Protein AF-A1VTQ3-F1 (afdb_monomer)

Solvent-accessible surface area (backbone atoms only — not comparable to full-atom values): 25096 Å² total; per-residue (Å²): 134,89,83,84,87,85,90,88,85,88,84,89,81,91,85,88,81,89,86,91,86,89,89,84,90,88,85,88,90,89,88,86,87,81,87,85,86,90,86,80,93,76,89,80,80,83,79,84,79,87,77,83,90,83,82,83,91,81,90,80,84,89,79,91,81,88,83,92,79,91,83,78,94,72,92,74,86,79,88,77,80,83,83,78,82,79,85,75,88,76,82,80,81,77,86,75,84,77,82,79,84,72,83,75,79,77,80,74,82,72,77,74,77,72,78,72,76,74,75,73,86,64,79,49,66,27,24,52,96,60,78,51,48,39,47,59,38,57,43,39,57,90,79,48,65,56,70,60,50,26,73,66,31,35,33,38,37,27,43,42,50,73,78,75,55,31,42,50,50,67,55,47,51,52,40,18,49,93,68,73,19,45,35,25,24,55,42,62,61,20,38,42,53,68,86,41,45,77,43,63,67,56,60,92,98,49,56,24,61,85,73,35,62,93,29,55,42,45,63,36,81,96,39,90,59,28,32,19,39,36,40,37,34,66,57,54,44,46,30,44,64,73,51,44,50,56,55,40,47,71,39,67,45,50,27,37,37,34,30,54,49,38,40,45,68,34,40,73,81,38,88,69,31,39,16,47,74,61,28,19,49,26,36,42,20,44,53,30,44,43,36,71,74,42,70,51,46,33,33,30,39,36,46,52,57,49,67,63,44,66,71,24,62,15,50,31,94,94,44,78,42,58,38,56,78,70,39,21,28,39,30,31,65,39,40,53,20,84,51,67,34,66,67,58,49,51,32,54,52,55,57,59,72,63,70,50,48,31,57,78,23,65,54,38,44,37,35,43,22,33,19,87,34,73,79,41,56,68,56,40,50,52,39,39,51,58,32,43,75,74,72,35,28,46,30,53,36,33,60,78,80,60,36,68,52,80,48,79,70,88,92,119

InterPro domains:
  IPR004352 Glycoside-hydrolase family GH114, TIM-barrel domain [PF03537] (153-305)
  IPR013785 Aldolase-type TIM barrel [G3DSA:3.20.20.70] (121-407)
  IPR017853 Glycoside hydrolase superfamily [SSF51445] (134-409)

Secondary structure (DSSP, 8-state):
---------------------------------------S----------PPS------------------------------PPPPPPPPPPPPPPPPPPPPPPPPPPPPPPP-PPPPP------S-SS---EEEE-S-GGGS-HHHHHHH-SEEEE---TTTTSS-HHHHHHHTGGGTSEEEEEEESSEEETT-HHHHS--TT---TTT-GGGEEEE-TT-TTEEEE-TT-HHHHHHIIIIIHHHHHTTT-SEEEEESGGGGG--TT-SSS---HHHHHHHHHHHHHHHHH-TTSEEEEES--SHHHHS-EEEETTEEEEGGGG-SEEEEESSSSSS--HHHHHHHHHHHTT---GGGSPPEEEEEEEESSTT-HHHHHHHHHHHHHTT-EEEEEETTSS--S----TT-

Organism: Polaromonas naphthalenivorans (strain CJ2) (NCBI:txid365044)

Sequence (412 aa):
MSTHTPTYTPLHGHRTGSRLATTMRCTTLLVAMAGAFTAHGRTLTVIGDTQPAGSTWQDSSATESSSTRTWQRRKHTNTQTPTTPTPTPTPTPTPTPTPTPTPTPTPTPTPTPTPTPTPPATTSSRGFPTAGPWASFYGSADSIDLPKLAATYRILDIDADPDMGNFSVSQIKTLKNGGANKVLSYLNLGSCENFRGYWSKVPSGFLSCSANKAAQLGTYSGYSNEVWMNVGNAAYQNLVINYIVPRLAAQGVDGFYFDNMEIVEHGTNTKNGPCDAQCSQGGLDLIAKLRDKYPSMLFVLQNATSDKTRLGRATGASGTVAFPSLLDGIAHEEVYKPVHDTSVEAELVSWSGMNLMPGGRKFWIGTLDYASSCTNTSAAQSAFQSSRARGFSPSVSDSSAGQQTVCYWPAF

Radius of gyration: 37.91 Å; Cα contacts (8 Å, |Δi|>4): 629; chains: 1; bounding box: 112×65×107 Å

Foldseek 3Di:
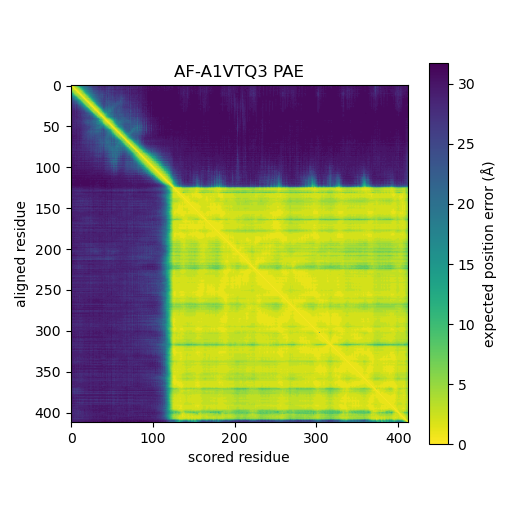DDDDDDDDDDDDDDDDDDDDDDDDDDDDDDDDDDDDDDDDDDDDDDDDDDDDDDDDDDDDDDDDDDDDDDDDDDPDPDDDDDDDDDDDDDDDDDDDDDDDDDDDPDDDPDPDPDPPPPPPPDLFLFAAPDQKDEAEAAAAPVLDPLLVQLVHMQEYEYALQPQVPSDALVSVVSSCVVVSHAYAYEDELFKDQQVGCLQAPDDPPAAHPVRPPVFFQAAAVPRNRITTGLLLDPRSLCSVQPPPVVVSVVSVGQAYEYPPLCLLVADCPDPGNHYHPSSNQSSLQSLQQNCVNCVRGAYEYEDNLDCCLQQHWYQYPVGIDRSCLSHNEYEYEACPPPHHDPVSVVSLLVSQVVQHQISHHGRAYEYEYEDQALVPLVSQVVQCVVQVVSPHHYDYHHPPVSNNDHRDRPPD

Mean predicted aligned error: 15.49 Å

pLDDT: mean 80.04, std 26.38, range [22.8, 98.88]

Nearest PDB structures (foldseek):
  7qqg-assembly2_C  TM=5.264E-01  e=4.064E-04  Homo sapiens
  7qqg-assembly1_A  TM=5.304E-01  e=5.876E-04  Homo sapiens
  7qqg-assembly1_D  TM=5.339E-01  e=7.514E-04  Homo sapiens
  7qqg-assembly2_B  TM=5.249E-01  e=1.087E-03  Homo sapiens
  7qqf-assembly1_A  TM=5.411E-01  e=1.307E-03  Homo sapiens

Structure (mmCIF, N/CA/C/O backbone):
data_AF-A1VTQ3-F1
#
_entry.id   AF-A1VTQ3-F1
#
loop_
_atom_site.group_PDB
_atom_site.id
_atom_site.type_symbol
_atom_site.label_atom_id
_atom_site.label_alt_id
_atom_site.label_comp_id
_atom_site.label_asym_id
_atom_site.label_entity_id
_atom_site.label_seq_id
_atom_site.pdbx_PDB_ins_code
_atom_site.Cartn_x
_atom_site.Cartn_y
_atom_site.Cartn_z
_atom_site.occupancy
_atom_site.B_iso_or_equiv
_atom_site.auth_seq_id
_atom_site.auth_comp_id
_atom_site.auth_asym_id
_atom_site.auth_atom_id
_atom_site.pdbx_PDB_model_num
ATOM 1 N N . MET A 1 1 ? 18.750 28.437 48.737 1.00 35.97 1 MET A N 1
ATOM 2 C CA . MET A 1 1 ? 20.043 28.824 48.132 1.00 35.97 1 MET A CA 1
ATOM 3 C C . MET A 1 1 ? 20.936 27.597 48.102 1.00 35.97 1 MET A C 1
ATOM 5 O O . MET A 1 1 ? 20.866 26.799 49.024 1.00 35.97 1 MET A O 1
ATOM 9 N N . SER A 1 2 ? 21.643 27.439 46.986 1.00 36.00 2 SER A N 1
ATOM 10 C CA . SER A 1 2 ? 22.303 26.248 46.445 1.00 36.00 2 SER A CA 1
ATOM 11 C C . SER A 1 2 ? 23.103 25.371 47.402 1.00 36.00 2 SER A C 1
ATOM 13 O O . SER A 1 2 ? 23.855 25.871 48.233 1.00 36.00 2 SER A O 1
ATOM 15 N N . THR A 1 3 ? 23.091 24.066 47.129 1.00 36.41 3 THR A N 1
ATOM 16 C CA . THR A 1 3 ? 24.233 23.191 47.407 1.00 36.41 3 THR A CA 1
ATOM 17 C C . THR A 1 3 ? 24.677 22.509 46.114 1.00 36.41 3 THR A C 1
ATOM 19 O O . THR A 1 3 ? 23.880 22.000 45.330 1.00 36.41 3 THR A O 1
ATOM 22 N N . HIS A 1 4 ? 25.975 22.646 45.864 1.00 36.72 4 HIS A N 1
ATOM 23 C CA . HIS A 1 4 ? 26.694 22.366 44.631 1.00 36.72 4 HIS A CA 1
ATOM 24 C C . HIS A 1 4 ? 26.881 20.870 44.341 1.00 36.72 4 HIS A C 1
ATOM 26 O O . HIS A 1 4 ? 27.248 20.091 45.216 1.00 36.72 4 HIS A O 1
ATOM 32 N N . THR A 1 5 ? 26.752 20.517 43.063 1.00 39.25 5 THR A N 1
ATOM 33 C CA . THR A 1 5 ? 27.429 19.391 42.400 1.00 39.25 5 THR A CA 1
ATOM 34 C C . THR A 1 5 ? 28.950 19.558 42.388 1.00 39.25 5 THR A C 1
ATOM 36 O O . THR A 1 5 ? 29.431 20.680 42.207 1.00 39.25 5 THR A O 1
ATOM 39 N N . PRO A 1 6 ? 29.695 18.440 42.366 1.00 44.19 6 PRO A N 1
ATOM 40 C CA . PRO A 1 6 ? 30.886 18.370 41.531 1.00 44.19 6 PRO A CA 1
ATOM 41 C C . PRO A 1 6 ? 30.867 17.161 40.583 1.00 44.19 6 PRO A C 1
ATOM 43 O O . PRO A 1 6 ? 30.634 16.017 40.967 1.00 44.19 6 PRO A O 1
ATOM 46 N N . THR A 1 7 ? 31.147 17.461 39.321 1.00 32.91 7 THR A N 1
ATOM 47 C CA . THR A 1 7 ? 31.524 16.554 38.237 1.00 32.91 7 THR A CA 1
ATOM 48 C C . THR A 1 7 ? 32.996 16.152 38.366 1.00 32.91 7 THR A C 1
ATOM 50 O O . THR A 1 7 ? 33.830 16.991 38.693 1.00 32.91 7 THR A O 1
ATOM 53 N N . TYR A 1 8 ? 33.339 14.898 38.048 1.00 27.03 8 TYR A N 1
ATOM 54 C CA . TYR A 1 8 ? 34.714 14.492 37.728 1.00 27.03 8 TYR A CA 1
ATOM 55 C C . TYR A 1 8 ? 34.729 13.323 36.729 1.00 27.03 8 TYR A C 1
ATOM 57 O O . TYR A 1 8 ? 34.108 12.282 36.929 1.00 27.03 8 TYR A O 1
ATOM 65 N N . THR A 1 9 ? 35.468 13.506 35.642 1.00 31.86 9 THR A N 1
ATOM 66 C CA . THR A 1 9 ? 36.023 12.498 34.714 1.00 31.86 9 THR A CA 1
ATOM 67 C C . THR A 1 9 ? 37.198 13.198 34.006 1.00 31.86 9 THR A C 1
ATOM 69 O O . THR A 1 9 ? 37.198 14.431 33.989 1.00 31.86 9 THR A O 1
ATOM 72 N N . PRO A 1 10 ? 38.159 12.525 33.338 1.00 39.25 10 PRO A N 1
ATOM 73 C CA . PRO A 1 10 ? 38.564 11.112 33.336 1.00 39.25 10 PRO A CA 1
ATOM 74 C C . PRO A 1 10 ? 40.091 10.932 33.564 1.00 39.25 10 PRO A C 1
ATOM 76 O O . PRO A 1 10 ? 40.858 11.884 33.452 1.00 39.25 10 PRO A O 1
ATOM 79 N N . LEU A 1 11 ? 40.576 9.701 33.780 1.00 29.03 11 LEU A N 1
ATOM 80 C CA . LEU A 1 11 ? 42.003 9.377 33.613 1.00 29.03 11 LEU A CA 1
ATOM 81 C C . LEU A 1 11 ? 42.200 8.054 32.861 1.00 29.03 11 LEU A C 1
ATOM 83 O O . LEU A 1 11 ? 41.660 7.014 33.228 1.00 29.03 11 LEU A O 1
ATOM 87 N N . HIS A 1 12 ? 42.981 8.151 31.784 1.00 31.38 12 HIS A N 1
ATOM 88 C CA . HIS A 1 12 ? 43.508 7.065 30.962 1.00 31.38 12 HIS A CA 1
ATOM 89 C C . HIS A 1 12 ? 44.504 6.192 31.737 1.00 31.38 12 HIS A C 1
ATOM 91 O O . HIS A 1 12 ? 45.336 6.701 32.485 1.00 31.38 12 HIS A O 1
ATOM 97 N N . GLY A 1 13 ? 44.501 4.889 31.448 1.00 28.86 13 GLY A N 1
ATOM 98 C CA . GLY A 1 13 ? 45.535 3.954 31.882 1.00 28.86 13 GLY A CA 1
ATOM 99 C C . GLY A 1 13 ? 45.781 2.870 30.837 1.00 28.86 13 GLY A C 1
ATOM 100 O O . GLY A 1 13 ? 45.078 1.867 30.799 1.00 28.86 13 GLY A O 1
ATOM 101 N N . HIS A 1 14 ? 46.805 3.062 30.003 1.00 28.28 14 HIS A N 1
ATOM 102 C CA . HIS A 1 14 ? 47.467 1.986 29.266 1.00 28.28 14 HIS A CA 1
ATOM 103 C C . HIS A 1 14 ? 48.386 1.214 30.219 1.00 28.28 14 HIS A C 1
ATOM 105 O O . HIS A 1 14 ? 49.221 1.834 30.876 1.00 28.28 14 HIS A O 1
ATOM 111 N N . ARG A 1 15 ? 48.338 -0.124 30.206 1.00 29.25 15 ARG A N 1
ATOM 112 C CA . ARG A 1 15 ? 49.511 -0.966 30.486 1.00 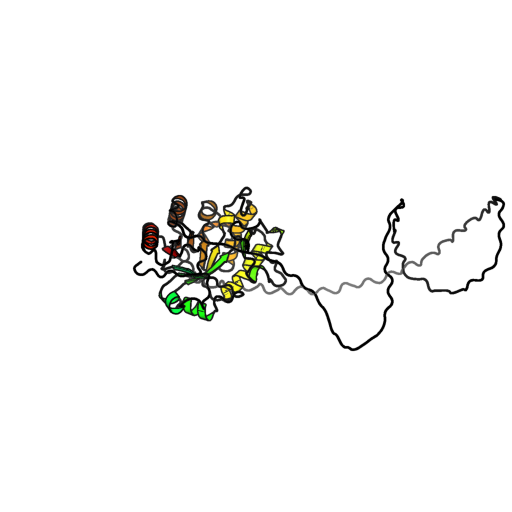29.25 15 ARG A CA 1
ATOM 113 C C . ARG A 1 15 ? 49.488 -2.256 29.672 1.00 29.25 15 ARG A C 1
ATOM 115 O O . ARG A 1 15 ? 48.461 -2.892 29.473 1.00 29.25 15 ARG A O 1
ATOM 122 N N . THR A 1 16 ? 50.679 -2.556 29.186 1.00 27.72 16 THR A N 1
ATOM 123 C CA . THR A 1 16 ? 51.142 -3.634 28.321 1.00 27.72 16 THR A CA 1
ATOM 124 C C . THR A 1 16 ? 51.679 -4.819 29.134 1.00 27.72 16 THR A C 1
ATOM 126 O O . THR A 1 16 ? 52.063 -4.657 30.290 1.00 27.72 16 THR A O 1
ATOM 129 N N . GLY A 1 17 ? 51.781 -5.984 28.480 1.00 26.22 17 GLY A N 1
ATOM 130 C CA . GLY A 1 17 ? 52.609 -7.135 28.880 1.00 26.22 17 GLY A CA 1
ATOM 131 C C . GLY A 1 17 ? 51.877 -8.471 28.674 1.00 26.22 17 GLY A C 1
ATOM 132 O O . GLY A 1 17 ? 51.013 -8.806 29.469 1.00 26.22 17 GLY A O 1
ATOM 133 N N . SER A 1 18 ? 51.997 -9.169 27.531 1.00 24.77 18 SER A N 1
ATOM 134 C CA . SER A 1 18 ? 53.021 -10.196 27.199 1.00 24.77 18 SER A CA 1
ATOM 135 C C . SER A 1 18 ? 53.252 -11.228 28.314 1.00 24.77 18 SER A C 1
ATOM 137 O O . SER A 1 18 ? 53.452 -10.828 29.449 1.00 24.77 18 SER A O 1
ATOM 139 N N . ARG A 1 19 ? 53.408 -12.541 28.125 1.00 26.27 19 ARG A N 1
ATOM 140 C CA . ARG A 1 19 ? 53.455 -13.518 27.015 1.00 26.27 19 ARG A CA 1
ATOM 141 C C . ARG A 1 19 ? 53.737 -14.853 27.742 1.00 26.27 19 ARG A C 1
ATOM 143 O O . ARG A 1 19 ? 54.551 -14.816 28.656 1.00 26.27 19 ARG A O 1
ATOM 150 N N . LEU A 1 20 ? 53.215 -16.004 27.308 1.00 25.86 20 LEU A N 1
ATOM 151 C CA . LEU A 1 20 ? 53.989 -17.261 27.277 1.00 25.86 20 LEU A CA 1
ATOM 152 C C . LEU A 1 20 ? 53.246 -18.344 26.488 1.00 25.86 20 LEU A C 1
ATOM 154 O O . LEU A 1 20 ? 52.043 -18.537 26.620 1.00 25.86 20 LEU A O 1
ATOM 158 N N . ALA A 1 21 ? 54.017 -18.973 25.612 1.00 25.66 21 ALA A N 1
ATOM 159 C CA . ALA A 1 21 ? 53.644 -19.892 24.558 1.00 25.66 21 ALA A CA 1
ATOM 160 C C . ALA A 1 21 ? 54.470 -21.168 24.712 1.00 25.66 21 ALA A C 1
ATOM 162 O O . ALA A 1 21 ? 55.644 -21.068 25.066 1.00 25.66 21 ALA A O 1
ATOM 163 N N . THR A 1 22 ? 53.897 -22.313 24.339 1.00 25.66 22 THR A N 1
ATOM 164 C CA . THR A 1 22 ? 54.599 -23.581 24.047 1.00 25.66 22 THR A CA 1
ATOM 165 C C . THR A 1 22 ? 53.569 -24.533 23.407 1.00 25.66 22 THR A C 1
ATOM 167 O O . THR A 1 22 ? 52.463 -24.608 23.923 1.00 25.66 22 THR A O 1
ATOM 170 N N . THR A 1 23 ? 53.762 -25.334 22.348 1.00 24.66 23 THR A N 1
ATOM 171 C CA . THR A 1 23 ? 54.701 -25.448 21.203 1.00 24.66 23 THR A CA 1
ATOM 172 C C . THR A 1 23 ? 54.234 -26.652 20.362 1.00 24.66 23 THR A C 1
ATOM 174 O O . THR A 1 23 ? 53.854 -27.650 20.960 1.00 24.66 23 THR A O 1
ATOM 177 N N . MET A 1 24 ? 54.382 -26.614 19.028 1.00 23.30 24 MET A N 1
ATOM 178 C CA . MET A 1 24 ? 55.030 -27.640 18.160 1.00 23.30 24 MET A CA 1
ATOM 179 C C . MET A 1 24 ? 54.762 -27.300 16.676 1.00 23.30 24 MET A C 1
ATOM 181 O O . MET A 1 24 ? 53.610 -27.225 16.278 1.00 23.30 24 MET A O 1
ATOM 185 N N . ARG A 1 25 ? 55.762 -26.808 15.919 1.00 27.67 25 ARG A N 1
ATOM 186 C CA . ARG A 1 25 ? 56.788 -27.493 15.070 1.00 27.67 25 ARG A CA 1
ATOM 187 C C . ARG A 1 25 ? 56.288 -27.714 13.624 1.00 27.67 25 ARG A C 1
ATOM 189 O O . ARG A 1 25 ? 55.165 -28.147 13.462 1.00 27.67 25 ARG A O 1
ATOM 196 N N . CYS A 1 26 ? 57.047 -27.576 12.530 1.00 22.80 26 CYS A N 1
ATOM 197 C CA . CYS A 1 26 ? 58.309 -26.916 12.148 1.00 22.80 26 CYS A CA 1
ATOM 198 C C . CYS A 1 26 ? 58.557 -27.295 10.665 1.00 22.80 26 CYS A C 1
ATOM 200 O O . CYS A 1 26 ? 58.516 -28.492 10.396 1.00 22.80 26 CYS A O 1
ATOM 202 N N . THR A 1 27 ? 58.811 -26.346 9.744 1.00 27.28 27 THR A N 1
ATOM 203 C CA . THR A 1 27 ? 59.847 -26.374 8.657 1.00 27.28 27 THR A CA 1
ATOM 204 C C . THR A 1 27 ? 59.710 -25.126 7.740 1.00 27.28 27 THR A C 1
ATOM 206 O O . THR A 1 27 ? 58.697 -24.968 7.073 1.00 27.28 27 THR A O 1
ATOM 209 N N . THR A 1 28 ? 60.523 -24.072 7.956 1.00 28.95 28 THR A N 1
ATOM 210 C CA . THR A 1 28 ? 61.665 -23.560 7.124 1.00 28.95 28 THR A CA 1
ATOM 211 C C . THR A 1 28 ? 61.232 -22.933 5.779 1.00 28.95 28 THR A C 1
ATOM 213 O O . THR A 1 28 ? 60.816 -23.664 4.895 1.00 28.95 28 THR A O 1
ATOM 216 N N . LEU A 1 29 ? 61.126 -21.611 5.549 1.00 25.17 29 LEU A N 1
ATOM 217 C CA . LEU A 1 29 ? 61.999 -20.413 5.664 1.00 25.17 29 LEU A CA 1
ATOM 218 C C . LEU A 1 29 ? 63.094 -20.270 4.579 1.00 25.17 29 LEU A C 1
ATOM 220 O O . LEU A 1 29 ? 64.140 -20.899 4.683 1.00 25.17 29 LEU A O 1
ATOM 224 N N . LEU A 1 30 ? 62.909 -19.317 3.651 1.00 25.64 30 LEU A N 1
ATOM 225 C CA . LEU A 1 30 ? 63.894 -18.255 3.382 1.00 25.64 30 LEU A CA 1
ATOM 226 C C . LEU A 1 30 ? 63.229 -17.039 2.707 1.00 25.64 30 LEU A C 1
ATOM 228 O O . LEU A 1 30 ? 62.513 -17.157 1.718 1.00 25.64 30 LEU A O 1
ATOM 232 N N . VAL A 1 31 ? 63.451 -15.877 3.319 1.00 28.55 31 VAL A N 1
ATOM 233 C CA . VAL A 1 31 ? 62.952 -14.541 2.969 1.00 28.55 31 VAL A CA 1
ATOM 234 C C . VAL A 1 31 ? 64.075 -13.763 2.288 1.00 28.55 31 VAL A C 1
ATOM 236 O O . VAL A 1 31 ? 65.210 -13.832 2.750 1.00 28.55 31 VAL A O 1
ATOM 239 N N . ALA A 1 32 ? 63.742 -12.926 1.304 1.00 26.48 32 ALA A N 1
ATOM 240 C CA . ALA A 1 32 ? 64.382 -11.620 1.137 1.00 26.48 32 ALA A CA 1
ATOM 241 C C . ALA A 1 32 ? 63.403 -10.647 0.457 1.00 26.48 32 ALA A C 1
ATOM 243 O O . ALA A 1 32 ? 63.110 -10.767 -0.728 1.00 26.48 32 ALA A O 1
ATOM 244 N N . MET A 1 33 ? 62.888 -9.688 1.230 1.00 30.86 33 MET A N 1
ATOM 245 C CA . MET A 1 33 ? 62.299 -8.450 0.717 1.00 30.86 33 MET A CA 1
ATOM 246 C C . MET A 1 33 ? 63.367 -7.355 0.716 1.00 30.86 33 MET A C 1
ATOM 248 O O . MET A 1 33 ? 64.087 -7.219 1.703 1.00 30.86 33 MET A O 1
ATOM 252 N N . ALA A 1 34 ? 63.373 -6.517 -0.320 1.00 28.22 34 ALA A N 1
ATOM 253 C CA . ALA A 1 34 ? 63.758 -5.110 -0.220 1.00 28.22 34 ALA A CA 1
ATOM 254 C C . ALA A 1 34 ? 63.112 -4.309 -1.369 1.00 28.22 34 ALA A C 1
ATOM 256 O O . ALA A 1 34 ? 63.432 -4.522 -2.535 1.00 28.22 34 ALA A O 1
ATOM 257 N N . GLY A 1 35 ? 62.207 -3.382 -1.037 1.00 25.55 35 GLY A N 1
ATOM 258 C CA . GLY A 1 35 ? 62.085 -2.110 -1.767 1.00 25.55 35 GLY A CA 1
ATOM 259 C C . GLY A 1 35 ? 63.129 -1.126 -1.213 1.00 25.55 35 GLY A C 1
ATOM 260 O O . GLY A 1 35 ? 63.761 -1.423 -0.205 1.00 25.55 35 GLY A O 1
ATOM 261 N N . ALA A 1 36 ? 63.384 0.062 -1.750 1.00 29.95 36 ALA A N 1
ATOM 262 C CA . ALA A 1 36 ? 62.876 0.825 -2.889 1.00 29.95 36 ALA A CA 1
ATOM 263 C C . ALA A 1 36 ? 63.911 1.941 -3.157 1.00 29.95 36 ALA A C 1
ATOM 265 O O . ALA A 1 36 ? 64.534 2.359 -2.192 1.00 29.95 36 ALA A O 1
ATOM 266 N N . PHE A 1 37 ? 64.060 2.474 -4.377 1.00 27.45 37 PHE A N 1
ATOM 267 C CA . PHE A 1 37 ? 64.478 3.874 -4.605 1.00 27.45 37 PHE A CA 1
ATOM 268 C C . PHE A 1 37 ? 64.163 4.321 -6.040 1.00 27.45 37 PHE A C 1
ATOM 270 O O . PHE A 1 37 ? 64.410 3.609 -7.012 1.00 27.45 37 PHE A O 1
ATOM 277 N N . THR A 1 38 ? 63.625 5.533 -6.147 1.00 27.78 38 THR A N 1
ATOM 278 C CA . THR A 1 38 ? 63.387 6.290 -7.379 1.00 27.78 38 THR A CA 1
ATOM 279 C C . THR A 1 38 ? 64.649 7.073 -7.745 1.00 27.78 38 THR A C 1
ATOM 281 O O . THR A 1 38 ? 65.201 7.726 -6.865 1.00 27.78 38 THR A O 1
ATOM 284 N N . ALA A 1 39 ? 65.064 7.073 -9.019 1.00 25.56 39 ALA A N 1
ATOM 285 C CA . ALA A 1 39 ? 65.280 8.285 -9.831 1.00 25.56 39 ALA A CA 1
ATOM 286 C C . ALA A 1 39 ? 66.031 7.998 -11.151 1.00 25.56 39 ALA A C 1
ATOM 288 O O . ALA A 1 39 ? 66.962 7.201 -11.193 1.00 25.56 39 ALA A O 1
ATOM 289 N N . HIS A 1 40 ? 65.668 8.789 -12.168 1.00 31.70 40 HIS A N 1
ATOM 290 C CA . HIS A 1 40 ? 66.297 8.986 -13.485 1.00 31.70 40 HIS A CA 1
ATOM 291 C C . HIS A 1 40 ? 65.816 8.088 -14.633 1.00 31.70 40 HIS A C 1
ATOM 293 O O . HIS A 1 40 ? 66.490 7.174 -15.092 1.00 31.70 40 HIS A O 1
ATOM 299 N N . GLY A 1 41 ? 64.649 8.473 -15.164 1.00 39.81 41 GLY A N 1
ATOM 300 C CA . GLY A 1 41 ? 64.477 8.697 -16.599 1.00 39.81 41 GLY A CA 1
ATOM 301 C C . GLY A 1 41 ? 64.839 7.535 -17.514 1.00 39.81 41 GLY A C 1
ATOM 302 O O . GLY A 1 41 ? 65.847 7.598 -18.211 1.00 39.81 41 GLY A O 1
ATOM 303 N N . ARG A 1 42 ? 63.963 6.529 -17.580 1.00 35.28 42 ARG A N 1
ATOM 304 C CA . ARG A 1 42 ? 63.776 5.696 -18.774 1.00 35.28 42 ARG A CA 1
ATOM 305 C C . ARG A 1 42 ? 62.469 4.916 -18.673 1.00 35.28 42 ARG A C 1
ATOM 307 O O . ARG A 1 42 ? 62.312 4.045 -17.826 1.00 35.28 42 ARG A O 1
ATOM 314 N N . THR A 1 43 ? 61.529 5.266 -19.541 1.00 33.00 43 THR A N 1
ATOM 315 C CA . THR A 1 43 ? 60.284 4.533 -19.771 1.00 33.00 43 THR A CA 1
ATOM 316 C C . THR A 1 43 ? 60.626 3.160 -20.349 1.00 33.00 43 THR A C 1
ATOM 318 O O . THR A 1 43 ? 61.208 3.077 -21.429 1.00 33.00 43 THR A O 1
ATOM 321 N N . LEU A 1 44 ? 60.299 2.087 -19.629 1.00 29.33 44 LEU A N 1
ATOM 322 C CA . LEU A 1 44 ? 60.369 0.713 -20.124 1.00 29.33 44 LEU A CA 1
ATOM 323 C C . LEU A 1 44 ? 58.982 0.327 -20.639 1.00 29.33 44 LEU A C 1
ATOM 325 O O . LEU A 1 44 ? 58.077 0.028 -19.864 1.00 29.33 44 LEU A O 1
ATOM 329 N N . THR A 1 45 ? 58.810 0.371 -21.957 1.00 32.88 45 THR A N 1
ATOM 330 C CA . THR A 1 45 ? 57.639 -0.195 -22.631 1.00 32.88 45 THR A CA 1
ATOM 331 C C . THR A 1 45 ? 57.861 -1.697 -22.769 1.00 32.88 45 THR A C 1
ATOM 333 O O . THR A 1 45 ? 58.702 -2.130 -23.552 1.00 32.88 45 THR A O 1
ATOM 336 N N . VAL A 1 46 ? 57.126 -2.498 -21.999 1.00 31.41 46 VAL A N 1
ATOM 337 C CA . VAL A 1 46 ? 57.049 -3.946 -22.221 1.00 31.41 46 VAL A CA 1
ATOM 338 C C . VAL A 1 46 ? 56.059 -4.176 -23.363 1.00 31.41 46 VAL A C 1
ATOM 340 O O . VAL A 1 46 ? 54.852 -4.048 -23.174 1.00 31.41 46 VAL A O 1
ATOM 343 N N . ILE A 1 47 ? 56.572 -4.467 -24.560 1.00 35.09 47 ILE A N 1
ATOM 344 C CA . ILE A 1 47 ? 55.778 -5.002 -25.672 1.00 35.09 47 ILE A CA 1
ATOM 345 C C . ILE A 1 47 ? 55.728 -6.516 -25.464 1.00 35.09 47 ILE A C 1
ATOM 347 O O . ILE A 1 47 ? 56.745 -7.197 -25.579 1.00 35.09 47 ILE A O 1
ATOM 351 N N . GLY A 1 48 ? 54.564 -7.030 -25.075 1.00 29.27 48 GLY A N 1
ATOM 352 C CA . GLY A 1 48 ? 54.319 -8.466 -25.008 1.00 29.27 48 GLY A CA 1
ATOM 353 C C . GLY A 1 48 ? 54.022 -9.006 -26.401 1.00 29.27 48 GLY A C 1
ATOM 354 O O . GLY A 1 48 ? 52.870 -8.971 -26.823 1.00 29.27 48 GLY A O 1
ATOM 355 N N . ASP A 1 49 ? 55.041 -9.506 -27.098 1.00 36.28 49 ASP A N 1
ATOM 356 C CA . ASP A 1 49 ? 54.840 -10.308 -28.306 1.00 36.28 49 ASP A CA 1
ATOM 357 C C . ASP A 1 49 ? 54.496 -11.750 -27.916 1.00 36.28 49 ASP A C 1
ATOM 359 O O . ASP A 1 49 ? 55.237 -12.438 -27.211 1.00 36.28 49 ASP A O 1
ATOM 363 N N . THR A 1 50 ? 53.338 -12.207 -28.385 1.00 38.28 50 THR A N 1
ATOM 364 C CA . THR A 1 50 ? 52.904 -13.602 -28.304 1.00 38.28 50 THR A CA 1
ATOM 365 C C . THR A 1 50 ? 53.617 -14.401 -29.396 1.00 38.28 50 THR A C 1
ATOM 367 O O . THR A 1 50 ? 53.376 -14.209 -30.584 1.00 38.28 50 THR A O 1
ATOM 370 N N . GLN A 1 51 ? 54.522 -15.301 -29.005 1.00 38.00 51 GLN A N 1
ATOM 371 C CA . GLN A 1 51 ? 55.134 -16.278 -29.913 1.00 38.00 51 GLN A CA 1
ATOM 372 C C . GLN A 1 51 ? 54.254 -17.542 -29.993 1.00 38.00 51 GLN A C 1
ATOM 374 O O . GLN A 1 51 ? 53.841 -18.053 -28.946 1.00 38.00 51 GLN A O 1
ATOM 379 N N . PRO A 1 52 ? 53.959 -18.074 -31.195 1.00 34.00 52 PRO A N 1
ATOM 380 C CA . PRO A 1 52 ? 53.244 -19.336 -31.347 1.00 34.00 52 PRO A CA 1
ATOM 381 C C . PRO A 1 52 ? 54.136 -20.537 -30.996 1.00 34.00 52 PRO A C 1
ATOM 383 O O . PRO A 1 52 ? 55.341 -20.547 -31.236 1.00 34.00 52 PRO A O 1
ATOM 386 N N . ALA A 1 53 ? 53.512 -21.558 -30.410 1.00 32.72 53 ALA A N 1
ATOM 387 C CA . ALA A 1 53 ? 54.154 -22.765 -29.907 1.00 32.72 53 ALA A CA 1
ATOM 388 C C . ALA A 1 53 ? 54.823 -23.596 -31.018 1.00 32.72 53 ALA A C 1
ATOM 390 O O . ALA A 1 53 ? 54.165 -23.984 -31.982 1.00 32.72 53 ALA A O 1
ATOM 391 N N . GLY A 1 54 ? 56.105 -23.934 -30.837 1.00 43.66 54 GLY A N 1
ATOM 392 C CA . GLY A 1 54 ? 56.789 -24.933 -31.661 1.00 43.66 54 GLY A CA 1
ATOM 393 C C . GLY A 1 54 ? 58.292 -24.720 -31.828 1.00 43.66 54 GLY A C 1
ATOM 394 O O . GLY A 1 54 ? 58.748 -24.497 -32.942 1.00 43.66 54 GLY A O 1
ATOM 395 N N . SER A 1 55 ? 59.084 -24.840 -30.759 1.00 36.22 55 SER A N 1
ATOM 396 C CA . SER A 1 55 ? 60.532 -25.048 -30.907 1.00 36.22 55 SER A CA 1
ATOM 397 C C . SER A 1 55 ? 61.096 -25.850 -29.736 1.00 36.22 55 SER A C 1
ATOM 399 O O . SER A 1 55 ? 61.095 -25.404 -28.590 1.00 36.22 55 SER A O 1
ATOM 401 N N . THR A 1 56 ? 61.543 -27.064 -30.042 1.00 33.25 56 THR A N 1
ATOM 402 C CA . THR A 1 56 ? 62.236 -27.997 -29.149 1.00 33.25 56 THR A CA 1
ATOM 403 C C . THR A 1 56 ? 63.676 -27.560 -28.885 1.00 33.25 56 THR A C 1
ATOM 405 O O . THR A 1 56 ? 64.353 -27.065 -29.784 1.00 33.25 56 THR A O 1
ATOM 408 N N . TRP A 1 57 ? 64.141 -27.792 -27.657 1.00 28.78 57 TRP A N 1
ATOM 409 C CA . TRP A 1 57 ? 65.483 -27.484 -27.165 1.00 28.78 57 TRP A CA 1
ATOM 410 C C . TRP A 1 57 ? 66.586 -28.279 -27.878 1.00 28.78 57 TRP A C 1
ATOM 412 O O . TRP A 1 57 ? 66.483 -29.497 -28.016 1.00 28.78 57 TRP A O 1
ATOM 422 N N . GLN A 1 58 ? 67.678 -27.599 -28.233 1.00 32.66 58 GLN A N 1
ATOM 423 C CA . GLN A 1 58 ? 68.997 -28.215 -28.371 1.00 32.66 58 GLN A CA 1
ATOM 424 C C . GLN A 1 58 ? 69.967 -27.500 -27.430 1.00 32.66 58 GLN A C 1
ATOM 426 O O . GLN A 1 58 ? 70.177 -26.293 -27.523 1.00 32.66 58 GLN A O 1
ATOM 431 N N . ASP A 1 59 ? 70.497 -28.279 -26.493 1.00 30.33 59 ASP A N 1
ATOM 432 C CA . ASP A 1 59 ? 71.580 -27.923 -25.587 1.00 30.33 59 ASP A CA 1
ATOM 433 C C . ASP A 1 59 ? 72.914 -28.019 -26.336 1.00 30.33 59 ASP A C 1
ATOM 435 O O . ASP A 1 59 ? 73.157 -28.986 -27.062 1.00 30.33 59 ASP A O 1
ATOM 439 N N . SER A 1 60 ? 73.770 -27.014 -26.174 1.00 34.91 60 SER A N 1
ATOM 440 C CA . SER A 1 60 ? 75.196 -27.076 -26.499 1.00 34.91 60 SER A CA 1
ATOM 441 C C . SER A 1 60 ? 75.939 -25.991 -25.717 1.00 34.91 60 SER A C 1
ATOM 443 O O . SER A 1 60 ? 76.106 -24.860 -26.168 1.00 34.91 60 SER A O 1
ATOM 445 N N . SER A 1 61 ? 76.322 -26.375 -24.501 1.00 32.09 61 SER A N 1
ATOM 446 C CA . SER A 1 61 ? 77.542 -26.031 -23.756 1.00 32.09 61 SER A CA 1
ATOM 447 C C . SER A 1 61 ? 78.440 -24.900 -24.289 1.00 32.09 61 SER A C 1
ATOM 449 O O . SER A 1 61 ? 79.015 -24.980 -25.375 1.00 32.09 61 SER A O 1
ATOM 451 N N . ALA A 1 62 ? 78.674 -23.921 -23.414 1.00 31.14 62 ALA A N 1
ATOM 452 C CA . ALA A 1 62 ? 79.692 -22.886 -23.536 1.00 31.14 62 ALA A CA 1
ATOM 453 C C . ALA A 1 62 ? 81.129 -23.439 -23.456 1.00 31.14 62 ALA A C 1
ATOM 455 O O . ALA A 1 62 ? 81.413 -24.392 -22.731 1.00 31.14 62 ALA A O 1
ATOM 456 N N . THR A 1 63 ? 82.060 -22.761 -24.126 1.00 31.12 63 THR A N 1
ATOM 457 C CA . THR A 1 63 ? 83.488 -22.786 -23.779 1.00 31.12 63 THR A CA 1
ATOM 458 C C . THR A 1 63 ? 84.056 -21.377 -23.940 1.00 31.12 63 THR A C 1
ATOM 460 O O . THR A 1 63 ? 83.947 -20.766 -25.002 1.00 31.12 63 THR A O 1
ATOM 463 N N . GLU A 1 64 ? 84.614 -20.845 -22.854 1.00 31.81 64 GLU A N 1
ATOM 464 C CA . GLU A 1 64 ? 85.340 -19.576 -22.812 1.00 31.81 64 GLU A CA 1
ATOM 465 C C . GLU A 1 64 ? 86.679 -19.677 -23.551 1.00 31.81 64 GLU A C 1
ATOM 467 O O . GLU A 1 64 ? 87.387 -20.677 -23.444 1.00 31.81 64 GLU A O 1
ATOM 472 N N . SER A 1 65 ? 87.081 -18.597 -24.222 1.00 33.94 65 SER A N 1
ATOM 473 C CA . SER A 1 65 ? 88.492 -18.286 -24.445 1.00 33.94 65 SER A CA 1
ATOM 474 C C . SER A 1 65 ? 88.660 -16.803 -24.770 1.00 33.94 65 SER A C 1
ATOM 476 O O . SER A 1 65 ? 87.896 -16.196 -25.515 1.00 33.94 65 SER A O 1
ATOM 478 N N . SER A 1 66 ? 89.689 -16.242 -24.155 1.00 34.38 66 SER A N 1
ATOM 479 C CA . SER A 1 66 ? 90.049 -14.842 -24.031 1.00 34.38 66 SER A CA 1
ATOM 480 C C . SER A 1 66 ? 90.579 -14.200 -25.319 1.00 34.38 66 SER A C 1
ATOM 482 O O . SER A 1 66 ? 91.205 -14.844 -26.157 1.00 34.38 66 SER A O 1
ATOM 484 N N . SER A 1 67 ? 90.392 -12.880 -25.424 1.00 36.12 67 SER A N 1
ATOM 485 C CA . SER A 1 67 ? 91.440 -11.866 -25.657 1.00 36.12 67 SER A CA 1
ATOM 486 C C . SER A 1 67 ? 90.975 -10.693 -26.530 1.00 36.12 67 SER A C 1
ATOM 488 O O . SER A 1 67 ? 90.304 -10.820 -27.550 1.00 36.12 67 SER A O 1
ATOM 490 N N . THR A 1 68 ? 91.342 -9.508 -26.060 1.00 35.84 68 THR A N 1
ATOM 491 C CA . THR A 1 68 ? 91.110 -8.182 -26.625 1.00 35.84 68 THR A CA 1
ATOM 492 C C . THR A 1 68 ? 91.899 -7.954 -27.916 1.00 35.84 68 THR A C 1
ATOM 494 O O . THR A 1 68 ? 93.123 -8.088 -27.934 1.00 35.84 68 THR A O 1
ATOM 497 N N . ARG A 1 69 ? 91.229 -7.483 -28.980 1.00 37.47 69 ARG A N 1
ATOM 498 C CA . ARG A 1 69 ? 91.876 -6.661 -30.018 1.00 37.47 69 ARG A CA 1
ATOM 499 C C . ARG A 1 69 ? 90.863 -5.836 -30.821 1.00 37.47 69 ARG A C 1
ATOM 501 O O . ARG A 1 69 ? 90.105 -6.354 -31.632 1.00 37.47 69 ARG A O 1
ATOM 508 N N . THR A 1 70 ? 90.868 -4.527 -30.600 1.00 35.28 70 THR A N 1
ATOM 509 C CA . THR A 1 70 ? 90.299 -3.525 -31.508 1.00 35.28 70 THR A CA 1
ATOM 510 C C . THR A 1 70 ? 91.222 -3.360 -32.717 1.00 35.28 70 THR A C 1
ATOM 512 O O . THR A 1 70 ? 92.426 -3.209 -32.537 1.00 35.28 70 THR A O 1
ATOM 515 N N . TRP A 1 71 ? 90.675 -3.407 -33.939 1.00 30.05 71 TRP A N 1
ATOM 516 C CA . TRP A 1 71 ? 90.697 -2.312 -34.927 1.00 30.05 71 TRP A CA 1
ATOM 517 C C . TRP A 1 71 ? 90.292 -2.757 -36.346 1.00 30.05 71 TRP A C 1
ATOM 519 O O . TRP A 1 71 ? 90.622 -3.840 -36.811 1.00 30.05 71 TRP A O 1
ATOM 529 N N . GLN A 1 72 ? 89.668 -1.788 -37.028 1.00 37.06 72 GLN A N 1
ATOM 530 C CA . GLN A 1 72 ? 89.542 -1.576 -38.477 1.00 37.06 72 GLN A CA 1
ATOM 531 C C . GLN A 1 72 ? 88.340 -2.173 -39.229 1.00 37.06 72 GLN A C 1
ATOM 533 O O . GLN A 1 72 ? 88.332 -3.288 -39.741 1.00 37.06 72 GLN A O 1
ATOM 538 N N . ARG A 1 73 ? 87.365 -1.273 -39.438 1.00 47.53 73 ARG A N 1
ATOM 539 C CA . ARG A 1 73 ? 86.451 -1.248 -40.583 1.00 47.53 73 ARG A CA 1
ATOM 540 C C . ARG A 1 73 ? 87.205 -1.525 -41.890 1.00 47.53 73 ARG A C 1
ATOM 542 O O . ARG A 1 73 ? 87.980 -0.688 -42.347 1.00 47.53 73 ARG A O 1
ATOM 549 N N . ARG A 1 74 ? 86.833 -2.611 -42.562 1.00 42.97 74 ARG A N 1
ATOM 550 C CA . ARG A 1 74 ? 86.830 -2.697 -44.026 1.00 42.97 74 ARG A CA 1
ATOM 551 C C . ARG A 1 74 ? 85.409 -3.027 -44.465 1.00 42.97 74 ARG A C 1
ATOM 553 O O . ARG A 1 74 ? 84.865 -4.061 -44.093 1.00 42.97 74 ARG A O 1
ATOM 560 N N . LYS A 1 75 ? 84.788 -2.116 -45.220 1.00 43.34 75 LYS A N 1
ATOM 561 C CA . LYS A 1 75 ? 83.552 -2.393 -45.960 1.00 43.34 75 LYS A CA 1
ATOM 562 C C . LYS A 1 75 ? 83.906 -3.375 -47.078 1.00 43.34 75 LYS A C 1
ATOM 564 O O . LYS A 1 75 ? 84.348 -2.948 -48.137 1.00 43.34 75 LYS A O 1
ATOM 569 N N . HIS A 1 76 ? 83.722 -4.667 -46.838 1.00 43.09 76 HIS A N 1
ATOM 570 C CA . HIS A 1 76 ? 83.580 -5.635 -47.917 1.00 43.09 76 HIS A CA 1
ATOM 571 C C . HIS A 1 76 ? 82.090 -5.772 -48.224 1.00 43.09 76 HIS A C 1
ATOM 573 O O . HIS A 1 76 ? 81.324 -6.333 -47.446 1.00 43.09 76 HIS A O 1
ATOM 579 N N . THR A 1 77 ? 81.671 -5.183 -49.341 1.00 44.94 77 THR A N 1
ATOM 580 C CA . THR A 1 77 ? 80.357 -5.402 -49.945 1.00 44.94 77 THR A CA 1
ATOM 581 C C . THR A 1 77 ? 80.338 -6.811 -50.528 1.00 44.94 77 THR A C 1
ATOM 583 O O . THR A 1 77 ? 80.858 -7.033 -51.619 1.00 44.94 77 THR A O 1
ATOM 586 N N . ASN A 1 78 ? 79.796 -7.767 -49.774 1.00 42.94 78 ASN A N 1
ATOM 587 C CA . ASN A 1 78 ? 79.504 -9.100 -50.283 1.00 42.94 78 ASN A CA 1
ATOM 588 C C . ASN A 1 78 ? 78.080 -9.089 -50.854 1.00 42.94 78 ASN A C 1
ATOM 590 O O . ASN A 1 78 ? 77.101 -9.142 -50.110 1.00 42.94 78 ASN A O 1
ATOM 594 N N . THR A 1 79 ? 77.971 -8.936 -52.171 1.00 43.00 79 THR A N 1
ATOM 595 C CA . THR A 1 79 ? 76.706 -8.988 -52.906 1.00 43.00 79 THR A CA 1
ATOM 596 C C . THR A 1 79 ? 76.285 -10.452 -53.034 1.00 43.00 79 THR A C 1
ATOM 598 O O . THR A 1 79 ? 76.673 -11.128 -53.981 1.00 43.00 79 THR A O 1
ATOM 601 N N . GLN A 1 80 ? 75.523 -10.962 -52.063 1.00 46.06 80 GLN A N 1
ATOM 602 C CA . GLN A 1 80 ? 74.822 -12.239 -52.206 1.00 46.06 80 GLN A CA 1
ATOM 603 C C . GLN A 1 80 ? 73.420 -11.979 -52.762 1.00 46.06 80 GLN A C 1
ATOM 605 O O . GLN A 1 80 ? 72.568 -11.386 -52.103 1.00 46.06 80 GLN A O 1
ATOM 610 N N . THR A 1 81 ? 73.212 -12.399 -54.005 1.00 44.78 81 THR A N 1
ATOM 611 C CA . THR A 1 81 ? 71.925 -12.419 -54.702 1.00 44.78 81 THR A CA 1
ATOM 612 C C . THR A 1 81 ? 70.997 -13.434 -54.023 1.00 44.78 81 THR A C 1
ATOM 614 O O . THR A 1 81 ? 71.378 -14.601 -53.923 1.00 44.78 81 THR A O 1
ATOM 617 N N . PRO A 1 82 ? 69.790 -13.057 -53.565 1.00 54.19 82 PRO A N 1
ATOM 618 C CA . PRO A 1 82 ? 68.844 -14.029 -53.039 1.00 54.19 82 PRO A CA 1
ATOM 619 C C . PRO A 1 82 ? 68.188 -14.776 -54.206 1.00 54.19 82 PRO A C 1
ATOM 621 O O . PRO A 1 82 ? 67.487 -14.176 -55.019 1.00 54.19 82 PRO A O 1
ATOM 624 N N . THR A 1 83 ? 68.409 -16.087 -54.307 1.00 50.81 83 THR A N 1
ATOM 625 C CA . THR A 1 83 ? 67.644 -16.955 -55.207 1.00 50.81 83 THR A CA 1
ATOM 626 C C . THR A 1 83 ? 66.285 -17.257 -54.578 1.00 50.81 83 THR A C 1
ATOM 628 O O . THR A 1 83 ? 66.169 -17.980 -53.590 1.00 50.81 83 THR A O 1
ATOM 631 N N . THR A 1 84 ? 65.236 -16.664 -55.142 1.00 59.28 84 THR A N 1
ATOM 632 C CA . THR A 1 84 ? 63.839 -16.930 -54.785 1.00 59.28 84 THR A CA 1
ATOM 633 C C . THR A 1 84 ? 63.440 -18.332 -55.271 1.00 59.28 84 THR A C 1
ATOM 635 O O . THR A 1 84 ? 63.581 -18.602 -56.466 1.00 59.28 84 THR A O 1
ATOM 638 N N . PRO A 1 85 ? 62.948 -19.242 -54.409 1.00 62.69 85 PRO A N 1
ATOM 639 C CA . PRO A 1 85 ? 62.459 -20.539 -54.861 1.00 62.69 85 PRO A CA 1
ATOM 640 C C . PRO A 1 85 ? 61.149 -20.381 -55.646 1.00 62.69 85 PRO A C 1
ATOM 642 O O . PRO A 1 85 ? 60.233 -19.667 -55.237 1.00 62.69 85 PRO A O 1
ATOM 645 N N . THR A 1 86 ? 61.073 -21.051 -56.793 1.00 63.78 86 THR A N 1
ATOM 646 C CA . THR A 1 86 ? 59.894 -21.117 -57.664 1.00 63.78 86 THR A CA 1
ATOM 647 C C . THR A 1 86 ? 58.762 -21.890 -56.969 1.00 63.78 86 THR A C 1
ATOM 649 O O . THR A 1 86 ? 59.016 -22.995 -56.485 1.00 63.78 86 THR A O 1
ATOM 652 N N . PRO A 1 87 ? 57.520 -21.371 -56.907 1.00 64.75 87 PRO A N 1
ATOM 653 C CA . PRO A 1 87 ? 56.415 -22.096 -56.290 1.00 64.75 87 PRO A CA 1
ATOM 654 C C . PRO A 1 87 ? 56.035 -23.328 -57.122 1.00 64.75 87 PRO A C 1
ATOM 656 O O . PRO A 1 87 ? 55.805 -23.246 -58.328 1.00 64.75 87 PRO A O 1
ATOM 659 N N . THR A 1 88 ? 55.970 -24.480 -56.457 1.00 67.31 88 THR A N 1
ATOM 660 C CA . THR A 1 88 ? 55.466 -25.745 -57.005 1.00 67.31 88 THR A CA 1
ATOM 661 C C . THR A 1 88 ? 53.943 -25.655 -57.184 1.00 67.31 88 THR A C 1
ATOM 663 O O . THR A 1 88 ? 53.273 -25.165 -56.272 1.00 67.31 88 THR A O 1
ATOM 666 N N . PRO A 1 89 ? 53.359 -26.101 -58.314 1.00 67.81 89 PRO A N 1
ATOM 667 C CA . PRO A 1 89 ? 51.913 -26.049 -58.508 1.00 67.81 89 PRO A CA 1
ATOM 668 C C . PRO A 1 89 ? 51.191 -26.968 -57.514 1.00 67.81 89 PRO A C 1
ATOM 670 O O . PRO A 1 89 ? 51.445 -28.171 -57.452 1.00 67.81 89 PRO A O 1
ATOM 673 N N . THR A 1 90 ? 50.277 -26.385 -56.741 1.00 66.94 90 THR A N 1
ATOM 674 C CA . THR A 1 90 ? 49.390 -27.090 -55.810 1.00 66.94 90 THR A CA 1
ATOM 675 C C . THR A 1 90 ? 48.368 -27.927 -56.592 1.00 66.94 90 THR A C 1
ATOM 677 O O . THR A 1 90 ? 47.739 -27.389 -57.508 1.00 66.94 90 THR A O 1
ATOM 680 N N . PRO A 1 91 ? 48.156 -29.217 -56.263 1.00 70.56 91 PRO A N 1
ATOM 681 C CA . PRO A 1 91 ? 47.150 -30.034 -56.934 1.00 70.56 91 PRO A CA 1
ATOM 682 C C . PRO A 1 91 ? 45.743 -29.475 -56.695 1.00 70.56 91 PRO A C 1
ATOM 684 O O . PRO A 1 91 ? 45.358 -29.154 -55.570 1.00 70.56 91 PRO A O 1
ATOM 687 N N . THR A 1 92 ? 44.976 -29.354 -57.776 1.00 65.62 92 THR A N 1
ATOM 688 C CA . THR A 1 92 ? 43.577 -28.920 -57.757 1.00 65.62 92 THR A CA 1
ATOM 689 C C . THR A 1 92 ? 42.715 -29.995 -57.081 1.00 65.62 92 THR A C 1
ATOM 691 O O . THR A 1 92 ? 42.792 -31.155 -57.491 1.00 65.62 92 THR A O 1
ATOM 694 N N . PRO A 1 93 ? 41.901 -29.666 -56.061 1.00 68.56 93 PRO A N 1
ATOM 695 C CA . PRO A 1 93 ? 41.028 -30.649 -55.433 1.00 68.56 93 PRO A CA 1
ATOM 696 C C . PRO A 1 93 ? 39.929 -31.096 -56.405 1.00 68.56 93 PRO A C 1
ATOM 698 O O . PRO A 1 93 ? 39.232 -30.281 -57.009 1.00 68.56 93 PRO A O 1
ATOM 701 N N . THR A 1 94 ? 39.779 -32.411 -56.537 1.00 70.25 94 THR A N 1
ATOM 702 C CA . THR A 1 94 ? 38.693 -33.073 -57.265 1.00 70.25 94 THR A CA 1
ATOM 703 C C . THR A 1 94 ? 37.347 -32.733 -56.609 1.00 70.25 94 THR A C 1
ATOM 705 O O . THR A 1 94 ? 37.256 -32.798 -55.381 1.00 70.25 94 THR A O 1
ATOM 708 N N . PRO A 1 95 ? 36.293 -32.381 -57.369 1.00 70.88 95 PRO A N 1
ATOM 709 C CA . PRO A 1 95 ? 34.997 -32.048 -56.788 1.00 70.88 95 PRO A CA 1
ATOM 710 C C . PRO A 1 95 ? 34.380 -33.266 -56.091 1.00 70.88 95 PRO A C 1
ATOM 712 O O . PRO A 1 95 ? 34.120 -34.298 -56.710 1.00 70.88 95 PRO A O 1
ATOM 715 N N . THR A 1 96 ? 34.134 -33.130 -54.790 1.00 68.88 96 THR A N 1
ATOM 716 C CA . THR A 1 96 ? 33.381 -34.094 -53.985 1.00 68.88 96 THR A CA 1
ATOM 717 C C . THR A 1 96 ? 31.914 -34.093 -54.436 1.00 68.88 96 THR A C 1
ATOM 719 O O . THR A 1 96 ? 31.338 -33.009 -54.573 1.00 68.88 96 THR A O 1
ATOM 722 N N . PRO A 1 97 ? 31.278 -35.259 -54.665 1.00 71.75 97 PRO A N 1
ATOM 723 C CA . PRO A 1 97 ? 29.872 -35.315 -55.051 1.00 71.75 97 PRO A CA 1
ATOM 724 C C . PRO A 1 97 ? 28.992 -34.672 -53.975 1.00 71.75 97 PRO A C 1
ATOM 726 O O . PRO A 1 97 ? 29.088 -34.988 -52.788 1.00 71.75 97 PRO A O 1
ATOM 729 N N . THR A 1 98 ? 28.144 -33.742 -54.405 1.00 66.81 98 THR A N 1
ATOM 730 C CA . THR A 1 98 ? 27.176 -33.051 -53.554 1.00 66.81 98 THR A CA 1
ATOM 731 C C . THR A 1 98 ? 26.115 -34.054 -53.084 1.00 66.81 98 THR A C 1
ATOM 733 O O . THR A 1 98 ? 25.536 -34.738 -53.931 1.00 66.81 98 THR A O 1
ATOM 736 N N . PRO A 1 99 ? 25.840 -34.182 -51.772 1.00 71.94 99 PRO A N 1
ATOM 737 C CA . PRO A 1 99 ? 24.784 -35.065 -51.298 1.00 71.94 99 PRO A CA 1
ATOM 738 C C . PRO A 1 99 ? 23.423 -34.575 -51.801 1.00 71.94 99 PRO A C 1
ATOM 740 O O . PRO A 1 99 ? 23.069 -33.404 -51.658 1.00 71.94 99 PRO A O 1
ATOM 743 N N . THR A 1 100 ? 22.666 -35.491 -52.398 1.00 69.69 100 THR A N 1
ATOM 744 C CA . THR A 1 100 ? 21.281 -35.284 -52.823 1.00 69.69 100 THR A CA 1
ATOM 745 C C . THR A 1 100 ? 20.429 -34.891 -51.610 1.00 69.69 100 THR A C 1
ATOM 747 O O . THR A 1 100 ? 20.528 -35.562 -50.579 1.00 69.69 100 THR A O 1
ATOM 750 N N . PRO A 1 101 ? 19.596 -33.836 -51.682 1.00 70.88 101 PRO A N 1
ATOM 751 C CA . PRO A 1 101 ? 18.765 -33.432 -50.556 1.00 70.88 101 PRO A CA 1
ATOM 752 C C . PRO A 1 101 ? 17.766 -34.539 -50.211 1.00 70.88 101 PRO A C 1
ATOM 754 O O . PRO A 1 101 ? 16.913 -34.911 -51.018 1.00 70.88 101 PRO A O 1
ATOM 757 N N . THR A 1 102 ? 17.877 -35.065 -48.994 1.00 70.75 102 THR A N 1
ATOM 758 C CA . THR A 1 102 ? 16.881 -35.953 -48.399 1.00 70.75 102 THR A CA 1
ATOM 759 C C . THR A 1 102 ? 15.562 -35.183 -48.267 1.00 70.75 102 THR A C 1
ATOM 761 O O . THR A 1 102 ? 15.586 -34.051 -47.771 1.00 70.75 102 THR A O 1
ATOM 764 N N . PRO A 1 103 ? 14.411 -35.740 -48.691 1.00 73.19 103 PRO A N 1
ATOM 765 C CA . PRO A 1 103 ? 13.128 -35.058 -48.567 1.00 73.19 103 PRO A CA 1
ATOM 766 C C . PRO A 1 103 ? 12.861 -34.704 -47.103 1.00 73.19 103 PRO A C 1
ATOM 768 O O . PRO A 1 103 ? 12.843 -35.568 -46.225 1.00 73.19 103 PRO A O 1
ATOM 771 N N . THR A 1 104 ? 12.686 -33.411 -46.840 1.00 65.75 104 THR A N 1
ATOM 772 C CA . THR A 1 104 ? 12.320 -32.900 -45.521 1.00 65.75 104 THR A CA 1
ATOM 773 C C . THR A 1 104 ? 10.890 -33.352 -45.211 1.00 65.75 104 THR A C 1
ATOM 775 O O . THR A 1 104 ? 10.008 -33.126 -46.045 1.00 65.75 104 THR A O 1
ATOM 778 N N . PRO A 1 105 ? 10.625 -33.999 -44.060 1.00 72.25 105 PRO A N 1
ATOM 779 C CA . PRO A 1 105 ? 9.268 -34.371 -43.691 1.00 72.25 105 PRO A CA 1
ATOM 780 C C . PRO A 1 105 ? 8.405 -33.112 -43.609 1.00 72.25 105 PRO A C 1
ATOM 782 O O . PRO A 1 105 ? 8.770 -32.125 -42.968 1.00 72.25 105 PRO A O 1
ATOM 785 N N . THR A 1 106 ? 7.268 -33.143 -44.298 1.00 66.44 106 THR A N 1
ATOM 786 C CA . THR A 1 106 ? 6.256 -32.091 -44.246 1.00 66.44 106 THR A CA 1
ATOM 787 C C . THR A 1 106 ? 5.827 -31.901 -42.788 1.00 66.44 106 THR A C 1
ATOM 789 O O . THR A 1 106 ? 5.520 -32.900 -42.133 1.00 66.44 106 THR A O 1
ATOM 792 N N . PRO A 1 107 ? 5.821 -30.669 -42.243 1.00 67.94 107 PRO A N 1
ATOM 793 C CA . PRO A 1 107 ? 5.397 -30.445 -40.870 1.00 67.94 107 PRO A CA 1
ATOM 794 C C . PRO A 1 107 ? 3.943 -30.891 -40.715 1.00 67.94 107 PRO A C 1
ATOM 796 O O . PRO A 1 107 ? 3.040 -30.364 -41.366 1.00 67.94 107 PRO A O 1
ATOM 799 N N . THR A 1 108 ? 3.727 -31.883 -39.856 1.00 65.19 108 THR A N 1
ATOM 800 C CA . THR A 1 108 ? 2.397 -32.265 -39.389 1.00 65.19 108 THR A CA 1
ATOM 801 C C . THR A 1 108 ? 1.750 -31.024 -38.767 1.00 65.19 108 THR A C 1
ATOM 803 O O . THR A 1 108 ? 2.412 -30.364 -37.962 1.00 65.19 108 THR A O 1
ATOM 806 N N . PRO A 1 109 ? 0.502 -30.664 -39.120 1.00 67.00 109 PRO A N 1
ATOM 807 C CA . PRO A 1 109 ? -0.160 -29.509 -38.532 1.00 67.00 109 PRO A CA 1
ATOM 808 C C . PRO A 1 109 ? -0.197 -29.669 -37.013 1.00 67.00 109 PRO A C 1
ATOM 810 O O . PRO A 1 109 ? -0.800 -30.604 -36.484 1.00 67.00 109 PRO A O 1
ATOM 813 N N . THR A 1 110 ? 0.484 -28.762 -36.317 1.00 54.31 110 THR A N 1
ATOM 814 C CA . THR A 1 110 ? 0.406 -28.647 -34.865 1.00 54.31 110 THR A CA 1
ATOM 815 C C . THR A 1 110 ? -1.061 -28.413 -34.506 1.00 54.31 110 THR A C 1
ATOM 817 O O . THR A 1 110 ? -1.666 -27.505 -35.088 1.00 54.31 110 THR A O 1
ATOM 820 N N . PRO A 1 111 ? -1.666 -29.205 -33.601 1.00 62.62 111 PRO A N 1
ATOM 821 C CA . PRO A 1 111 ? -3.036 -28.963 -33.179 1.00 62.62 111 PRO A CA 1
ATOM 822 C C . PRO A 1 111 ? -3.141 -27.523 -32.685 1.00 62.62 111 PRO A C 1
ATOM 824 O O . PRO A 1 111 ? -2.363 -27.086 -31.834 1.00 62.62 111 PRO A O 1
ATOM 827 N N . THR A 1 112 ? -4.075 -26.773 -33.268 1.00 47.66 112 THR A N 1
ATOM 828 C CA . THR A 1 112 ? -4.437 -25.445 -32.783 1.00 47.66 112 THR A CA 1
ATOM 829 C C . THR A 1 112 ? -4.751 -25.587 -31.295 1.00 47.66 112 THR A C 1
ATOM 831 O O . THR A 1 112 ? -5.540 -26.473 -30.955 1.00 47.66 112 THR A O 1
ATOM 834 N N . PRO A 1 113 ? -4.129 -24.797 -30.399 1.00 53.94 113 PRO A N 1
ATOM 835 C CA . PRO A 1 113 ? -4.469 -24.861 -28.990 1.00 53.94 113 PRO A CA 1
ATOM 836 C C . PRO A 1 113 ? -5.971 -24.627 -28.876 1.00 53.94 113 PRO A C 1
ATOM 838 O O . PRO A 1 113 ? -6.478 -23.577 -29.275 1.00 53.94 113 PRO A O 1
ATOM 841 N N . THR A 1 114 ? -6.685 -25.641 -28.387 1.00 45.84 114 THR A N 1
ATOM 842 C CA . THR A 1 114 ? -8.073 -25.497 -27.967 1.00 45.84 114 THR A CA 1
ATOM 843 C C . THR A 1 114 ? -8.115 -24.271 -27.061 1.00 45.84 114 THR A C 1
ATOM 845 O O . THR A 1 114 ? -7.278 -24.203 -26.155 1.00 45.84 114 THR A O 1
ATOM 848 N N . PRO A 1 115 ? -9.003 -23.286 -27.298 1.00 49.38 115 PRO A N 1
ATOM 849 C CA . PRO A 1 115 ? -9.108 -22.143 -26.409 1.00 49.38 115 PRO A CA 1
ATOM 850 C C . PRO A 1 115 ? -9.283 -22.683 -24.996 1.00 49.38 115 PRO A C 1
ATOM 852 O O . PRO A 1 115 ? -10.256 -23.382 -24.705 1.00 49.38 115 PRO A O 1
ATOM 855 N N . THR A 1 116 ? -8.292 -22.417 -24.143 1.00 39.53 116 THR A N 1
ATOM 856 C CA . THR A 1 116 ? -8.412 -22.660 -22.712 1.00 39.53 116 THR A CA 1
ATOM 857 C C . THR A 1 116 ? -9.719 -21.997 -22.299 1.00 39.53 116 THR A C 1
ATOM 859 O O . THR A 1 116 ? -9.891 -20.817 -22.625 1.00 39.53 116 THR A O 1
ATOM 862 N N . PRO A 1 117 ? -10.665 -22.724 -21.675 1.00 44.72 117 PRO A N 1
ATOM 863 C CA . PRO A 1 117 ? -11.931 -22.135 -21.280 1.00 44.72 117 PRO A CA 1
ATOM 864 C C . PRO A 1 117 ? -11.621 -20.862 -20.506 1.00 44.72 117 PRO A C 1
ATOM 866 O O . PRO A 1 117 ? -10.884 -20.899 -19.518 1.00 44.72 117 PRO A O 1
ATOM 869 N N . THR A 1 118 ? -12.126 -19.732 -21.004 1.00 40.94 118 THR A N 1
ATOM 870 C CA . THR A 1 118 ? -12.117 -18.483 -20.254 1.00 40.94 118 THR A CA 1
ATOM 871 C C . THR A 1 118 ? -12.727 -18.826 -18.902 1.00 40.94 118 THR A C 1
ATOM 873 O O . THR A 1 118 ? -13.867 -19.308 -18.888 1.00 40.94 118 THR A O 1
ATOM 876 N N . PRO A 1 119 ? -11.983 -18.697 -17.786 1.00 47.59 119 PRO A N 1
ATOM 877 C CA . PRO A 1 119 ? -12.555 -18.985 -16.487 1.00 47.59 119 PRO A CA 1
ATOM 878 C C . PRO A 1 119 ? -13.856 -18.182 -16.380 1.00 47.59 119 PRO A C 1
ATOM 880 O O . PRO A 1 119 ? -13.871 -17.013 -16.787 1.00 47.59 119 PRO A O 1
ATOM 883 N N . PRO A 1 120 ? -14.962 -18.808 -15.937 1.00 41.50 120 PRO A N 1
ATOM 884 C CA . PRO A 1 120 ? -16.231 -18.111 -15.781 1.00 41.50 120 PRO A CA 1
ATOM 885 C C . PRO A 1 120 ? -15.964 -16.829 -15.005 1.00 41.50 120 PRO A C 1
ATOM 887 O O . PRO A 1 120 ? -15.131 -16.849 -14.100 1.00 41.50 120 PRO A O 1
ATOM 890 N N . ALA A 1 121 ? -16.625 -15.731 -15.386 1.00 45.50 121 ALA A N 1
ATOM 891 C CA . ALA A 1 121 ? -16.527 -14.452 -14.701 1.00 45.50 121 ALA A CA 1
ATOM 892 C C . ALA A 1 121 ? -16.828 -14.668 -13.213 1.00 45.50 121 ALA A C 1
ATOM 894 O O . ALA A 1 121 ? -17.977 -14.637 -12.775 1.00 45.50 121 ALA A O 1
ATOM 895 N N . THR A 1 122 ? -15.784 -14.949 -12.437 1.00 40.66 122 THR A N 1
ATOM 896 C CA . THR A 1 122 ? -15.823 -14.954 -10.992 1.00 40.66 122 THR A CA 1
ATOM 897 C C . THR A 1 122 ? -16.231 -13.542 -10.658 1.00 40.66 122 THR A C 1
ATOM 899 O O . THR A 1 122 ? -15.482 -12.612 -10.964 1.00 40.66 122 THR A O 1
ATOM 902 N N . THR A 1 123 ? -17.435 -13.383 -10.112 1.00 46.41 123 THR A N 1
ATOM 903 C CA . THR A 1 123 ? -17.848 -12.188 -9.377 1.00 46.41 123 THR A CA 1
ATOM 904 C C . THR A 1 123 ? -16.622 -11.685 -8.632 1.00 46.41 123 THR A C 1
ATOM 906 O O . THR A 1 123 ? -16.124 -12.388 -7.748 1.00 46.41 123 THR A O 1
ATOM 909 N N . SER A 1 124 ? -16.032 -10.584 -9.103 1.00 53.50 124 SER A N 1
ATOM 910 C CA . SER A 1 124 ? -14.690 -10.222 -8.669 1.00 53.50 124 SER A CA 1
ATOM 911 C C . SER A 1 124 ? -14.731 -10.002 -7.161 1.00 53.50 124 SER A C 1
ATOM 913 O O . SER A 1 124 ? -15.601 -9.298 -6.653 1.00 53.50 124 SER A O 1
ATOM 915 N N . SER A 1 125 ? -13.802 -10.606 -6.418 1.00 78.25 125 SER A N 1
ATOM 916 C CA . SER A 1 125 ? -13.635 -10.386 -4.972 1.00 78.25 125 SER A CA 1
ATOM 917 C C . SER A 1 125 ? -13.139 -8.971 -4.636 1.00 78.25 125 SER A C 1
ATOM 919 O O . SER A 1 125 ? -12.652 -8.735 -3.534 1.00 78.25 125 SER A O 1
ATOM 921 N N . ARG A 1 126 ? -13.235 -8.056 -5.605 1.00 92.75 126 ARG A N 1
ATOM 922 C CA . ARG A 1 126 ? -12.818 -6.665 -5.537 1.00 92.75 126 ARG A CA 1
ATOM 923 C C . ARG A 1 126 ? -13.772 -5.843 -4.679 1.00 92.75 126 ARG A C 1
ATOM 925 O O . ARG A 1 126 ? -14.945 -6.187 -4.512 1.00 92.75 126 ARG A O 1
ATOM 932 N N . GLY A 1 127 ? -13.240 -4.740 -4.168 1.00 95.94 127 GLY A N 1
ATOM 933 C CA . GLY A 1 127 ? -13.920 -3.843 -3.244 1.00 95.94 127 GLY A CA 1
ATOM 934 C C . GLY A 1 127 ? -14.097 -4.410 -1.830 1.00 95.94 127 GLY A C 1
ATOM 935 O O . GLY A 1 127 ? -14.221 -5.617 -1.600 1.00 95.94 127 GLY A O 1
ATOM 936 N N . PHE A 1 128 ? -14.141 -3.512 -0.851 1.00 96.81 128 PHE A N 1
ATOM 937 C CA . PHE A 1 128 ? -14.247 -3.886 0.556 1.00 96.81 128 PHE A CA 1
ATOM 938 C C . PHE A 1 128 ? -15.696 -4.176 0.967 1.00 96.81 128 PHE A C 1
ATOM 940 O O . PHE A 1 128 ? -16.604 -3.417 0.619 1.00 96.81 128 PHE A O 1
ATOM 947 N N . PRO A 1 129 ? -15.956 -5.259 1.727 1.00 93.69 129 PRO A N 1
ATOM 948 C CA . PRO A 1 129 ? -17.311 -5.597 2.148 1.00 93.69 129 PRO A CA 1
ATOM 949 C C . PRO A 1 129 ? -17.879 -4.681 3.232 1.00 93.69 129 PRO A C 1
ATOM 951 O O . PRO A 1 129 ? -19.094 -4.568 3.360 1.00 93.69 129 PRO A O 1
ATOM 954 N N . THR A 1 130 ? -17.004 -4.031 3.988 1.00 94.00 130 THR A N 1
ATOM 955 C CA . THR A 1 130 ? -17.324 -3.037 5.009 1.00 94.00 130 THR A CA 1
ATOM 956 C C . THR A 1 130 ? -16.256 -1.955 4.966 1.00 94.00 130 THR A C 1
ATOM 958 O O . THR A 1 130 ? -15.129 -2.225 4.558 1.00 94.00 130 THR A O 1
ATOM 961 N N . ALA A 1 131 ? -16.600 -0.738 5.384 1.00 93.56 131 ALA A N 1
ATOM 962 C CA . ALA A 1 131 ? -15.651 0.365 5.419 1.00 93.56 131 ALA A CA 1
ATOM 963 C C . ALA A 1 131 ? -14.661 0.258 6.593 1.00 93.56 131 ALA A C 1
ATOM 965 O O . ALA A 1 131 ? -13.557 0.776 6.493 1.00 93.56 131 ALA A O 1
ATOM 966 N N . GLY A 1 132 ? -15.009 -0.422 7.688 1.00 93.44 132 GLY A N 1
ATOM 967 C CA . GLY A 1 132 ? -14.160 -0.544 8.875 1.00 93.44 132 GLY A CA 1
ATOM 968 C C . GLY A 1 132 ? -14.850 -1.310 10.014 1.00 93.44 132 GLY A C 1
ATOM 969 O O . GLY A 1 132 ? -15.869 -1.965 9.762 1.00 93.44 132 GLY A O 1
ATOM 970 N N . PRO A 1 133 ? -14.328 -1.247 11.256 1.00 95.44 133 PRO A N 1
ATOM 971 C CA . PRO A 1 133 ? -13.099 -0.552 11.666 1.00 95.44 133 PRO A CA 1
ATOM 972 C C . PRO A 1 133 ? -11.852 -1.093 10.960 1.00 95.44 133 PRO A C 1
ATOM 974 O O . PRO A 1 133 ? -11.820 -2.275 10.601 1.00 95.44 133 PRO A O 1
ATOM 977 N N . TRP A 1 134 ? -10.832 -0.254 10.78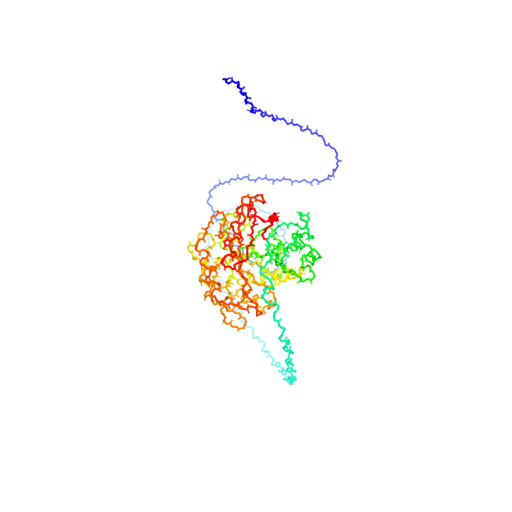1 1.00 97.31 134 TRP A N 1
ATOM 978 C CA . TRP A 1 134 ? -9.554 -0.671 10.206 1.00 97.31 134 TRP A CA 1
ATOM 979 C C . TRP A 1 134 ? -8.358 -0.210 11.038 1.00 97.31 134 TRP A C 1
ATOM 981 O O . TRP A 1 134 ? -8.491 0.719 11.832 1.00 97.31 134 TRP A O 1
ATOM 991 N N . ALA A 1 135 ? -7.226 -0.893 10.876 1.00 96.94 135 ALA A N 1
ATOM 992 C CA . ALA A 1 135 ? -5.954 -0.528 11.490 1.00 96.94 135 ALA A CA 1
ATOM 993 C C . ALA A 1 135 ? -4.773 -0.994 10.633 1.00 96.94 135 ALA A C 1
ATOM 995 O O . ALA A 1 135 ? -4.870 -2.004 9.933 1.00 96.94 135 ALA A O 1
ATOM 996 N N . SER A 1 136 ? -3.659 -0.282 10.761 1.00 97.44 136 SER A N 1
ATOM 997 C CA . SER A 1 136 ? -2.331 -0.679 10.297 1.00 97.44 136 SER A CA 1
ATOM 998 C C . SER A 1 136 ? -1.496 -1.162 11.486 1.00 97.44 136 SER A C 1
ATOM 1000 O O . SER A 1 136 ? -1.558 -0.571 12.569 1.00 97.44 136 SER A O 1
ATOM 1002 N N . PHE A 1 137 ? -0.720 -2.227 11.307 1.00 97.69 137 PHE A N 1
ATOM 1003 C CA . PHE A 1 137 ? 0.169 -2.758 12.336 1.00 97.69 137 PHE A CA 1
ATOM 1004 C C . PHE A 1 137 ? 1.403 -3.422 11.720 1.00 97.69 137 PHE A C 1
ATOM 1006 O O . PHE A 1 137 ? 1.320 -4.508 11.145 1.00 97.69 137 PHE A O 1
ATOM 1013 N N . TYR A 1 138 ? 2.562 -2.792 11.892 1.00 96.56 138 TYR A N 1
ATOM 1014 C CA . TYR A 1 138 ? 3.840 -3.247 11.328 1.00 96.56 138 TYR A CA 1
ATOM 1015 C C . TYR A 1 138 ? 4.763 -3.879 12.379 1.00 96.56 138 TYR A C 1
ATOM 1017 O O . TYR A 1 138 ? 5.976 -3.965 12.189 1.00 96.56 138 TYR A O 1
ATOM 1025 N N . GLY A 1 139 ? 4.188 -4.308 13.507 1.00 95.38 139 GLY A N 1
ATOM 1026 C CA . GLY A 1 139 ? 4.864 -5.144 14.494 1.00 95.38 139 GLY A CA 1
ATOM 1027 C C . GLY A 1 139 ? 4.731 -6.639 14.200 1.00 95.38 139 GLY A C 1
ATOM 1028 O O . GLY A 1 139 ? 4.256 -7.054 13.144 1.00 95.38 139 GLY A O 1
ATOM 1029 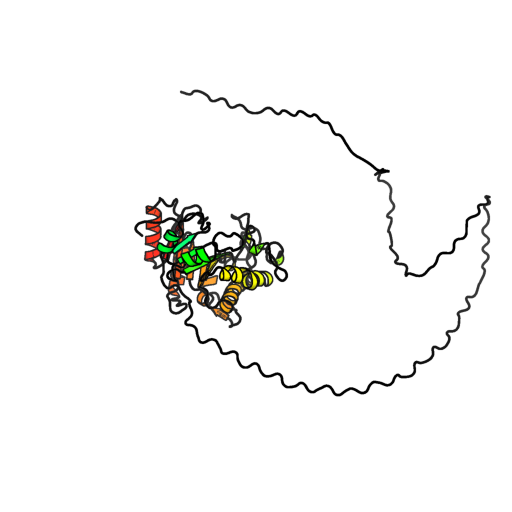N N . SER A 1 140 ? 5.142 -7.463 15.163 1.00 95.81 140 SER A N 1
ATOM 1030 C CA . SER A 1 140 ? 5.049 -8.924 15.073 1.00 95.81 140 SER A CA 1
ATOM 1031 C C . SER A 1 140 ? 3.792 -9.449 15.768 1.00 95.81 140 SER A C 1
ATOM 1033 O O . SER A 1 140 ? 3.308 -8.874 16.746 1.00 95.81 140 SER A O 1
ATOM 1035 N N . ALA A 1 141 ? 3.283 -10.591 15.308 1.00 96.69 141 ALA A N 1
ATOM 1036 C CA . ALA A 1 141 ? 2.222 -11.334 15.977 1.00 96.69 141 ALA A CA 1
ATOM 1037 C C . ALA A 1 141 ? 2.559 -11.669 17.444 1.00 96.69 141 ALA A C 1
ATOM 1039 O O . ALA A 1 141 ? 1.650 -11.792 18.261 1.00 96.69 141 ALA A O 1
ATOM 1040 N N . ASP A 1 142 ? 3.846 -11.781 17.786 1.00 95.56 142 ASP A N 1
ATOM 1041 C CA . ASP A 1 142 ? 4.305 -12.078 19.148 1.00 95.56 142 ASP A CA 1
ATOM 1042 C C . ASP A 1 142 ? 4.153 -10.887 20.109 1.00 95.56 142 ASP A C 1
ATOM 1044 O O . ASP A 1 142 ? 4.153 -11.066 21.327 1.00 95.56 142 ASP A O 1
ATOM 1048 N N . SER A 1 143 ? 4.010 -9.666 19.583 1.00 96.38 143 SER A N 1
ATOM 1049 C CA . SER A 1 143 ? 3.868 -8.443 20.380 1.00 96.38 143 SER A CA 1
ATOM 1050 C C . SER A 1 143 ? 2.425 -7.942 20.481 1.00 96.38 143 SER A C 1
ATOM 1052 O O . SER A 1 143 ? 2.199 -6.838 20.980 1.00 96.38 143 SER A O 1
ATOM 1054 N N . ILE A 1 144 ? 1.437 -8.712 20.011 1.00 96.75 144 ILE A N 1
ATOM 1055 C CA . ILE A 1 144 ? 0.032 -8.291 19.959 1.00 96.75 144 ILE A CA 1
ATOM 1056 C C . ILE A 1 144 ? -0.923 -9.419 20.374 1.00 96.75 144 ILE A C 1
ATOM 1058 O O . ILE A 1 144 ? -0.702 -10.596 20.105 1.00 96.75 144 ILE A O 1
ATOM 1062 N N . ASP A 1 145 ? -2.045 -9.054 20.998 1.00 97.38 145 ASP A N 1
ATOM 1063 C CA . ASP A 1 145 ? -3.168 -9.971 21.216 1.00 97.38 145 ASP A CA 1
ATOM 1064 C C . ASP A 1 145 ? -3.893 -10.217 19.880 1.00 97.38 145 ASP A C 1
ATOM 1066 O O . ASP A 1 145 ? -4.767 -9.450 19.462 1.00 97.38 145 ASP A O 1
ATOM 1070 N N . LEU A 1 146 ? -3.477 -11.275 19.179 1.00 97.31 146 LEU A N 1
ATOM 1071 C CA . LEU A 1 146 ? -3.964 -11.609 17.841 1.00 97.31 146 LEU A CA 1
ATOM 1072 C C . LEU A 1 146 ? -5.483 -11.883 17.796 1.00 97.31 146 LEU A C 1
ATOM 1074 O O . LEU A 1 146 ? -6.146 -11.337 16.906 1.00 97.31 146 LEU A O 1
ATOM 1078 N N . PRO A 1 147 ? -6.083 -12.660 18.728 1.00 97.19 147 PRO A N 1
ATOM 1079 C CA . PRO A 1 147 ? -7.537 -12.799 18.800 1.00 97.19 147 PRO A CA 1
ATOM 1080 C C . PRO A 1 147 ? -8.268 -11.471 19.000 1.00 97.19 147 PRO A C 1
ATOM 1082 O O . PRO A 1 147 ? -9.268 -11.222 18.321 1.00 97.19 147 PRO A O 1
ATOM 1085 N N . LYS A 1 148 ? -7.779 -10.594 19.886 1.00 97.06 148 LYS A N 1
ATOM 1086 C CA . LYS A 1 148 ? -8.385 -9.272 20.092 1.00 97.06 148 LYS A CA 1
ATOM 1087 C C . LYS A 1 148 ? -8.300 -8.416 18.833 1.00 97.06 148 LYS A C 1
ATOM 1089 O O . LYS A 1 148 ? -9.297 -7.784 18.471 1.00 97.06 148 LYS A O 1
ATOM 1094 N N . LEU A 1 149 ? -7.157 -8.417 18.145 1.00 97.31 149 LEU A N 1
ATOM 1095 C CA . LEU A 1 149 ? -6.976 -7.687 16.890 1.00 97.31 149 LEU A CA 1
ATOM 1096 C C . LEU A 1 149 ? -7.991 -8.160 15.835 1.00 97.31 149 LEU A C 1
ATOM 1098 O O . LEU A 1 149 ? -8.744 -7.350 15.289 1.00 97.31 149 LEU A O 1
ATOM 1102 N N . ALA A 1 150 ? -8.091 -9.478 15.633 1.00 97.75 150 ALA A N 1
ATOM 1103 C CA . ALA A 1 150 ? -9.033 -10.096 14.700 1.00 97.75 150 ALA A CA 1
ATOM 1104 C C . ALA A 1 150 ? -10.506 -9.814 15.058 1.00 97.75 150 ALA A C 1
ATOM 1106 O O . ALA A 1 150 ? -11.333 -9.567 14.177 1.00 97.75 150 ALA A O 1
ATOM 1107 N N . ALA A 1 151 ? -10.855 -9.826 16.346 1.00 96.75 151 ALA A N 1
ATOM 1108 C CA . ALA A 1 151 ? -12.212 -9.548 16.810 1.00 96.75 151 ALA A CA 1
ATOM 1109 C C . ALA A 1 151 ? -12.599 -8.066 16.674 1.00 96.75 151 ALA A C 1
ATOM 1111 O O . ALA A 1 151 ? -13.775 -7.760 16.459 1.00 96.75 151 ALA A O 1
ATOM 1112 N N . THR A 1 152 ? -11.628 -7.151 16.733 1.00 96.00 152 THR A N 1
ATOM 1113 C CA . THR A 1 152 ? -11.870 -5.699 16.722 1.00 96.00 152 THR A CA 1
ATOM 1114 C C . THR A 1 152 ? -12.029 -5.143 15.307 1.00 96.00 152 THR A C 1
ATOM 1116 O O . THR A 1 152 ? -12.990 -4.425 15.031 1.00 96.00 152 THR A O 1
ATOM 1119 N N . TYR A 1 153 ? -11.123 -5.491 14.393 1.00 96.94 153 TYR A N 1
ATOM 1120 C CA . TYR A 1 153 ? -11.033 -4.846 13.080 1.00 96.94 153 TYR A CA 1
ATOM 1121 C C . TYR A 1 153 ? -11.583 -5.716 11.956 1.00 96.94 153 TYR A C 1
ATOM 1123 O O . TYR A 1 153 ? -11.586 -6.943 12.050 1.00 96.94 153 TYR A O 1
ATOM 1131 N N . ARG A 1 154 ? -12.062 -5.070 10.889 1.00 97.38 154 ARG A N 1
ATOM 1132 C CA . ARG A 1 154 ? -12.559 -5.706 9.658 1.00 97.38 154 ARG A CA 1
ATOM 1133 C C . ARG A 1 154 ? -11.592 -5.569 8.490 1.00 97.38 154 ARG A C 1
ATOM 1135 O O . ARG A 1 154 ? -11.655 -6.368 7.561 1.00 97.38 154 ARG A O 1
ATOM 1142 N N . ILE A 1 155 ? -10.709 -4.580 8.538 1.00 98.44 155 ILE A N 1
ATOM 1143 C CA . ILE A 1 155 ? -9.619 -4.402 7.582 1.00 98.44 155 ILE A CA 1
ATOM 1144 C C . ILE A 1 155 ? -8.338 -4.239 8.393 1.00 98.44 155 ILE A C 1
ATOM 1146 O O . ILE A 1 155 ? -8.301 -3.460 9.343 1.00 98.44 155 ILE A O 1
ATOM 1150 N N . LEU A 1 156 ? -7.318 -5.010 8.053 1.00 98.62 156 LEU A N 1
ATOM 1151 C CA . LEU A 1 156 ? -6.024 -4.987 8.716 1.00 98.62 156 LEU A CA 1
ATOM 1152 C C . LEU A 1 156 ? -4.956 -4.843 7.650 1.00 98.62 156 LEU A C 1
ATOM 1154 O O . LEU A 1 156 ? -4.908 -5.667 6.742 1.00 98.62 156 LEU A O 1
ATOM 1158 N N . ASP A 1 157 ? -4.124 -3.825 7.771 1.00 98.75 157 ASP A N 1
ATOM 1159 C CA . ASP A 1 157 ? -2.897 -3.701 7.000 1.00 98.75 157 ASP A CA 1
ATOM 1160 C C . ASP A 1 157 ? -1.712 -4.099 7.883 1.00 98.75 157 ASP A C 1
ATOM 1162 O O . ASP A 1 157 ? -1.566 -3.588 8.994 1.00 98.75 157 ASP A O 1
ATOM 1166 N N . ILE A 1 158 ? -0.926 -5.079 7.444 1.00 98.69 158 ILE A N 1
ATOM 1167 C CA . ILE A 1 158 ? 0.147 -5.670 8.247 1.00 98.69 158 ILE A CA 1
ATOM 1168 C C . ILE A 1 158 ? 1.434 -5.819 7.448 1.00 98.69 158 ILE A C 1
ATOM 1170 O O . ILE A 1 158 ? 1.423 -5.957 6.225 1.00 98.69 158 ILE A O 1
ATOM 1174 N N . ASP A 1 159 ? 2.553 -5.914 8.158 1.00 97.69 159 ASP A N 1
ATOM 1175 C CA . ASP A 1 159 ? 3.806 -6.357 7.558 1.00 97.69 159 ASP A CA 1
ATOM 1176 C C . ASP A 1 159 ? 3.815 -7.889 7.405 1.00 97.69 159 ASP A C 1
ATOM 1178 O O . ASP A 1 159 ? 4.167 -8.626 8.329 1.00 97.69 159 ASP A O 1
ATOM 1182 N N . ALA A 1 160 ? 3.402 -8.375 6.232 1.00 97.81 160 ALA A N 1
ATOM 1183 C CA . ALA A 1 160 ? 3.354 -9.803 5.915 1.00 97.81 160 ALA A CA 1
ATOM 1184 C C . ALA A 1 160 ? 4.654 -10.331 5.274 1.00 97.81 160 ALA A C 1
ATOM 1186 O O . ALA A 1 160 ? 4.619 -11.334 4.556 1.00 97.81 160 ALA A O 1
ATOM 1187 N N . ASP A 1 161 ? 5.797 -9.670 5.488 1.00 96.31 161 ASP A N 1
ATOM 1188 C CA . ASP A 1 161 ? 7.079 -10.101 4.931 1.00 96.31 161 ASP A CA 1
ATOM 1189 C C . ASP A 1 161 ? 7.479 -11.507 5.432 1.00 96.31 161 ASP A C 1
ATOM 1191 O O . ASP A 1 161 ? 7.775 -11.694 6.621 1.00 96.31 161 ASP A O 1
ATOM 1195 N N . PRO A 1 162 ? 7.552 -12.510 4.533 1.00 94.69 162 PRO A N 1
ATOM 1196 C CA . PRO A 1 162 ? 7.896 -13.874 4.914 1.00 94.69 162 PRO A CA 1
ATOM 1197 C C . PRO A 1 162 ? 9.349 -14.040 5.374 1.00 94.69 162 PRO A C 1
ATOM 1199 O O . PRO A 1 162 ? 9.652 -15.044 6.014 1.00 94.69 162 PRO A O 1
ATOM 1202 N N . ASP A 1 163 ? 10.252 -13.115 5.033 1.00 95.12 163 ASP A N 1
ATOM 1203 C CA . ASP A 1 163 ? 11.656 -13.170 5.458 1.00 95.12 163 ASP A CA 1
ATOM 1204 C C . ASP A 1 163 ? 11.850 -12.619 6.878 1.00 95.12 163 ASP A C 1
ATOM 1206 O O . ASP A 1 163 ? 12.784 -13.031 7.568 1.00 95.12 163 ASP A O 1
ATOM 1210 N N . MET A 1 164 ? 10.972 -11.710 7.314 1.00 92.31 164 MET A N 1
ATOM 1211 C CA . MET A 1 164 ? 10.976 -11.156 8.674 1.00 92.31 164 MET A CA 1
ATOM 1212 C C . MET A 1 164 ? 10.257 -12.073 9.663 1.00 92.31 164 MET A C 1
ATOM 1214 O O . MET A 1 164 ? 10.609 -12.110 10.839 1.00 92.31 164 MET A O 1
ATOM 1218 N N . GLY A 1 165 ? 9.264 -12.832 9.190 1.00 91.25 165 GLY A N 1
ATOM 1219 C CA . GLY A 1 165 ? 8.520 -13.768 10.029 1.00 91.25 165 GLY A CA 1
ATOM 1220 C C . GLY A 1 165 ? 7.616 -13.085 11.059 1.00 91.25 165 GLY A C 1
ATOM 1221 O O . GLY A 1 165 ? 7.250 -13.719 12.043 1.00 91.25 165 GLY A O 1
ATOM 1222 N N . ASN A 1 166 ? 7.236 -11.821 10.829 1.00 95.69 166 ASN A N 1
ATOM 1223 C CA . ASN A 1 166 ? 6.333 -11.065 11.706 1.00 95.69 166 ASN A CA 1
ATOM 1224 C C . ASN A 1 166 ? 4.966 -11.750 11.849 1.00 95.69 166 ASN A C 1
ATOM 1226 O O . ASN A 1 166 ? 4.356 -11.715 12.916 1.00 95.69 166 ASN A O 1
ATOM 1230 N N . PHE A 1 167 ? 4.500 -12.403 10.780 1.00 98.12 167 PHE A N 1
ATOM 1231 C CA . PHE A 1 167 ? 3.286 -13.206 10.773 1.00 98.12 167 PHE A CA 1
ATOM 1232 C C . PHE A 1 167 ? 3.490 -14.498 9.988 1.00 98.12 167 PHE A C 1
ATOM 1234 O O . PHE A 1 167 ? 3.988 -14.497 8.866 1.00 98.12 167 PHE A O 1
ATOM 1241 N N . SER A 1 168 ? 3.030 -15.609 10.553 1.00 97.94 168 SER A N 1
ATOM 1242 C CA . SER A 1 168 ? 2.881 -16.875 9.836 1.00 97.94 168 SER A CA 1
ATOM 1243 C C . SER A 1 168 ? 1.546 -16.954 9.089 1.00 97.94 168 SER A C 1
ATOM 1245 O O . SER A 1 168 ? 0.559 -16.307 9.450 1.00 97.94 168 SER A O 1
ATOM 1247 N N . VAL A 1 169 ? 1.466 -17.854 8.105 1.00 98.25 169 VAL A N 1
ATOM 1248 C CA . VAL A 1 169 ? 0.231 -18.161 7.356 1.00 98.25 169 VAL A CA 1
ATOM 1249 C C . VAL A 1 169 ? -0.949 -18.498 8.282 1.00 98.25 169 VAL A C 1
ATOM 1251 O O . VAL A 1 169 ? -2.086 -18.097 8.026 1.00 98.25 169 VAL A O 1
ATOM 1254 N N . SER A 1 170 ? -0.710 -19.232 9.375 1.00 98.19 170 SER A N 1
ATOM 1255 C CA . SER A 1 170 ? -1.767 -19.589 10.331 1.00 98.19 170 SER A CA 1
ATOM 1256 C C . SER A 1 170 ? -2.238 -18.383 11.145 1.00 98.19 170 SER A C 1
ATOM 1258 O O . SER A 1 170 ? -3.438 -18.247 11.377 1.00 98.19 170 SER A O 1
ATOM 1260 N N . GLN A 1 171 ? -1.334 -17.477 11.524 1.00 98.62 171 GLN A N 1
ATOM 1261 C CA . GLN A 1 171 ? -1.684 -16.232 12.212 1.00 98.62 171 GLN A CA 1
ATOM 1262 C C . GLN A 1 171 ? -2.461 -15.283 11.290 1.00 98.62 171 GLN A C 1
ATOM 1264 O O . GLN A 1 171 ? -3.485 -14.744 11.706 1.00 98.62 171 GLN A O 1
ATOM 1269 N N . ILE A 1 172 ? -2.074 -15.158 10.017 1.00 98.75 172 ILE A N 1
ATOM 1270 C CA . ILE A 1 172 ? -2.847 -14.397 9.018 1.00 98.75 172 ILE A CA 1
ATOM 1271 C C . ILE A 1 172 ? -4.237 -15.012 8.846 1.00 98.75 172 ILE A C 1
ATOM 1273 O O . ILE A 1 172 ? -5.238 -14.298 8.846 1.00 98.75 172 ILE A O 1
ATOM 1277 N N . LYS A 1 173 ? -4.346 -16.344 8.790 1.00 98.31 173 LYS A N 1
ATOM 1278 C CA . LYS A 1 173 ? -5.648 -17.026 8.755 1.00 98.31 173 LYS A CA 1
ATOM 1279 C C . LYS A 1 173 ? -6.511 -16.702 9.982 1.00 98.31 173 LYS A C 1
ATOM 1281 O O . LYS A 1 173 ? -7.718 -16.515 9.823 1.00 98.31 173 LYS A O 1
ATOM 1286 N N . THR A 1 174 ? -5.920 -16.605 11.173 1.00 98.44 174 THR A N 1
ATOM 1287 C CA . THR A 1 174 ? -6.617 -16.145 12.386 1.00 98.44 174 THR A CA 1
ATOM 1288 C C . THR A 1 174 ? -7.109 -14.709 12.227 1.00 98.44 174 THR A C 1
ATOM 1290 O O . THR A 1 174 ? -8.283 -14.445 12.479 1.00 98.44 174 THR A O 1
ATOM 1293 N N . LEU A 1 175 ? -6.265 -13.801 11.726 1.00 98.62 175 LEU A N 1
ATOM 1294 C CA . LEU A 1 175 ? -6.648 -12.409 11.469 1.00 98.62 175 LEU A CA 1
ATOM 1295 C C . LEU A 1 175 ? -7.782 -12.276 10.459 1.00 98.62 175 LEU A C 1
ATOM 1297 O O . LEU A 1 175 ? -8.631 -11.408 10.629 1.00 98.62 175 LEU A O 1
ATOM 1301 N N . LYS A 1 176 ? -7.856 -13.157 9.458 1.00 98.38 176 LYS A N 1
ATOM 1302 C CA . LYS A 1 176 ? -8.971 -13.194 8.497 1.00 98.38 176 LYS A CA 1
ATOM 1303 C C . LYS A 1 176 ? -10.306 -13.564 9.142 1.00 98.38 176 LYS A C 1
ATOM 1305 O O . LYS A 1 176 ? -11.348 -13.299 8.545 1.00 98.38 176 LYS A O 1
ATOM 1310 N N . ASN A 1 177 ? -10.293 -14.173 10.331 1.00 97.19 177 ASN A N 1
ATOM 1311 C CA . ASN A 1 177 ? -11.474 -14.472 11.141 1.00 97.19 177 ASN A CA 1
ATOM 1312 C C . ASN A 1 177 ? -12.606 -15.139 10.333 1.00 97.19 177 ASN A C 1
ATOM 1314 O O . ASN A 1 177 ? -13.699 -14.596 10.174 1.00 97.19 177 ASN A O 1
ATOM 1318 N N . GLY A 1 178 ? -12.302 -16.278 9.701 1.00 94.50 178 GLY A N 1
ATOM 1319 C CA . GLY A 1 178 ? -13.267 -16.999 8.859 1.00 94.50 178 GLY A CA 1
ATOM 1320 C C . GLY A 1 178 ? -13.684 -16.263 7.575 1.00 94.50 178 GLY A C 1
ATOM 1321 O O . GLY A 1 178 ? -14.674 -16.639 6.957 1.00 94.50 178 GLY A O 1
ATOM 1322 N N . GLY A 1 179 ? -12.946 -15.226 7.167 1.00 94.69 179 GLY A N 1
ATOM 1323 C CA . GLY A 1 179 ? -13.246 -14.385 6.005 1.00 94.69 179 GLY A CA 1
ATOM 1324 C C . GLY A 1 179 ? -14.046 -13.121 6.331 1.00 94.69 179 GLY A C 1
ATOM 1325 O O . GLY A 1 179 ? -14.325 -12.342 5.417 1.00 94.69 179 GLY A O 1
ATOM 1326 N N . ALA A 1 180 ? -14.391 -12.899 7.605 1.00 95.44 180 ALA A N 1
ATOM 1327 C CA . ALA A 1 180 ? -15.047 -11.674 8.061 1.00 95.44 180 ALA A CA 1
ATOM 1328 C C . ALA A 1 180 ? -14.139 -10.439 7.943 1.00 95.44 180 ALA A C 1
ATOM 1330 O O . ALA A 1 180 ? -14.639 -9.325 7.780 1.00 95.44 180 ALA A O 1
ATOM 1331 N N . ASN A 1 181 ? -12.820 -10.644 7.996 1.00 98.19 181 ASN A N 1
ATOM 1332 C CA . ASN A 1 181 ? -11.830 -9.582 7.888 1.00 98.19 181 ASN A CA 1
ATOM 1333 C C . ASN A 1 181 ? -11.069 -9.680 6.563 1.00 98.19 181 ASN A C 1
ATOM 1335 O O . ASN A 1 181 ? -10.866 -10.774 6.027 1.00 98.19 181 ASN A O 1
ATOM 1339 N N . LYS A 1 182 ? -10.618 -8.531 6.062 1.00 98.31 182 LYS A N 1
ATOM 1340 C CA . LYS A 1 182 ? -9.643 -8.426 4.974 1.00 98.31 182 LYS A CA 1
ATOM 1341 C C . LYS A 1 182 ? -8.280 -8.092 5.549 1.00 98.31 182 LYS A C 1
ATOM 1343 O O . LYS A 1 182 ? -8.161 -7.126 6.295 1.00 98.31 182 LYS A O 1
ATOM 1348 N N . VAL A 1 183 ? -7.282 -8.900 5.209 1.00 98.75 183 VAL A N 1
ATOM 1349 C CA . VAL A 1 183 ? -5.895 -8.688 5.636 1.00 98.75 183 VAL A CA 1
ATOM 1350 C C . VAL A 1 183 ? -5.072 -8.298 4.418 1.00 98.75 183 VAL A C 1
ATOM 1352 O O . VAL A 1 183 ? -4.997 -9.068 3.464 1.00 98.75 183 VAL A O 1
ATOM 1355 N N . LEU A 1 184 ? -4.492 -7.107 4.430 1.00 98.81 184 LEU A N 1
ATOM 1356 C CA . LEU A 1 184 ? -3.617 -6.581 3.392 1.00 98.81 184 LEU A CA 1
ATOM 1357 C C . LEU A 1 184 ? -2.162 -6.721 3.841 1.00 98.81 184 LEU A C 1
ATOM 1359 O O . LEU A 1 184 ? -1.872 -6.664 5.034 1.00 98.81 184 LEU A O 1
ATOM 1363 N N . SER A 1 185 ? -1.264 -6.921 2.882 1.00 98.75 185 SER A N 1
ATOM 1364 C CA . SER A 1 185 ? 0.166 -6.744 3.115 1.00 98.75 185 SER A CA 1
ATOM 1365 C C . SER A 1 185 ? 0.560 -5.318 2.772 1.00 98.75 185 SER A C 1
ATOM 1367 O O . SER A 1 185 ? 0.338 -4.894 1.633 1.00 98.75 185 SER A O 1
ATOM 1369 N N . TYR A 1 186 ? 1.259 -4.658 3.684 1.00 98.69 186 TYR A N 1
ATOM 1370 C CA . TYR A 1 186 ? 2.096 -3.519 3.352 1.00 98.69 186 TYR A CA 1
ATOM 1371 C C . TYR A 1 186 ? 3.089 -3.925 2.259 1.00 98.69 186 TYR A C 1
ATOM 1373 O O . TYR A 1 186 ? 3.667 -5.022 2.297 1.00 98.69 186 TYR A O 1
ATOM 1381 N N . LEU A 1 187 ? 3.261 -3.061 1.264 1.00 98.56 187 LEU A N 1
ATOM 1382 C CA . LEU A 1 187 ? 4.319 -3.173 0.274 1.00 98.56 187 LEU A CA 1
ATOM 1383 C C . LEU A 1 187 ? 4.719 -1.782 -0.208 1.00 98.56 187 LEU A C 1
ATOM 1385 O O . LEU A 1 187 ? 3.965 -1.114 -0.915 1.00 98.56 187 LEU A O 1
ATOM 1389 N N . ASN A 1 188 ? 5.951 -1.401 0.093 1.00 98.25 188 ASN A N 1
ATOM 1390 C CA . ASN A 1 188 ? 6.551 -0.200 -0.450 1.00 98.25 188 ASN A CA 1
ATOM 1391 C C . ASN A 1 188 ? 6.861 -0.379 -1.944 1.00 98.25 188 ASN A C 1
ATOM 1393 O O . ASN A 1 188 ? 7.641 -1.254 -2.315 1.00 98.25 188 ASN A O 1
ATOM 1397 N N . LEU A 1 189 ? 6.226 0.394 -2.825 1.00 98.06 189 LEU A N 1
ATOM 1398 C CA . LEU A 1 189 ? 6.504 0.319 -4.265 1.00 98.06 189 LEU A CA 1
ATOM 1399 C C . LEU A 1 189 ? 7.442 1.424 -4.738 1.00 98.06 189 LEU A C 1
ATOM 1401 O O . LEU A 1 189 ? 8.129 1.234 -5.740 1.00 98.06 189 LEU A O 1
ATOM 1405 N N . GLY A 1 190 ? 7.453 2.574 -4.065 1.00 97.81 190 GLY A N 1
ATOM 1406 C CA . GLY A 1 190 ? 8.277 3.715 -4.458 1.00 97.81 190 GLY A CA 1
ATOM 1407 C C . GLY A 1 190 ? 9.723 3.628 -3.989 1.00 97.81 190 GLY A C 1
ATOM 1408 O O . GLY A 1 190 ? 10.612 4.189 -4.635 1.00 97.81 190 GLY A O 1
ATOM 1409 N N . SER A 1 191 ? 9.992 2.915 -2.899 1.00 97.88 191 SER A N 1
ATOM 1410 C CA . SER A 1 191 ? 11.326 2.752 -2.330 1.00 97.88 191 SER A CA 1
ATOM 1411 C C . SER A 1 191 ? 11.641 1.278 -2.050 1.00 97.88 191 SER A C 1
ATOM 1413 O O . SER A 1 191 ? 10.776 0.404 -2.039 1.00 97.88 191 SER A O 1
ATOM 1415 N N . CYS A 1 192 ? 12.925 0.983 -1.852 1.00 97.06 192 CYS A N 1
ATOM 1416 C CA . CYS A 1 192 ? 13.356 -0.283 -1.276 1.00 97.06 192 CYS A CA 1
ATOM 1417 C C . CYS A 1 192 ? 13.821 -0.096 0.157 1.00 97.06 192 CYS A C 1
ATOM 1419 O O . CYS A 1 192 ? 14.761 0.658 0.412 1.00 97.06 192 CYS A O 1
ATOM 1421 N N . GLU A 1 193 ? 13.264 -0.900 1.050 1.00 95.69 193 GLU A N 1
ATOM 1422 C CA . GLU A 1 193 ? 13.671 -1.018 2.444 1.00 95.69 193 GLU A CA 1
ATOM 1423 C C . GLU A 1 193 ? 14.832 -2.016 2.578 1.00 95.69 193 GLU A C 1
ATOM 1425 O O . GLU A 1 193 ? 14.656 -3.234 2.524 1.00 95.69 193 GLU A O 1
ATOM 1430 N N . ASN A 1 194 ? 16.054 -1.523 2.774 1.00 91.25 194 ASN A N 1
ATOM 1431 C CA . ASN A 1 194 ? 17.272 -2.344 2.738 1.00 91.25 194 ASN A CA 1
ATOM 1432 C C . ASN A 1 194 ? 17.317 -3.472 3.785 1.00 91.25 194 ASN A C 1
ATOM 1434 O O . ASN A 1 194 ? 18.105 -4.407 3.632 1.00 91.25 194 ASN A O 1
ATOM 1438 N N . PHE A 1 195 ? 16.506 -3.392 4.843 1.00 92.06 195 PHE A N 1
ATOM 1439 C CA . PHE A 1 195 ? 16.427 -4.435 5.866 1.00 92.06 195 PHE A CA 1
ATOM 1440 C C . PHE A 1 195 ? 15.624 -5.663 5.413 1.00 92.06 195 PHE A C 1
ATOM 1442 O O . PHE A 1 195 ? 15.805 -6.736 5.988 1.00 92.06 195 PHE A O 1
ATOM 1449 N N . ARG A 1 196 ? 14.782 -5.551 4.376 1.00 95.12 196 ARG A N 1
ATOM 1450 C CA . ARG A 1 196 ? 13.937 -6.663 3.929 1.00 95.12 196 ARG A CA 1
ATOM 1451 C C . ARG A 1 196 ? 14.684 -7.627 3.019 1.00 95.12 196 ARG A C 1
ATOM 1453 O O . ARG A 1 196 ? 15.443 -7.246 2.115 1.00 95.12 196 ARG A O 1
ATOM 1460 N N . GLY A 1 197 ? 14.441 -8.916 3.242 1.00 94.19 197 GLY A N 1
ATOM 1461 C CA . GLY A 1 197 ? 15.080 -9.996 2.495 1.00 94.19 197 GLY A CA 1
ATOM 1462 C C . GLY A 1 197 ? 14.703 -9.977 1.017 1.00 94.19 197 GLY A C 1
ATOM 1463 O O . GLY A 1 197 ? 15.582 -10.070 0.160 1.00 94.19 197 GLY A O 1
ATOM 1464 N N . TYR A 1 198 ? 13.430 -9.755 0.697 1.00 95.12 198 TYR A N 1
ATOM 1465 C CA . TYR A 1 198 ? 12.944 -9.830 -0.679 1.00 95.12 198 TYR A CA 1
ATOM 1466 C C . TYR A 1 198 ? 13.449 -8.697 -1.594 1.00 95.12 198 TYR A C 1
ATOM 1468 O O . TYR A 1 198 ? 13.417 -8.850 -2.815 1.00 95.12 198 TYR A O 1
ATOM 1476 N N . TRP A 1 199 ? 13.982 -7.601 -1.034 1.00 96.75 199 TRP A N 1
ATOM 1477 C CA . TRP A 1 199 ? 14.667 -6.543 -1.791 1.00 96.75 199 TRP A CA 1
ATOM 1478 C C . TRP A 1 199 ? 16.146 -6.842 -2.053 1.00 96.75 199 TRP A C 1
ATOM 1480 O O . TRP A 1 199 ? 16.714 -6.375 -3.046 1.00 96.75 199 TRP A O 1
ATOM 1490 N N . SER A 1 200 ? 16.784 -7.596 -1.155 1.00 92.44 200 SER A N 1
ATOM 1491 C CA . SER A 1 200 ? 18.244 -7.736 -1.073 1.00 92.44 200 SER A CA 1
ATOM 1492 C C . SER A 1 200 ? 18.757 -9.119 -1.488 1.00 92.44 200 SER A C 1
ATOM 1494 O O . SER A 1 200 ? 19.806 -9.220 -2.125 1.00 92.44 200 SER A O 1
ATOM 1496 N N . LYS A 1 201 ? 18.010 -10.182 -1.178 1.00 94.00 201 LYS A N 1
ATOM 1497 C CA . LYS A 1 201 ? 18.347 -11.595 -1.395 1.00 94.00 201 LYS A CA 1
ATOM 1498 C C . LYS A 1 201 ? 17.406 -12.186 -2.443 1.00 94.00 201 LYS A C 1
ATOM 1500 O O . LYS A 1 201 ? 16.420 -12.856 -2.130 1.00 94.00 201 LYS A O 1
ATOM 1505 N N . VAL A 1 202 ? 17.702 -11.899 -3.707 1.00 96.31 202 VAL A N 1
ATOM 1506 C CA . VAL A 1 202 ? 16.875 -12.318 -4.847 1.00 96.31 202 VAL A CA 1
ATOM 1507 C C . VAL A 1 202 ? 17.548 -13.474 -5.601 1.00 96.31 202 VAL A C 1
ATOM 1509 O O . VAL A 1 202 ? 18.779 -13.503 -5.685 1.00 96.31 202 VAL A O 1
ATOM 1512 N N . PRO A 1 203 ? 16.789 -14.449 -6.130 1.00 97.00 203 PRO A N 1
ATOM 1513 C CA . PRO A 1 203 ? 17.359 -15.560 -6.879 1.00 97.00 203 PRO A CA 1
ATOM 1514 C C . PRO A 1 203 ? 17.842 -15.113 -8.263 1.00 97.00 203 PRO A C 1
ATOM 1516 O O . PRO A 1 203 ? 17.534 -14.016 -8.736 1.00 97.00 203 PRO A O 1
ATOM 1519 N N . SER A 1 204 ? 18.585 -15.996 -8.936 1.00 96.31 204 SER A N 1
ATOM 1520 C CA . SER A 1 204 ? 19.001 -15.777 -10.325 1.00 96.31 204 SER A CA 1
ATOM 1521 C C . SER A 1 204 ? 17.796 -15.461 -11.220 1.00 96.31 204 SER A C 1
ATOM 1523 O O . SER A 1 204 ? 16.729 -16.057 -11.070 1.00 96.31 204 SER A O 1
ATOM 1525 N N . GLY A 1 205 ? 17.972 -14.514 -12.143 1.00 94.94 205 GLY A N 1
ATOM 1526 C CA . GLY A 1 205 ? 16.901 -13.991 -12.999 1.00 94.94 205 GLY A CA 1
ATOM 1527 C C . GLY A 1 205 ? 16.210 -12.734 -12.460 1.00 94.94 205 GLY A C 1
ATOM 1528 O O . GLY A 1 205 ? 15.459 -12.096 -13.197 1.00 94.94 205 GLY A O 1
ATOM 1529 N N . PHE A 1 206 ? 16.504 -12.327 -11.223 1.00 98.06 206 PHE A N 1
ATOM 1530 C CA . PHE A 1 206 ? 16.040 -11.069 -10.643 1.00 98.06 206 PHE A CA 1
ATOM 1531 C C . PHE A 1 206 ? 17.209 -10.157 -10.281 1.00 98.06 206 PHE A C 1
ATOM 1533 O O . PHE A 1 206 ? 18.309 -10.616 -9.979 1.00 98.06 206 PHE A O 1
ATOM 1540 N N . LEU A 1 207 ? 16.958 -8.849 -10.301 1.00 97.75 207 LEU A N 1
ATOM 1541 C CA . LEU A 1 207 ? 17.939 -7.839 -9.928 1.00 97.75 207 LEU A CA 1
ATOM 1542 C C . LEU A 1 207 ? 17.506 -7.196 -8.612 1.00 97.75 207 LEU A C 1
ATOM 1544 O O . LEU A 1 207 ? 16.440 -6.589 -8.560 1.00 97.75 207 LEU A O 1
ATOM 1548 N N . SER A 1 208 ? 18.311 -7.348 -7.558 1.00 97.38 208 SER A N 1
ATOM 1549 C CA . SER A 1 208 ? 18.033 -6.748 -6.247 1.00 97.38 208 SER A CA 1
ATOM 1550 C C . SER A 1 208 ? 18.081 -5.222 -6.321 1.00 97.38 208 SER A C 1
ATOM 1552 O O . SER A 1 208 ? 18.697 -4.653 -7.227 1.00 97.38 208 SER A O 1
ATOM 1554 N N . CYS A 1 209 ? 17.500 -4.535 -5.337 1.00 94.94 209 CYS A N 1
ATOM 1555 C CA . CYS A 1 209 ? 17.521 -3.069 -5.312 1.00 94.94 209 CYS A CA 1
ATOM 1556 C C . CYS A 1 209 ? 18.940 -2.505 -5.274 1.00 94.94 209 CYS A C 1
ATOM 1558 O O . CYS A 1 209 ? 19.254 -1.539 -5.969 1.00 94.94 209 CYS A O 1
ATOM 1560 N N . SER A 1 210 ? 19.826 -3.127 -4.491 1.00 94.75 210 SER A N 1
ATOM 1561 C CA . SER A 1 210 ? 21.221 -2.701 -4.378 1.00 94.75 210 SER A CA 1
ATOM 1562 C C . SER A 1 210 ? 22.007 -2.929 -5.671 1.00 94.75 210 SER A C 1
ATOM 1564 O O . SER A 1 210 ? 22.891 -2.125 -5.973 1.00 94.75 210 SER A O 1
ATOM 1566 N N . ALA A 1 211 ? 21.673 -3.967 -6.444 1.00 97.06 211 ALA A N 1
ATOM 1567 C CA . ALA A 1 211 ? 22.290 -4.258 -7.735 1.00 97.06 211 ALA A CA 1
ATOM 1568 C C . ALA A 1 211 ? 21.690 -3.430 -8.888 1.00 97.06 211 ALA A C 1
ATOM 1570 O O . ALA A 1 211 ? 22.401 -3.104 -9.839 1.00 97.06 211 ALA A O 1
ATOM 1571 N N . ASN A 1 212 ? 20.415 -3.034 -8.807 1.00 97.81 212 ASN A N 1
ATOM 1572 C CA . ASN A 1 212 ? 19.733 -2.244 -9.835 1.00 97.81 212 ASN A CA 1
ATOM 1573 C C . ASN A 1 212 ? 20.066 -0.747 -9.751 1.00 97.81 212 ASN A C 1
ATOM 1575 O O . ASN A 1 212 ? 19.198 0.087 -9.497 1.00 97.81 212 ASN A O 1
ATOM 1579 N N . LYS A 1 213 ? 21.331 -0.387 -9.991 1.00 97.44 213 LYS A N 1
ATOM 1580 C CA . LYS A 1 213 ? 21.792 1.012 -9.933 1.00 97.44 213 LYS A CA 1
ATOM 1581 C C . LYS A 1 213 ? 21.054 1.939 -10.896 1.00 97.44 213 LYS A C 1
ATOM 1583 O O . LYS A 1 213 ? 20.829 3.091 -10.558 1.00 97.44 213 LYS A O 1
ATOM 1588 N N . ALA A 1 214 ? 20.633 1.426 -12.051 1.00 97.19 214 ALA A N 1
ATOM 1589 C CA . ALA A 1 214 ? 19.886 2.193 -13.045 1.00 97.19 214 ALA A CA 1
ATOM 1590 C C . ALA A 1 214 ? 18.477 2.594 -12.577 1.00 97.19 214 ALA A C 1
ATOM 1592 O O . ALA A 1 214 ? 17.889 3.511 -13.141 1.00 97.19 214 ALA A O 1
ATOM 1593 N N . ALA A 1 215 ? 17.923 1.901 -11.580 1.00 97.75 215 ALA A N 1
ATOM 1594 C CA . ALA A 1 215 ? 16.633 2.242 -11.003 1.00 97.75 215 ALA A CA 1
ATOM 1595 C C . ALA A 1 215 ? 16.745 3.099 -9.736 1.00 97.75 215 ALA A C 1
ATOM 1597 O O . ALA A 1 215 ? 15.720 3.572 -9.277 1.00 97.75 215 ALA A O 1
ATOM 1598 N N . GLN A 1 216 ? 17.925 3.314 -9.151 1.00 97.56 216 GLN A N 1
ATOM 1599 C CA . GLN A 1 216 ? 18.029 4.095 -7.912 1.00 97.56 216 GLN A CA 1
ATOM 1600 C C . GLN A 1 216 ? 17.859 5.595 -8.196 1.00 97.56 216 GLN A C 1
ATOM 1602 O O . GLN A 1 216 ? 18.579 6.158 -9.018 1.00 97.56 216 GLN A O 1
ATOM 1607 N N . LEU A 1 217 ? 16.937 6.242 -7.483 1.00 96.94 217 LEU A N 1
ATOM 1608 C CA . LEU A 1 217 ? 16.625 7.676 -7.575 1.00 96.94 217 LEU A CA 1
ATOM 1609 C C . LEU A 1 217 ? 17.165 8.489 -6.386 1.00 96.94 217 LEU A C 1
ATOM 1611 O O . LEU A 1 217 ? 16.928 9.689 -6.289 1.00 96.94 217 LEU A O 1
ATOM 1615 N N . GLY A 1 218 ? 17.925 7.850 -5.496 1.00 94.62 218 GLY A N 1
ATOM 1616 C CA . GLY A 1 218 ? 18.568 8.485 -4.348 1.00 94.62 218 GLY A CA 1
ATOM 1617 C C . GLY A 1 218 ? 18.064 7.951 -3.012 1.00 94.62 218 GLY A C 1
ATOM 1618 O O . GLY A 1 218 ? 17.128 7.160 -2.943 1.00 94.62 218 GLY A O 1
ATOM 1619 N N . THR A 1 219 ? 18.725 8.359 -1.933 1.00 94.50 219 THR A N 1
ATOM 1620 C CA . THR A 1 219 ? 18.331 8.004 -0.563 1.00 94.50 219 THR A CA 1
ATOM 1621 C C . THR A 1 219 ? 17.009 8.660 -0.193 1.00 94.50 219 THR A C 1
ATOM 1623 O O . THR A 1 219 ? 16.796 9.826 -0.536 1.00 94.50 219 THR A O 1
ATOM 1626 N N . TYR A 1 220 ? 16.173 7.965 0.571 1.00 95.19 220 TYR A N 1
ATOM 1627 C CA . TYR A 1 220 ? 14.973 8.567 1.138 1.00 95.19 220 TYR A CA 1
ATOM 1628 C C . TYR A 1 220 ? 15.339 9.410 2.372 1.00 95.19 220 TYR A C 1
ATOM 1630 O O . TYR A 1 220 ? 15.789 8.912 3.402 1.00 95.19 220 TYR A O 1
ATOM 1638 N N . SER A 1 221 ? 15.167 10.729 2.270 1.00 93.50 221 SER A N 1
ATOM 1639 C CA . SER A 1 221 ? 15.249 11.637 3.416 1.00 93.50 221 SER A CA 1
ATOM 1640 C C . SER A 1 221 ? 14.219 11.279 4.496 1.00 93.50 221 SER A C 1
ATOM 1642 O O . SER A 1 221 ? 13.028 11.229 4.216 1.00 93.50 221 SER A O 1
ATOM 1644 N N . GLY A 1 222 ? 14.683 11.044 5.726 1.00 89.00 222 GLY A N 1
ATOM 1645 C CA . GLY A 1 222 ? 13.858 10.583 6.853 1.00 89.00 222 GLY A CA 1
ATOM 1646 C C . GLY A 1 222 ? 14.024 9.090 7.155 1.00 89.00 222 GLY A C 1
ATOM 1647 O O . GLY A 1 222 ? 14.012 8.711 8.322 1.00 89.00 222 GLY A O 1
ATOM 1648 N N . TYR A 1 223 ? 14.331 8.278 6.137 1.00 90.31 223 TYR A N 1
ATOM 1649 C CA . TYR A 1 223 ? 14.451 6.821 6.238 1.00 90.31 223 TYR A CA 1
ATOM 1650 C C . TYR A 1 223 ? 15.803 6.353 5.686 1.00 90.31 223 TYR A C 1
ATOM 1652 O O . TYR A 1 223 ? 15.972 6.050 4.508 1.00 90.31 223 TYR A O 1
ATOM 1660 N N . SER A 1 224 ? 16.822 6.311 6.551 1.00 90.69 224 SER A N 1
ATOM 1661 C CA . SER A 1 224 ? 18.217 6.044 6.144 1.00 90.69 224 SER A CA 1
ATOM 1662 C C . SER A 1 224 ? 18.447 4.643 5.558 1.00 90.69 224 SER A C 1
ATOM 1664 O O . SER A 1 224 ? 19.426 4.410 4.846 1.00 90.69 224 SER A O 1
ATOM 1666 N N . ASN A 1 225 ? 17.540 3.713 5.841 1.00 90.94 225 ASN A N 1
ATOM 1667 C CA . ASN A 1 225 ? 17.504 2.359 5.306 1.00 90.94 225 ASN A CA 1
ATOM 1668 C C . ASN A 1 225 ? 16.754 2.256 3.970 1.00 90.94 225 ASN A C 1
ATOM 1670 O O . ASN A 1 225 ? 16.616 1.138 3.476 1.00 90.94 225 ASN A O 1
ATOM 1674 N N . GLU A 1 226 ? 16.303 3.362 3.381 1.00 95.94 226 GLU A N 1
ATOM 1675 C CA . GLU A 1 226 ? 15.498 3.354 2.164 1.00 95.94 226 GLU A CA 1
ATOM 1676 C C . GLU A 1 226 ? 16.136 4.089 0.987 1.00 95.94 226 GLU A C 1
ATOM 1678 O O . GLU A 1 226 ? 16.860 5.083 1.117 1.00 95.94 226 GLU A O 1
ATOM 1683 N N . VAL A 1 227 ? 15.857 3.563 -0.204 1.00 97.06 227 VAL A N 1
ATOM 1684 C CA . VAL A 1 227 ? 16.315 4.113 -1.480 1.00 97.06 227 VAL A CA 1
ATOM 1685 C C . VAL A 1 227 ? 15.115 4.239 -2.401 1.00 97.06 227 VAL A C 1
ATOM 1687 O O . VAL A 1 227 ? 14.459 3.239 -2.676 1.00 97.06 227 VAL A O 1
ATOM 1690 N N . TRP A 1 228 ? 14.856 5.446 -2.897 1.00 98.12 228 TRP A N 1
ATOM 1691 C CA . TRP A 1 228 ? 13.850 5.691 -3.924 1.00 98.12 228 TRP A CA 1
ATOM 1692 C C . TRP A 1 228 ? 14.187 4.919 -5.1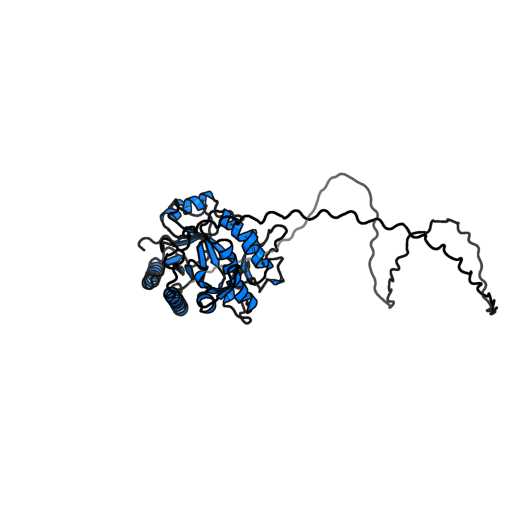95 1.00 98.12 228 TRP A C 1
ATOM 1694 O O . TRP A 1 228 ? 15.344 4.897 -5.629 1.00 98.12 228 TRP A O 1
ATOM 1704 N N . MET A 1 229 ? 13.176 4.323 -5.815 1.00 98.31 229 MET A N 1
ATOM 1705 C CA . MET A 1 229 ? 13.325 3.501 -7.006 1.00 98.31 229 MET A CA 1
ATOM 1706 C C . MET A 1 229 ? 12.478 4.035 -8.152 1.00 98.31 229 MET A C 1
ATOM 1708 O O . MET A 1 229 ? 11.324 4.408 -7.989 1.00 98.31 229 MET A O 1
ATOM 1712 N N . ASN A 1 230 ? 13.039 4.026 -9.357 1.00 98.44 230 ASN A N 1
ATOM 1713 C CA . ASN A 1 230 ? 12.309 4.301 -10.578 1.00 98.44 230 ASN A CA 1
ATOM 1714 C C . ASN A 1 230 ? 11.336 3.148 -10.823 1.00 98.44 230 ASN A C 1
ATOM 1716 O O . ASN A 1 230 ? 11.698 2.110 -11.385 1.00 98.44 230 ASN A O 1
ATOM 1720 N N . VAL A 1 231 ? 10.088 3.363 -10.420 1.00 98.38 231 VAL A N 1
ATOM 1721 C CA . VAL A 1 231 ? 8.982 2.409 -10.551 1.00 98.38 231 VAL A CA 1
ATOM 1722 C C . VAL A 1 231 ? 8.645 2.060 -12.004 1.00 98.38 231 VAL A C 1
ATOM 1724 O O . VAL A 1 231 ? 8.007 1.041 -12.262 1.00 98.38 231 VAL A O 1
ATOM 1727 N N . GLY A 1 232 ? 9.129 2.839 -12.977 1.00 98.19 232 GLY A N 1
ATOM 1728 C CA . GLY A 1 232 ? 9.061 2.534 -14.407 1.00 98.19 232 GLY A CA 1
ATOM 1729 C C . GLY A 1 232 ? 10.180 1.630 -14.934 1.00 98.19 232 GLY A C 1
ATOM 1730 O O . GLY A 1 232 ? 10.124 1.189 -16.084 1.00 98.19 232 GLY A O 1
ATOM 1731 N N . ASN A 1 233 ? 11.205 1.324 -14.134 1.00 98.62 233 ASN A N 1
ATOM 1732 C CA . ASN A 1 233 ? 12.309 0.469 -14.561 1.00 98.62 233 ASN A CA 1
ATOM 1733 C C . ASN A 1 233 ? 11.856 -0.991 -14.732 1.00 98.62 233 ASN A C 1
ATOM 1735 O O . ASN A 1 233 ? 11.368 -1.621 -13.796 1.00 98.62 233 ASN A O 1
ATOM 1739 N N . ALA A 1 234 ? 12.087 -1.572 -15.912 1.00 98.25 234 ALA A N 1
ATOM 1740 C CA . ALA A 1 234 ? 11.599 -2.912 -16.245 1.00 98.25 234 ALA A CA 1
ATOM 1741 C C . ALA A 1 234 ? 12.132 -4.025 -15.322 1.00 98.25 234 ALA A C 1
ATOM 1743 O O . ALA A 1 234 ? 11.386 -4.941 -14.977 1.00 98.25 234 ALA A O 1
ATOM 1744 N N . ALA A 1 235 ? 13.398 -3.953 -14.892 1.00 98.38 235 ALA A N 1
ATOM 1745 C CA . ALA A 1 235 ? 13.969 -4.946 -13.982 1.00 98.38 235 ALA A CA 1
ATOM 1746 C C . ALA A 1 235 ? 13.383 -4.821 -12.566 1.00 98.38 235 ALA A C 1
ATOM 1748 O O . ALA A 1 235 ? 13.122 -5.840 -11.925 1.00 98.38 235 ALA A O 1
ATOM 1749 N N . TYR A 1 236 ? 13.116 -3.592 -12.112 1.00 98.62 236 TYR A N 1
ATOM 1750 C CA . TYR A 1 236 ? 12.427 -3.340 -10.846 1.00 98.62 236 TYR A CA 1
ATOM 1751 C C . TYR A 1 236 ? 10.982 -3.859 -10.882 1.00 98.62 236 TYR A C 1
ATOM 1753 O O . TYR A 1 236 ? 10.583 -4.632 -10.015 1.00 98.62 236 TYR A O 1
ATOM 1761 N N . GLN A 1 237 ? 10.229 -3.555 -11.944 1.00 98.69 237 GLN A N 1
ATOM 1762 C CA . GLN A 1 237 ? 8.877 -4.096 -12.119 1.00 98.69 237 GLN A CA 1
ATOM 1763 C C . GLN A 1 237 ? 8.872 -5.628 -12.177 1.00 98.69 237 GLN A C 1
ATOM 1765 O O . GLN A 1 237 ? 8.008 -6.261 -11.574 1.00 98.69 237 GLN A O 1
ATOM 1770 N N . ASN A 1 238 ? 9.845 -6.242 -12.859 1.00 98.56 238 ASN A N 1
ATOM 1771 C CA . ASN A 1 238 ? 9.982 -7.697 -12.892 1.00 98.56 238 ASN A CA 1
ATOM 1772 C C . ASN A 1 238 ? 10.194 -8.278 -11.485 1.00 98.56 238 ASN A C 1
ATOM 1774 O O . ASN A 1 238 ? 9.538 -9.256 -11.130 1.00 98.56 238 ASN A O 1
ATOM 1778 N N . LEU A 1 239 ? 11.055 -7.662 -10.667 1.00 98.62 239 LEU A N 1
ATOM 1779 C CA . LEU A 1 239 ? 11.256 -8.059 -9.272 1.00 98.62 239 LEU A CA 1
ATOM 1780 C C . LEU A 1 239 ? 9.944 -7.989 -8.473 1.00 98.62 239 LEU A C 1
ATOM 1782 O O . LEU A 1 239 ? 9.547 -8.975 -7.850 1.00 98.62 239 LEU A O 1
ATOM 1786 N N . VAL A 1 240 ? 9.236 -6.864 -8.539 1.00 98.75 240 VAL A N 1
ATOM 1787 C CA . VAL A 1 240 ? 7.974 -6.670 -7.809 1.00 98.75 240 VAL A CA 1
ATOM 1788 C C . VAL A 1 240 ? 6.916 -7.688 -8.252 1.00 98.75 240 VAL A C 1
ATOM 1790 O O . VAL A 1 240 ? 6.406 -8.461 -7.440 1.00 98.75 240 VAL A O 1
ATOM 1793 N N . ILE A 1 241 ? 6.612 -7.742 -9.551 1.00 98.75 241 ILE A N 1
ATOM 1794 C CA . ILE A 1 241 ? 5.485 -8.510 -10.106 1.00 98.75 241 ILE A CA 1
ATOM 1795 C C . ILE A 1 241 ? 5.731 -10.024 -10.038 1.00 98.75 241 ILE A C 1
ATOM 1797 O O . ILE A 1 241 ? 4.791 -10.807 -9.831 1.00 98.75 241 ILE A O 1
ATOM 1801 N N . ASN A 1 242 ? 6.971 -10.459 -10.279 1.00 98.38 242 ASN A N 1
ATOM 1802 C CA . ASN A 1 242 ? 7.296 -11.869 -10.500 1.00 98.38 242 ASN A CA 1
ATOM 1803 C C . ASN A 1 242 ? 8.042 -12.535 -9.339 1.00 98.38 242 ASN A C 1
ATOM 1805 O O . ASN A 1 242 ? 8.111 -13.761 -9.336 1.00 98.38 242 ASN A O 1
ATOM 1809 N N . TYR A 1 243 ? 8.520 -11.782 -8.344 1.00 98.50 243 TYR A N 1
ATOM 1810 C CA . TYR A 1 243 ? 9.170 -12.351 -7.161 1.00 98.50 243 TYR A CA 1
ATOM 1811 C C . TYR A 1 243 ? 8.517 -11.924 -5.844 1.00 98.50 243 TYR A C 1
ATOM 1813 O O . TYR A 1 243 ? 8.133 -12.789 -5.061 1.00 98.50 243 TYR A O 1
ATOM 1821 N N . ILE A 1 244 ? 8.333 -10.624 -5.605 1.00 98.56 244 ILE A N 1
ATOM 1822 C CA . ILE A 1 244 ? 7.886 -10.120 -4.293 1.00 98.56 244 ILE A CA 1
ATOM 1823 C C . ILE A 1 244 ? 6.396 -10.379 -4.068 1.00 98.56 244 ILE A C 1
ATOM 1825 O O . ILE A 1 244 ? 6.014 -11.074 -3.127 1.00 98.56 244 ILE A O 1
ATOM 1829 N N . VAL A 1 245 ? 5.545 -9.881 -4.967 1.00 98.75 245 VAL A N 1
ATOM 1830 C CA . VAL A 1 245 ? 4.085 -9.993 -4.835 1.00 98.75 245 VAL A CA 1
ATOM 1831 C C . VAL A 1 245 ? 3.597 -11.447 -4.724 1.00 98.75 245 VAL A C 1
ATOM 1833 O O . VAL A 1 245 ? 2.783 -11.709 -3.839 1.00 98.75 245 VAL A O 1
ATOM 1836 N N . PRO A 1 246 ? 4.095 -12.431 -5.511 1.00 98.56 246 PRO A N 1
ATOM 1837 C CA . PRO A 1 246 ? 3.720 -13.831 -5.310 1.00 98.56 246 PRO A CA 1
ATOM 1838 C C . PRO A 1 246 ? 4.070 -14.364 -3.916 1.00 98.56 246 PRO A C 1
ATOM 1840 O O . PRO A 1 246 ? 3.311 -15.154 -3.359 1.00 98.56 246 PRO A O 1
ATOM 1843 N N . ARG A 1 247 ? 5.211 -13.952 -3.346 1.00 97.88 247 ARG A N 1
ATOM 1844 C CA . ARG A 1 247 ? 5.661 -14.415 -2.026 1.00 97.88 247 ARG A CA 1
ATOM 1845 C C . ARG A 1 247 ? 4.788 -13.867 -0.901 1.00 97.88 247 ARG A C 1
ATOM 1847 O O . ARG A 1 247 ? 4.433 -14.625 -0.002 1.00 97.88 247 ARG A O 1
ATOM 1854 N N . LEU A 1 248 ? 4.416 -12.592 -0.980 1.00 98.50 248 LEU A N 1
ATOM 1855 C CA . LEU A 1 248 ? 3.472 -11.973 -0.048 1.00 98.50 248 LEU A CA 1
ATOM 1856 C C . LEU A 1 248 ? 2.069 -12.578 -0.206 1.00 98.50 248 LEU A C 1
ATOM 1858 O O . LEU A 1 248 ? 1.458 -12.993 0.773 1.00 98.50 248 LEU A O 1
ATOM 1862 N N . ALA A 1 249 ? 1.583 -12.745 -1.440 1.00 98.31 249 ALA A N 1
ATOM 1863 C CA . ALA A 1 249 ? 0.301 -13.402 -1.713 1.00 98.31 249 ALA A CA 1
ATOM 1864 C C . ALA A 1 249 ? 0.245 -14.835 -1.153 1.00 98.31 249 ALA A C 1
ATOM 1866 O O . ALA A 1 249 ? -0.782 -15.252 -0.613 1.00 98.31 249 ALA A O 1
ATOM 1867 N N . ALA A 1 250 ? 1.353 -15.581 -1.225 1.00 98.00 250 ALA A N 1
ATOM 1868 C CA . ALA A 1 250 ? 1.458 -16.930 -0.672 1.00 98.00 250 ALA A CA 1
ATOM 1869 C C . ALA A 1 250 ? 1.317 -16.980 0.862 1.00 98.00 250 ALA A C 1
ATOM 1871 O O . ALA A 1 250 ? 1.017 -18.047 1.397 1.00 98.00 250 ALA A O 1
ATOM 1872 N N . GLN A 1 251 ? 1.464 -15.850 1.568 1.00 98.06 251 GLN A N 1
ATOM 1873 C CA . GLN A 1 251 ? 1.156 -15.761 2.999 1.00 98.06 251 GLN A CA 1
ATOM 1874 C C . GLN A 1 251 ? -0.355 -15.820 3.300 1.00 98.06 251 GLN A C 1
ATOM 1876 O O . GLN A 1 251 ? -0.754 -16.039 4.443 1.00 98.06 251 GLN A O 1
ATOM 1881 N N . GLY A 1 252 ? -1.211 -15.676 2.281 1.00 97.62 252 GLY A N 1
ATOM 1882 C CA . GLY A 1 252 ? -2.668 -15.791 2.403 1.00 97.62 252 GLY A CA 1
ATOM 1883 C C . GLY A 1 252 ? -3.406 -14.467 2.620 1.00 97.62 252 GLY A C 1
ATOM 1884 O O . GLY A 1 252 ? -4.597 -14.490 2.959 1.00 97.62 252 GLY A O 1
ATOM 1885 N N . VAL A 1 253 ? -2.728 -13.333 2.415 1.00 98.69 253 VAL A N 1
ATOM 1886 C CA . VAL A 1 253 ? -3.336 -11.993 2.410 1.00 98.69 253 VAL A CA 1
ATOM 1887 C C . VAL A 1 253 ? -4.399 -11.860 1.310 1.00 98.69 253 VAL A C 1
ATOM 1889 O O . VAL A 1 253 ? -4.389 -12.580 0.313 1.00 98.69 253 VAL A O 1
ATOM 1892 N N . ASP A 1 254 ? -5.352 -10.956 1.512 1.00 98.56 254 ASP A N 1
ATOM 1893 C CA . ASP A 1 254 ? -6.436 -10.637 0.575 1.00 98.56 254 ASP A CA 1
ATOM 1894 C C . ASP A 1 254 ? -6.066 -9.516 -0.410 1.00 98.56 254 ASP A C 1
ATOM 1896 O O . ASP A 1 254 ? -6.812 -9.249 -1.356 1.00 98.56 254 ASP A O 1
ATOM 1900 N N . GLY A 1 255 ? -4.940 -8.837 -0.189 1.00 98.50 255 GLY A N 1
ATOM 1901 C CA . GLY A 1 255 ? -4.517 -7.719 -1.015 1.00 98.50 255 GLY A CA 1
ATOM 1902 C C . GLY A 1 255 ? -3.269 -7.012 -0.509 1.00 98.50 255 GLY A C 1
ATOM 1903 O O . GLY A 1 255 ? -2.540 -7.538 0.332 1.00 98.50 255 GLY A O 1
ATOM 1904 N N . PHE A 1 256 ? -3.049 -5.815 -1.040 1.00 98.88 256 PHE A N 1
ATOM 1905 C CA . PHE A 1 256 ? -1.863 -5.004 -0.821 1.00 98.88 256 PHE A CA 1
ATOM 1906 C C . PHE A 1 256 ? -2.231 -3.559 -0.512 1.00 98.88 256 PHE A C 1
ATOM 1908 O O . PHE A 1 256 ? -3.125 -2.987 -1.145 1.00 98.88 256 PHE A O 1
ATOM 1915 N N . TYR A 1 257 ? -1.506 -2.996 0.442 1.00 98.81 257 TYR A N 1
ATOM 1916 C CA . TYR A 1 257 ? -1.494 -1.585 0.777 1.00 98.81 257 TYR A CA 1
ATOM 1917 C C . TYR A 1 257 ? -0.167 -1.015 0.267 1.00 98.81 257 TYR A C 1
ATOM 1919 O O . TYR A 1 257 ? 0.906 -1.385 0.746 1.00 98.81 257 TYR A O 1
ATOM 1927 N N . PHE A 1 258 ? -0.239 -0.242 -0.816 1.00 98.81 258 PHE A N 1
ATOM 1928 C CA . PHE A 1 258 ? 0.928 0.225 -1.554 1.00 98.81 258 PHE A CA 1
ATOM 1929 C C . PHE A 1 258 ? 1.389 1.579 -1.043 1.00 98.81 258 PHE A C 1
ATOM 1931 O O . PHE A 1 258 ? 0.658 2.562 -1.171 1.00 98.81 258 PHE A O 1
ATOM 1938 N N . ASP A 1 259 ? 2.619 1.610 -0.552 1.00 98.06 259 ASP A N 1
ATOM 1939 C CA . ASP A 1 259 ? 3.248 2.802 0.004 1.00 98.06 259 ASP A CA 1
ATOM 1940 C C . ASP A 1 259 ? 4.246 3.447 -0.969 1.00 98.06 259 ASP A C 1
ATOM 1942 O O . ASP A 1 259 ? 4.692 2.819 -1.946 1.00 98.06 259 ASP A O 1
ATOM 1946 N N . ASN A 1 260 ? 4.587 4.707 -0.689 1.00 97.81 260 ASN A N 1
ATOM 1947 C CA . ASN A 1 260 ? 5.521 5.561 -1.422 1.00 97.81 260 ASN A CA 1
ATOM 1948 C C . ASN A 1 260 ? 5.170 5.757 -2.905 1.00 97.81 260 ASN A C 1
ATOM 1950 O O . ASN A 1 260 ? 6.025 6.033 -3.756 1.00 97.81 260 ASN A O 1
ATOM 1954 N N . MET A 1 261 ? 3.899 5.582 -3.261 1.00 97.00 261 MET A N 1
ATOM 1955 C CA . MET A 1 261 ? 3.447 5.755 -4.638 1.00 97.00 261 MET A CA 1
ATOM 1956 C C . MET A 1 261 ? 3.305 7.225 -5.037 1.00 97.00 261 MET A C 1
ATOM 1958 O O . MET A 1 261 ? 3.195 7.499 -6.232 1.00 97.00 261 MET A O 1
ATOM 1962 N N . GLU A 1 262 ? 3.410 8.175 -4.106 1.00 95.50 262 GLU A N 1
ATOM 1963 C CA . GLU A 1 262 ? 3.501 9.615 -4.385 1.00 95.50 262 GLU A CA 1
ATOM 1964 C C . GLU A 1 262 ? 4.720 9.959 -5.246 1.00 95.50 262 GLU A C 1
ATOM 1966 O O . GLU A 1 262 ? 4.732 10.991 -5.919 1.00 95.50 262 GLU A O 1
ATOM 1971 N N . ILE A 1 263 ? 5.694 9.044 -5.353 1.00 98.06 263 ILE A N 1
ATOM 1972 C CA . ILE A 1 263 ? 6.782 9.152 -6.323 1.00 98.06 263 ILE A CA 1
ATOM 1973 C C . ILE A 1 263 ? 6.268 9.404 -7.747 1.00 98.06 263 ILE A C 1
ATOM 1975 O O . ILE A 1 263 ? 6.899 10.143 -8.499 1.00 98.06 263 ILE A O 1
ATOM 1979 N N . VAL A 1 264 ? 5.105 8.863 -8.136 1.00 98.25 264 VAL A N 1
ATOM 1980 C CA . VAL A 1 264 ? 4.546 9.083 -9.484 1.00 98.25 264 VAL A CA 1
ATOM 1981 C C . VAL A 1 264 ? 4.007 10.501 -9.681 1.00 98.25 264 VAL A C 1
ATOM 1983 O O . VAL A 1 264 ? 3.750 10.906 -10.819 1.00 98.25 264 VAL A O 1
ATOM 1986 N N . GLU A 1 265 ? 3.834 11.246 -8.595 1.00 97.75 265 GLU A N 1
ATOM 1987 C CA . GLU A 1 265 ? 3.387 12.639 -8.552 1.00 97.75 265 GLU A CA 1
ATOM 1988 C C . GLU A 1 265 ? 4.563 13.615 -8.428 1.00 97.75 265 GLU A C 1
ATOM 1990 O O . GLU A 1 265 ? 4.408 14.816 -8.655 1.00 97.75 265 GLU A O 1
ATOM 1995 N N . HIS A 1 266 ? 5.761 13.103 -8.137 1.00 97.69 266 HIS A N 1
ATOM 1996 C CA . HIS A 1 266 ? 6.985 13.889 -8.123 1.00 97.69 266 HIS A CA 1
ATOM 1997 C C . HIS A 1 266 ? 7.378 14.365 -9.527 1.00 97.69 266 HIS A C 1
ATOM 1999 O O . HIS A 1 266 ? 7.026 13.779 -10.552 1.00 97.69 266 HIS A O 1
ATOM 2005 N N . GLY A 1 267 ? 8.159 15.446 -9.562 1.00 96.56 267 GLY A N 1
ATOM 2006 C CA . GLY A 1 267 ? 8.802 15.942 -10.773 1.00 96.56 267 GLY A CA 1
ATOM 2007 C C . GLY A 1 267 ? 10.313 15.734 -10.741 1.00 96.56 267 GLY A C 1
ATOM 2008 O O . GLY A 1 267 ? 10.903 15.368 -9.724 1.00 96.56 267 GLY A O 1
ATOM 2009 N N . THR A 1 268 ? 10.978 16.073 -11.843 1.00 96.25 268 THR A N 1
ATOM 2010 C CA . THR A 1 268 ? 12.445 15.975 -11.964 1.00 96.25 268 THR A CA 1
ATOM 2011 C C . THR A 1 268 ? 13.202 16.884 -10.993 1.00 96.25 268 THR A C 1
ATOM 2013 O O . THR A 1 268 ? 14.373 16.647 -10.721 1.00 96.25 268 THR A O 1
ATOM 2016 N N . ASN A 1 269 ? 12.543 17.924 -10.473 1.00 95.56 269 ASN A N 1
ATOM 2017 C CA . ASN A 1 269 ? 13.122 18.873 -9.520 1.00 95.56 269 ASN A CA 1
ATOM 2018 C C . ASN A 1 269 ? 12.843 18.500 -8.053 1.00 95.56 269 ASN A C 1
ATOM 2020 O O . ASN A 1 269 ? 13.298 19.209 -7.150 1.00 95.56 269 ASN A O 1
ATOM 2024 N N . THR A 1 270 ? 12.092 17.423 -7.793 1.00 96.06 270 THR A N 1
ATOM 2025 C CA . THR A 1 270 ? 11.844 16.950 -6.429 1.00 96.06 270 THR A CA 1
ATOM 2026 C C . THR A 1 270 ? 13.157 16.466 -5.816 1.00 96.06 270 THR A C 1
ATOM 2028 O O . THR A 1 270 ? 13.832 15.601 -6.364 1.00 96.06 270 THR A O 1
ATOM 2031 N N . LYS A 1 271 ? 13.540 17.033 -4.666 1.00 94.75 271 LYS A N 1
ATOM 2032 C CA . LYS A 1 271 ? 14.824 16.716 -4.014 1.00 94.75 271 LYS A CA 1
ATOM 2033 C C . LYS A 1 271 ? 14.859 15.317 -3.396 1.00 94.75 271 LYS A C 1
ATOM 2035 O O . LYS A 1 271 ? 15.920 14.707 -3.345 1.00 94.75 271 LYS A O 1
ATOM 2040 N N . ASN A 1 272 ? 13.720 14.843 -2.897 1.00 95.69 272 ASN A N 1
ATOM 2041 C CA . ASN A 1 272 ? 13.575 13.553 -2.233 1.00 95.69 272 ASN A CA 1
ATOM 2042 C C . ASN A 1 272 ? 12.772 12.611 -3.141 1.00 95.69 272 ASN A C 1
ATOM 2044 O O . ASN A 1 272 ? 11.549 12.639 -3.112 1.00 95.69 272 ASN A O 1
ATOM 2048 N N . GLY A 1 273 ? 13.466 11.852 -3.991 1.00 96.12 273 GLY A N 1
ATOM 2049 C CA . GLY A 1 273 ? 12.841 10.953 -4.968 1.00 96.12 273 GLY A CA 1
ATOM 2050 C C . GLY A 1 273 ? 12.377 11.656 -6.252 1.00 96.12 273 GLY A C 1
ATOM 2051 O O . GLY A 1 273 ? 11.180 11.686 -6.520 1.00 96.12 273 GLY A O 1
ATOM 2052 N N . PRO A 1 274 ? 13.277 12.239 -7.067 1.00 97.31 274 PRO A N 1
ATOM 2053 C CA . PRO A 1 274 ? 12.902 12.810 -8.360 1.00 97.31 274 PRO A CA 1
ATOM 2054 C C . PRO A 1 274 ? 12.330 11.739 -9.292 1.00 97.31 274 PRO A C 1
ATOM 2056 O O . PRO A 1 274 ? 12.925 10.678 -9.455 1.00 97.31 274 PRO A O 1
ATOM 2059 N N . CYS A 1 275 ? 11.225 12.042 -9.966 1.00 97.94 275 CYS A N 1
ATOM 2060 C CA . CYS A 1 275 ? 10.587 11.135 -10.918 1.00 97.94 275 CYS A CA 1
ATOM 2061 C C . CYS A 1 275 ? 10.292 11.898 -12.210 1.00 97.94 275 CYS A C 1
ATOM 2063 O O . CYS A 1 275 ? 9.677 12.964 -12.203 1.00 97.94 275 CYS A O 1
ATOM 2065 N N . ASP A 1 276 ? 10.802 11.393 -13.331 1.00 97.81 276 ASP A N 1
ATOM 2066 C CA . ASP A 1 276 ? 10.497 11.944 -14.649 1.00 97.81 276 ASP A CA 1
ATOM 2067 C C . ASP A 1 276 ? 9.176 11.378 -15.200 1.00 97.81 276 ASP A C 1
ATOM 2069 O O . ASP A 1 276 ? 8.492 10.569 -14.568 1.00 97.81 276 ASP A O 1
ATOM 2073 N N . ALA A 1 277 ? 8.796 11.797 -16.409 1.00 98.12 277 ALA A N 1
ATOM 2074 C CA . ALA A 1 277 ? 7.563 11.332 -17.038 1.00 98.12 277 ALA A CA 1
ATOM 2075 C C . ALA A 1 277 ? 7.536 9.808 -17.262 1.00 98.12 277 ALA A C 1
ATOM 2077 O O . ALA A 1 277 ? 6.464 9.207 -17.186 1.00 98.12 277 ALA A O 1
ATOM 2078 N N . GLN A 1 278 ? 8.690 9.179 -17.515 1.00 98.06 278 GLN A N 1
ATOM 2079 C CA . GLN A 1 278 ? 8.783 7.735 -17.732 1.00 98.06 278 GLN A CA 1
ATOM 2080 C C . GLN A 1 278 ? 8.642 6.967 -16.416 1.00 98.06 278 GLN A C 1
ATOM 2082 O O . GLN A 1 278 ? 7.924 5.971 -16.367 1.00 98.06 278 GLN A O 1
ATOM 2087 N N . CYS A 1 279 ? 9.292 7.436 -15.354 1.00 98.56 279 CYS A N 1
ATOM 2088 C CA . CYS A 1 279 ? 9.129 6.933 -13.996 1.00 98.56 279 CYS A CA 1
ATOM 2089 C C . CYS A 1 279 ? 7.660 7.036 -13.565 1.00 98.56 279 CYS A C 1
ATOM 2091 O O . CYS A 1 279 ? 7.057 6.037 -13.178 1.00 98.56 279 CYS A O 1
ATOM 2093 N N . SER A 1 280 ? 7.055 8.210 -13.748 1.00 98.62 280 SER A N 1
ATOM 2094 C CA . SER A 1 280 ? 5.677 8.488 -13.350 1.00 98.62 280 SER A CA 1
ATOM 2095 C C . SER A 1 280 ? 4.671 7.605 -14.096 1.00 98.62 280 SER A C 1
ATOM 2097 O O . SER A 1 280 ? 3.902 6.876 -13.468 1.00 98.62 280 SER A O 1
ATOM 2099 N N . GLN A 1 281 ? 4.716 7.586 -15.435 1.00 98.75 281 GLN A N 1
ATOM 2100 C CA . GLN A 1 281 ? 3.829 6.731 -16.231 1.00 98.75 281 GLN A CA 1
ATOM 2101 C C . GLN A 1 281 ? 4.091 5.245 -15.964 1.00 98.75 281 GLN A C 1
ATOM 2103 O O . GLN A 1 281 ? 3.155 4.460 -15.835 1.00 98.75 281 GLN A O 1
ATOM 2108 N N . GLY A 1 282 ? 5.360 4.861 -15.827 1.00 98.62 282 GLY A N 1
ATOM 2109 C CA . GLY A 1 282 ? 5.752 3.493 -15.529 1.00 98.62 282 GLY A CA 1
ATOM 2110 C C . GLY A 1 282 ? 5.224 2.996 -14.182 1.00 98.62 282 GLY A C 1
ATOM 2111 O O . GLY A 1 282 ? 4.863 1.826 -14.087 1.00 98.62 282 GLY A O 1
ATOM 2112 N N . GLY A 1 283 ? 5.110 3.865 -13.175 1.00 98.62 283 GLY A N 1
ATOM 2113 C CA . GLY A 1 283 ? 4.471 3.546 -11.895 1.00 98.62 283 GLY A CA 1
ATOM 2114 C C . GLY A 1 283 ? 2.968 3.301 -12.018 1.00 98.62 283 GLY A C 1
ATOM 2115 O O . GLY A 1 283 ? 2.455 2.331 -11.460 1.00 98.62 283 GLY A O 1
ATOM 2116 N N . LEU A 1 284 ? 2.261 4.104 -12.820 1.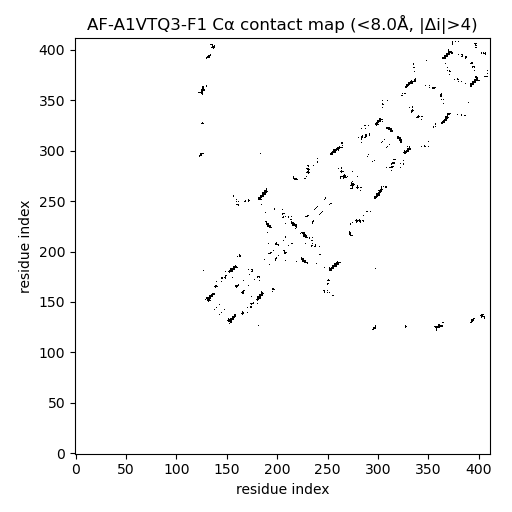00 98.81 284 LEU A N 1
ATOM 2117 C CA . LEU A 1 284 ? 0.848 3.839 -13.122 1.00 98.81 284 LEU A CA 1
ATOM 2118 C C . LEU A 1 284 ? 0.689 2.493 -13.852 1.00 98.81 284 LEU A C 1
ATOM 2120 O O . LEU A 1 284 ? -0.160 1.674 -13.492 1.00 98.81 284 LEU A O 1
ATOM 2124 N N . ASP A 1 285 ? 1.553 2.228 -14.834 1.00 98.81 285 ASP A N 1
ATOM 2125 C CA . ASP A 1 285 ? 1.568 0.978 -15.600 1.00 98.81 285 ASP A CA 1
ATOM 2126 C C . ASP A 1 285 ? 1.963 -0.236 -14.739 1.00 98.81 285 ASP A C 1
ATOM 2128 O O . ASP A 1 285 ? 1.499 -1.348 -14.996 1.00 98.81 285 ASP A O 1
ATOM 2132 N N . LEU A 1 286 ? 2.784 -0.057 -13.696 1.00 98.88 286 LEU A N 1
ATOM 2133 C CA . LEU A 1 286 ? 3.103 -1.111 -12.726 1.00 98.88 286 LEU A CA 1
ATOM 2134 C C . LEU A 1 286 ? 1.831 -1.606 -12.027 1.00 98.88 286 LEU A C 1
ATOM 2136 O O . LEU A 1 286 ? 1.607 -2.816 -11.968 1.00 98.88 286 LEU A O 1
ATOM 2140 N N . ILE A 1 287 ? 0.958 -0.701 -11.576 1.00 98.81 287 ILE A N 1
ATOM 2141 C CA . ILE A 1 287 ? -0.328 -1.081 -10.970 1.00 98.81 287 ILE A CA 1
ATOM 2142 C C . ILE A 1 287 ? -1.235 -1.786 -11.987 1.00 98.81 287 ILE A C 1
ATOM 2144 O O . ILE A 1 287 ? -1.887 -2.771 -11.637 1.00 98.81 287 ILE A O 1
ATOM 2148 N N . ALA A 1 288 ? -1.247 -1.353 -13.254 1.00 98.75 288 ALA A N 1
ATOM 2149 C CA . ALA A 1 288 ? -1.998 -2.050 -14.304 1.00 98.75 288 ALA A CA 1
ATOM 2150 C C . ALA A 1 288 ? -1.495 -3.486 -14.507 1.00 98.75 288 ALA A C 1
ATOM 2152 O O . ALA A 1 288 ? -2.291 -4.423 -14.496 1.00 98.75 288 ALA A O 1
ATOM 2153 N N . LYS A 1 289 ? -0.175 -3.684 -14.590 1.00 98.81 289 LYS A N 1
ATOM 2154 C CA . LYS A 1 289 ? 0.443 -5.014 -14.727 1.00 98.81 289 LYS A CA 1
ATOM 2155 C C . LYS A 1 289 ? 0.194 -5.901 -13.508 1.00 98.81 289 LYS A C 1
ATOM 2157 O O . LYS A 1 289 ? -0.046 -7.100 -13.656 1.00 98.81 289 LYS A O 1
ATOM 2162 N N . LEU A 1 290 ? 0.225 -5.328 -12.304 1.00 98.69 290 LEU A N 1
ATOM 2163 C CA . LEU A 1 290 ? -0.162 -6.037 -11.085 1.00 98.69 290 LEU A CA 1
ATOM 2164 C C . LEU A 1 290 ? -1.633 -6.447 -11.136 1.00 98.69 290 LEU A C 1
ATOM 2166 O O . LEU A 1 290 ? -1.949 -7.583 -10.794 1.00 98.69 290 LEU A O 1
ATOM 2170 N N . ARG A 1 291 ? -2.528 -5.574 -11.608 1.00 97.88 291 ARG A N 1
ATOM 2171 C CA . ARG A 1 291 ? -3.959 -5.885 -11.717 1.00 97.88 291 ARG A CA 1
ATOM 2172 C C . ARG A 1 291 ? -4.230 -6.972 -12.750 1.00 97.88 291 ARG A C 1
ATOM 2174 O O . ARG A 1 291 ? -5.030 -7.860 -12.468 1.00 97.88 291 ARG A O 1
ATOM 2181 N N . ASP A 1 292 ? -3.557 -6.934 -13.898 1.00 97.50 292 ASP A N 1
ATOM 2182 C CA . ASP A 1 292 ? -3.662 -7.983 -14.919 1.00 97.50 292 ASP A CA 1
ATOM 2183 C C . ASP A 1 292 ? -3.253 -9.351 -14.349 1.00 97.50 292 ASP A C 1
ATOM 2185 O O . ASP A 1 292 ? -3.907 -10.360 -14.610 1.00 97.50 292 ASP A O 1
ATOM 2189 N N . LYS A 1 293 ? -2.187 -9.393 -13.537 1.00 97.81 293 LYS A N 1
ATOM 2190 C CA . LYS A 1 293 ? -1.664 -10.642 -12.967 1.00 97.81 293 LYS A CA 1
ATOM 2191 C C . LYS A 1 293 ? -2.422 -11.121 -11.722 1.00 97.81 293 LYS A C 1
ATOM 2193 O O . LYS A 1 293 ? -2.540 -12.327 -11.511 1.00 97.81 293 LYS A O 1
ATOM 2198 N N . TYR A 1 294 ? -2.938 -10.202 -10.909 1.00 97.25 294 TYR A N 1
ATOM 2199 C CA . TYR A 1 294 ? -3.628 -10.482 -9.645 1.00 97.25 294 TYR A CA 1
ATOM 2200 C C . TYR A 1 294 ? -5.033 -9.850 -9.632 1.00 97.25 294 TYR A C 1
ATOM 2202 O O . TYR A 1 294 ? -5.324 -8.970 -8.816 1.00 97.25 294 TYR A O 1
ATOM 2210 N N . PRO A 1 295 ? -5.946 -10.294 -10.517 1.00 96.06 295 PRO A N 1
ATOM 2211 C CA . PRO A 1 295 ? -7.224 -9.618 -10.756 1.00 96.06 295 PRO A CA 1
ATOM 2212 C C . PRO A 1 295 ? -8.165 -9.616 -9.544 1.00 96.06 295 PRO A C 1
ATOM 2214 O O . PRO A 1 295 ? -9.020 -8.737 -9.440 1.00 96.06 295 PRO A O 1
ATOM 2217 N N . SER A 1 296 ? -8.001 -10.567 -8.623 1.00 94.56 296 SER A N 1
ATOM 2218 C CA . SER A 1 296 ? -8.850 -10.756 -7.442 1.00 94.56 296 SER A CA 1
ATOM 2219 C C . SER A 1 296 ? -8.339 -10.073 -6.169 1.00 94.56 296 SER A C 1
ATOM 2221 O O . SER A 1 296 ? -9.095 -9.989 -5.202 1.00 94.56 296 SER A O 1
ATOM 2223 N N . MET A 1 297 ? -7.078 -9.626 -6.141 1.00 97.56 297 MET A N 1
ATOM 2224 C CA . MET A 1 297 ? -6.469 -9.026 -4.947 1.00 97.56 297 MET A CA 1
ATOM 2225 C C . MET A 1 297 ? -6.997 -7.613 -4.708 1.00 97.56 297 MET A C 1
ATOM 2227 O O . MET A 1 297 ? -7.254 -6.883 -5.663 1.00 97.56 297 MET A O 1
ATOM 2231 N N . LEU A 1 298 ? -7.144 -7.212 -3.448 1.00 98.62 298 LEU A N 1
ATOM 2232 C CA . LEU A 1 298 ? -7.485 -5.830 -3.105 1.00 98.62 298 LEU A CA 1
ATOM 2233 C C . LEU A 1 298 ? -6.248 -4.941 -3.253 1.00 98.62 298 LEU A C 1
ATOM 2235 O O . LEU A 1 298 ? -5.203 -5.289 -2.718 1.00 98.62 298 LEU A O 1
ATOM 2239 N N . PHE A 1 299 ? -6.353 -3.811 -3.947 1.00 98.81 299 PHE A N 1
ATOM 2240 C CA . PHE A 1 299 ? -5.279 -2.814 -4.034 1.00 98.81 299 PHE A CA 1
ATOM 2241 C C . PHE A 1 299 ? -5.710 -1.510 -3.377 1.00 98.81 299 PHE A C 1
ATOM 2243 O O . PHE A 1 299 ? -6.715 -0.915 -3.779 1.00 98.81 299 PHE A O 1
ATOM 2250 N N . VAL A 1 300 ? -4.929 -1.065 -2.401 1.00 98.81 300 VAL A N 1
ATOM 2251 C CA . VAL A 1 300 ? -5.085 0.230 -1.744 1.00 98.81 300 VAL A CA 1
ATOM 2252 C C . VAL A 1 300 ? -3.841 1.061 -2.002 1.00 98.81 300 VAL A C 1
ATOM 2254 O O . VAL A 1 300 ? -2.733 0.559 -1.854 1.00 98.81 300 VAL A O 1
ATOM 2257 N N . LEU A 1 301 ? -4.033 2.312 -2.410 1.00 98.38 301 LEU A N 1
ATOM 2258 C CA . LEU A 1 301 ? -2.951 3.284 -2.536 1.00 98.38 301 LEU A CA 1
ATOM 2259 C C . LEU A 1 301 ? -2.870 4.125 -1.261 1.00 98.38 301 LEU A C 1
ATOM 2261 O O . LEU A 1 301 ? -3.896 4.657 -0.840 1.00 98.38 301 LEU A O 1
ATOM 2265 N N . GLN A 1 302 ? -1.685 4.242 -0.673 1.00 98.25 302 GLN A N 1
ATOM 2266 C CA . GLN A 1 302 ? -1.410 5.175 0.414 1.00 98.25 302 GLN A CA 1
ATOM 2267 C C . GLN A 1 302 ? -0.937 6.514 -0.159 1.00 98.25 302 GLN A C 1
ATOM 2269 O O . GLN A 1 302 ? -0.120 6.542 -1.081 1.00 98.25 302 GLN A O 1
ATOM 2274 N N . ASN A 1 303 ? -1.444 7.612 0.399 1.00 97.19 303 ASN A N 1
ATOM 2275 C CA . ASN A 1 303 ? -1.163 8.979 -0.027 1.00 97.19 303 ASN A CA 1
ATOM 2276 C C . ASN A 1 303 ? -1.458 9.135 -1.533 1.00 97.19 303 ASN A C 1
ATOM 2278 O O . ASN A 1 303 ? -2.493 8.654 -1.996 1.00 97.19 303 ASN A O 1
ATOM 2282 N N . ALA A 1 304 ? -0.577 9.774 -2.308 1.00 96.88 304 ALA A N 1
ATOM 2283 C CA . ALA A 1 304 ? -0.645 9.836 -3.775 1.00 96.88 304 ALA A CA 1
ATOM 2284 C C . ALA A 1 304 ? -2.050 10.155 -4.336 1.00 96.88 304 ALA A C 1
ATOM 2286 O O . ALA A 1 304 ? -2.534 9.482 -5.254 1.00 96.88 304 ALA A O 1
ATOM 2287 N N . THR A 1 305 ? -2.747 11.125 -3.735 1.00 98.00 305 THR A N 1
ATOM 2288 C CA . THR A 1 305 ? -4.161 11.426 -4.011 1.00 98.00 305 THR A CA 1
ATOM 2289 C C . THR A 1 305 ? -4.383 12.572 -4.987 1.00 98.00 305 THR A C 1
ATOM 2291 O O . THR A 1 305 ? -5.540 12.922 -5.253 1.00 98.00 305 THR A O 1
ATOM 2294 N N . SER A 1 306 ? -3.324 13.121 -5.576 1.00 98.00 306 SER A N 1
ATOM 2295 C CA . SER A 1 306 ? -3.442 14.260 -6.478 1.00 98.00 306 SER A CA 1
ATOM 2296 C C . SER A 1 306 ? -4.165 13.899 -7.785 1.00 98.00 306 SER A C 1
ATOM 2298 O O . SER A 1 306 ? -4.460 12.744 -8.114 1.00 98.00 306 SER A O 1
ATOM 2300 N N . ASP A 1 307 ? -4.389 14.909 -8.623 1.00 98.19 307 ASP A N 1
ATOM 2301 C CA . ASP A 1 307 ? -4.933 14.721 -9.968 1.00 98.19 307 ASP A CA 1
ATOM 2302 C C . ASP A 1 307 ? -4.071 13.822 -10.858 1.00 98.19 307 ASP A C 1
ATOM 2304 O O . ASP A 1 307 ? -4.584 13.231 -11.813 1.00 98.19 307 ASP A O 1
ATOM 2308 N N . LYS A 1 308 ? -2.782 13.666 -10.543 1.00 97.81 308 LYS A N 1
ATOM 2309 C CA . LYS A 1 308 ? -1.881 12.820 -11.320 1.00 97.81 308 LYS A CA 1
ATOM 2310 C C . LYS A 1 308 ? -2.320 11.357 -11.313 1.00 97.81 308 LYS A C 1
ATOM 2312 O O . LYS A 1 308 ? -2.339 10.727 -12.372 1.00 97.81 308 LYS A O 1
ATOM 2317 N N . THR A 1 309 ? -2.693 10.827 -10.155 1.00 98.19 309 THR A N 1
ATOM 2318 C CA . THR A 1 309 ? -3.222 9.466 -10.006 1.00 98.19 309 THR A CA 1
ATOM 2319 C C . THR A 1 309 ? -4.727 9.441 -10.268 1.00 98.19 309 THR A C 1
ATOM 2321 O O . THR A 1 309 ? -5.204 8.600 -11.034 1.00 98.19 309 THR A O 1
ATOM 2324 N N . ARG A 1 310 ? -5.480 10.410 -9.733 1.00 98.44 310 ARG A N 1
ATOM 2325 C CA . ARG A 1 310 ? -6.949 10.480 -9.834 1.00 98.44 310 ARG A CA 1
ATOM 2326 C C . ARG A 1 310 ? -7.459 10.613 -11.268 1.00 98.44 310 ARG A C 1
ATOM 2328 O O . ARG A 1 310 ? -8.489 10.043 -11.618 1.00 98.44 310 ARG A O 1
ATOM 2335 N N . LEU A 1 311 ? -6.758 11.362 -12.113 1.00 98.44 311 LEU A N 1
ATOM 2336 C CA . LEU A 1 311 ? -7.098 11.542 -13.532 1.00 98.44 311 LEU A CA 1
ATOM 2337 C C . LEU A 1 311 ? -6.150 10.769 -14.460 1.00 98.44 311 LEU A C 1
ATOM 2339 O O . LEU A 1 311 ? -6.298 10.809 -15.684 1.00 98.44 311 LEU A O 1
ATOM 2343 N N . GLY A 1 312 ? -5.183 10.057 -13.879 1.00 98.25 312 GLY A N 1
ATOM 2344 C CA . GLY A 1 312 ? -4.167 9.305 -14.592 1.00 98.25 312 GLY A CA 1
ATOM 2345 C C . GLY A 1 312 ? -4.735 8.165 -15.432 1.00 98.25 312 GLY A C 1
ATOM 2346 O O . GLY A 1 312 ? -5.826 7.630 -15.200 1.00 98.25 312 GLY A O 1
ATOM 2347 N N . ARG A 1 313 ? -3.947 7.749 -16.421 1.00 98.62 313 ARG A N 1
ATOM 2348 C CA . ARG A 1 313 ? -4.206 6.557 -17.227 1.00 98.62 313 ARG A CA 1
ATOM 2349 C C . ARG A 1 313 ? -3.044 5.594 -17.089 1.00 98.62 313 ARG A C 1
ATOM 2351 O O . ARG A 1 313 ? -1.899 6.022 -16.999 1.00 98.62 313 ARG A O 1
ATOM 2358 N N . ALA A 1 314 ? -3.348 4.308 -17.103 1.00 98.56 314 ALA A N 1
ATOM 2359 C CA . ALA A 1 314 ? -2.364 3.247 -16.970 1.00 98.56 314 ALA A CA 1
ATOM 2360 C C . ALA A 1 314 ? -2.553 2.219 -18.076 1.00 98.56 314 ALA A C 1
ATOM 2362 O O . ALA A 1 314 ? -3.688 1.924 -18.460 1.00 98.56 314 ALA A O 1
ATOM 2363 N N . THR A 1 315 ? -1.451 1.684 -18.581 1.00 98.38 315 THR A N 1
ATOM 2364 C CA . THR A 1 315 ? -1.428 0.730 -19.686 1.00 98.38 315 THR A CA 1
ATOM 2365 C C . THR A 1 315 ? -0.943 -0.626 -19.194 1.00 98.38 315 THR A C 1
ATOM 2367 O O . THR A 1 315 ? 0.203 -0.786 -18.775 1.00 98.38 315 THR A O 1
ATOM 2370 N N . GLY A 1 316 ? -1.843 -1.605 -19.255 1.00 95.75 316 GLY A N 1
ATOM 2371 C CA . GLY A 1 316 ? -1.560 -3.013 -18.988 1.00 95.75 316 GLY A CA 1
ATOM 2372 C C . GLY A 1 316 ? -1.638 -3.862 -20.257 1.00 95.75 316 GLY A C 1
ATOM 2373 O O . GLY A 1 316 ? -1.741 -3.349 -21.374 1.00 95.75 316 GLY A O 1
ATOM 2374 N N . ALA A 1 317 ? -1.648 -5.180 -20.083 1.00 93.88 317 ALA A N 1
ATOM 2375 C CA . ALA A 1 317 ? -1.868 -6.153 -21.152 1.00 93.88 317 ALA A CA 1
ATOM 2376 C C . ALA A 1 317 ? -3.242 -5.977 -21.819 1.00 93.88 317 ALA A C 1
ATOM 2378 O O . ALA A 1 317 ? -3.382 -6.188 -23.021 1.00 93.88 317 ALA A O 1
ATOM 2379 N N . SER A 1 318 ? -4.237 -5.536 -21.046 1.00 87.94 318 SER A N 1
ATOM 2380 C CA . SER A 1 318 ? -5.607 -5.290 -21.513 1.00 87.94 318 SER A CA 1
ATOM 2381 C C . SER A 1 318 ? -5.790 -3.926 -22.207 1.00 87.94 318 SER A C 1
ATOM 2383 O O . SER A 1 318 ? -6.903 -3.574 -22.594 1.00 87.94 318 SER A O 1
ATOM 2385 N N . GLY A 1 319 ? -4.713 -3.146 -22.365 1.00 96.12 319 GLY A N 1
ATOM 2386 C CA . GLY A 1 319 ? -4.728 -1.795 -22.928 1.00 96.12 319 GLY A CA 1
ATOM 2387 C C . GLY A 1 319 ? -4.758 -0.689 -21.869 1.00 96.12 319 GLY A C 1
ATOM 2388 O O . GLY A 1 319 ? -4.488 -0.914 -20.688 1.00 96.12 319 GLY A O 1
ATOM 2389 N N . THR A 1 320 ? -5.047 0.538 -22.310 1.00 98.25 320 THR A N 1
ATOM 2390 C CA . THR A 1 320 ? -5.014 1.728 -21.451 1.00 98.25 320 THR A CA 1
ATOM 2391 C C . THR A 1 320 ? -6.361 1.988 -20.782 1.00 98.25 320 THR A C 1
ATOM 2393 O O . THR A 1 320 ? -7.353 2.278 -21.456 1.00 98.25 320 THR A O 1
ATOM 2396 N N . VAL A 1 321 ? -6.378 2.024 -19.452 1.00 98.38 321 VAL A N 1
ATOM 2397 C CA . VAL A 1 321 ? -7.563 2.298 -18.623 1.00 98.38 321 VAL A CA 1
ATOM 2398 C C . VAL A 1 321 ? -7.360 3.529 -17.739 1.00 98.38 321 VAL A C 1
ATOM 2400 O O . VAL A 1 321 ? -6.248 4.039 -17.609 1.00 98.38 321 VAL A O 1
ATOM 2403 N N . ALA A 1 322 ? -8.438 4.032 -17.131 1.00 98.44 322 ALA A N 1
ATOM 2404 C CA . ALA A 1 322 ? -8.323 5.030 -16.069 1.00 98.44 322 ALA A CA 1
ATOM 2405 C C . ALA A 1 322 ? -7.645 4.385 -14.853 1.00 98.44 322 ALA A C 1
ATOM 2407 O O . ALA A 1 322 ? -8.117 3.349 -14.378 1.00 98.44 322 ALA A O 1
ATOM 2408 N N . PHE A 1 323 ? -6.566 4.980 -14.348 1.00 98.75 323 PHE A N 1
ATOM 2409 C CA . PHE A 1 323 ? -5.788 4.414 -13.244 1.00 98.75 323 PHE A CA 1
ATOM 2410 C C . PHE A 1 323 ? -6.644 4.086 -12.003 1.00 98.75 323 PHE A C 1
ATOM 2412 O O . PHE A 1 323 ? -6.557 2.955 -11.523 1.00 98.75 323 PHE A O 1
ATOM 2419 N N . PRO A 1 324 ? -7.577 4.952 -11.555 1.00 98.50 324 PRO A N 1
ATOM 2420 C CA . PRO A 1 324 ? -8.434 4.651 -10.404 1.00 98.50 324 PRO A CA 1
ATOM 2421 C C . PRO A 1 324 ? -9.275 3.375 -10.536 1.00 98.50 324 PRO A C 1
ATOM 2423 O O . PRO A 1 324 ? -9.600 2.740 -9.537 1.00 98.50 324 PRO A O 1
ATOM 2426 N N . SER A 1 325 ? -9.609 2.949 -11.761 1.00 97.50 325 SER A N 1
ATOM 2427 C CA . SER A 1 325 ? -10.392 1.721 -11.985 1.00 97.50 325 SER A CA 1
ATOM 2428 C C . SER A 1 325 ? -9.651 0.440 -11.568 1.00 97.50 325 SER A C 1
ATOM 2430 O O . SER A 1 325 ? -10.274 -0.608 -11.349 1.00 97.50 325 SER A O 1
ATOM 2432 N N . LEU A 1 326 ? -8.327 0.523 -11.412 1.00 98.19 326 LEU A N 1
ATOM 2433 C CA . LEU A 1 326 ? -7.451 -0.572 -10.997 1.00 98.19 326 LEU A CA 1
ATOM 2434 C C . LEU A 1 326 ? -7.423 -0.775 -9.476 1.00 98.19 326 LEU A C 1
ATOM 2436 O O . LEU A 1 326 ? -6.975 -1.832 -9.026 1.00 98.19 326 LEU A O 1
ATOM 2440 N N . LEU A 1 327 ? -7.900 0.201 -8.701 1.00 98.62 327 LEU A N 1
ATOM 2441 C CA . LEU A 1 327 ? -7.808 0.240 -7.241 1.00 98.62 327 LEU A CA 1
ATOM 2442 C C . LEU A 1 327 ? -9.119 -0.185 -6.569 1.00 98.62 327 LEU A C 1
ATOM 2444 O O . LEU A 1 327 ? -10.204 -0.062 -7.139 1.00 98.62 327 LEU A O 1
ATOM 2448 N N . ASP A 1 328 ? -9.027 -0.700 -5.350 1.00 98.69 328 ASP A N 1
ATOM 2449 C CA . ASP A 1 328 ? -10.172 -1.049 -4.499 1.00 98.69 328 ASP A CA 1
ATOM 2450 C C . ASP A 1 328 ? -10.396 -0.023 -3.381 1.00 98.69 328 ASP A C 1
ATOM 2452 O O . ASP A 1 328 ? -11.501 0.076 -2.837 1.00 98.69 328 ASP A O 1
ATOM 2456 N N . GLY A 1 329 ? -9.368 0.773 -3.092 1.00 98.44 329 GLY A N 1
ATOM 2457 C CA . GLY A 1 329 ? -9.462 1.955 -2.259 1.00 98.44 329 GLY A CA 1
ATOM 2458 C C . GLY A 1 329 ? -8.212 2.828 -2.310 1.00 98.44 329 GLY A C 1
ATOM 2459 O O . GLY A 1 329 ? -7.236 2.509 -2.990 1.00 98.44 329 GLY A O 1
ATOM 2460 N N . ILE A 1 330 ? -8.262 3.917 -1.558 1.00 98.56 330 ILE A N 1
ATOM 2461 C CA . ILE A 1 330 ? -7.119 4.762 -1.205 1.00 98.56 330 ILE A CA 1
ATOM 2462 C C . ILE A 1 330 ? -7.149 5.023 0.298 1.00 98.56 330 ILE A C 1
ATOM 2464 O O . ILE A 1 330 ? -8.210 4.952 0.921 1.00 98.56 330 ILE A O 1
ATOM 2468 N N . ALA A 1 331 ? -6.014 5.372 0.872 1.00 98.50 331 ALA A N 1
ATOM 2469 C CA . ALA A 1 331 ? -5.937 5.946 2.201 1.00 98.50 331 ALA A CA 1
ATOM 2470 C C . ALA A 1 331 ? -4.882 7.045 2.224 1.00 98.50 331 ALA A C 1
ATOM 2472 O O . ALA A 1 331 ? -3.947 7.017 1.435 1.00 98.50 331 ALA A O 1
ATOM 2473 N N . HIS A 1 332 ? -5.038 8.015 3.115 1.00 98.56 332 HIS A N 1
ATOM 2474 C CA . HIS A 1 332 ? -4.048 9.071 3.295 1.00 98.56 332 HIS A CA 1
ATOM 2475 C C . HIS A 1 332 ? -3.725 9.237 4.772 1.00 98.56 332 HIS A C 1
ATOM 2477 O O . HIS A 1 332 ? -4.608 9.120 5.633 1.00 98.56 332 HIS A O 1
ATOM 2483 N N . GLU A 1 333 ? -2.459 9.499 5.055 1.00 98.00 333 GLU A N 1
ATOM 2484 C CA . GLU A 1 333 ? -1.987 9.798 6.398 1.00 98.00 333 GLU A CA 1
ATOM 2485 C C . GLU A 1 333 ? -2.179 11.271 6.758 1.00 98.00 333 GLU A C 1
ATOM 2487 O O . GLU A 1 333 ? -2.263 12.127 5.885 1.00 98.00 333 GLU A O 1
ATOM 2492 N N . GLU A 1 334 ? -2.240 11.584 8.047 1.00 97.44 334 GLU A N 1
ATOM 2493 C CA . GLU A 1 334 ? -2.161 12.966 8.543 1.00 97.44 334 GLU A CA 1
ATOM 2494 C C . GLU A 1 334 ? -3.222 13.929 7.987 1.00 97.44 334 GLU A C 1
ATOM 2496 O O . GLU A 1 334 ? -3.008 15.136 7.887 1.00 97.44 334 GLU A O 1
ATOM 2501 N N . VAL A 1 335 ? -4.410 13.414 7.667 1.00 98.50 335 VAL A N 1
ATOM 2502 C CA . VAL A 1 335 ? -5.502 14.238 7.133 1.00 98.50 335 VAL A CA 1
ATOM 2503 C C . VAL A 1 335 ? -5.996 15.222 8.190 1.00 98.50 335 VAL A C 1
ATOM 2505 O O . VAL A 1 335 ? -6.215 16.391 7.902 1.00 98.50 335 VAL A O 1
ATOM 2508 N N . TYR A 1 336 ? -6.178 14.770 9.427 1.00 98.38 336 TYR A N 1
ATOM 2509 C CA . TYR A 1 336 ? -6.743 15.542 10.533 1.00 98.38 336 TYR A CA 1
ATOM 2510 C C . TYR A 1 336 ? -5.797 15.671 11.731 1.00 98.38 336 TYR A C 1
ATOM 2512 O O . TYR A 1 336 ? -5.954 16.614 12.522 1.00 98.38 336 TYR A O 1
ATOM 2520 N N . LYS A 1 337 ? -4.859 14.732 11.922 1.00 97.31 337 LYS A N 1
ATOM 2521 C CA . LYS A 1 337 ? -3.853 14.771 12.998 1.00 97.31 337 LYS A CA 1
ATOM 2522 C C . LYS A 1 337 ? -2.464 14.364 12.508 1.00 97.31 337 LYS A C 1
ATOM 2524 O O . LYS A 1 337 ? -2.366 13.355 11.823 1.00 97.31 337 LYS A O 1
ATOM 2529 N N . PRO A 1 338 ? -1.399 15.050 12.963 1.00 95.62 338 PRO A N 1
ATOM 2530 C CA . PRO A 1 338 ? -1.375 16.008 14.084 1.00 95.62 338 PRO A CA 1
ATOM 2531 C C . PRO A 1 338 ? -1.928 17.402 13.749 1.00 95.62 338 PRO A C 1
ATOM 2533 O O . PRO A 1 338 ? -2.414 18.101 14.643 1.00 95.62 338 PRO A O 1
ATOM 2536 N N . VAL A 1 339 ? -1.924 17.770 12.470 1.00 95.81 339 VAL A N 1
ATOM 2537 C CA . VAL A 1 339 ? -2.479 19.015 11.928 1.00 95.81 339 VAL A CA 1
ATOM 2538 C C . VAL A 1 339 ? -3.470 18.648 10.827 1.00 95.81 339 VAL A C 1
ATOM 2540 O O . VAL A 1 339 ? -3.268 17.665 10.131 1.00 95.81 339 VAL A O 1
ATOM 2543 N N . HIS A 1 340 ? -4.558 19.407 10.697 1.00 98.19 340 HIS A N 1
ATOM 2544 C CA . HIS A 1 340 ? -5.536 19.184 9.631 1.00 98.19 340 HIS A CA 1
ATOM 2545 C C . HIS A 1 340 ? -4.999 19.715 8.304 1.00 98.19 340 HIS A C 1
ATOM 2547 O O . HIS A 1 340 ? -4.810 20.924 8.155 1.00 98.19 340 HIS A O 1
ATOM 2553 N N . ASP A 1 341 ? -4.804 18.815 7.347 1.00 98.44 341 ASP A N 1
ATOM 2554 C CA . ASP A 1 341 ? -4.500 19.149 5.964 1.00 98.44 341 ASP A CA 1
ATOM 2555 C C . ASP A 1 341 ? -5.793 19.260 5.140 1.00 98.44 341 ASP A C 1
ATOM 2557 O O . ASP A 1 341 ? -6.405 18.282 4.701 1.00 98.44 341 ASP A O 1
ATOM 2561 N N . THR A 1 342 ? -6.226 20.500 4.919 1.00 98.19 342 THR A N 1
ATOM 2562 C CA . THR A 1 342 ? -7.426 20.791 4.125 1.00 98.19 342 THR A CA 1
ATOM 2563 C C . THR A 1 342 ? -7.259 20.480 2.637 1.00 98.19 342 THR A C 1
ATOM 2565 O O . THR A 1 342 ? -8.264 20.292 1.950 1.00 98.19 342 THR A O 1
ATOM 2568 N N . SER A 1 343 ? -6.024 20.463 2.122 1.00 98.31 343 SER A N 1
ATOM 2569 C CA . SER A 1 343 ? -5.755 20.143 0.717 1.00 98.31 343 SER A CA 1
ATOM 2570 C C . SER A 1 343 ? -5.967 18.654 0.482 1.00 98.31 343 SER A C 1
ATOM 2572 O O . SER A 1 343 ? -6.742 18.273 -0.393 1.00 98.31 343 SER A O 1
ATOM 2574 N N . VAL A 1 344 ? -5.372 17.822 1.335 1.00 98.38 344 VAL A N 1
ATOM 2575 C CA . VAL A 1 344 ? -5.547 16.365 1.305 1.00 98.38 344 VAL A CA 1
ATOM 2576 C C . VAL A 1 344 ? -7.011 15.980 1.513 1.00 98.38 344 VAL A C 1
ATOM 2578 O O . VAL A 1 344 ? -7.549 15.156 0.772 1.00 98.38 344 VAL A O 1
ATOM 2581 N N . GLU A 1 345 ? -7.713 16.606 2.466 1.00 98.69 345 GLU A N 1
ATOM 2582 C CA . GLU A 1 345 ? -9.151 16.359 2.637 1.00 98.69 345 GLU A CA 1
ATOM 2583 C C . GLU A 1 345 ? -9.932 16.653 1.341 1.00 98.69 345 GLU A C 1
ATOM 2585 O O . GLU A 1 345 ? -10.796 15.865 0.944 1.00 98.69 345 GLU A O 1
ATOM 2590 N N . ALA A 1 346 ? -9.627 17.758 0.652 1.00 98.69 346 ALA A N 1
ATOM 2591 C CA . ALA A 1 346 ? -10.276 18.116 -0.609 1.00 98.69 346 ALA A CA 1
ATOM 2592 C C . ALA A 1 346 ? -9.959 17.123 -1.744 1.00 98.69 346 ALA A C 1
ATOM 2594 O O . ALA A 1 346 ? -10.839 16.813 -2.559 1.00 98.69 346 ALA A O 1
ATOM 2595 N N . GLU A 1 347 ? -8.744 16.579 -1.784 1.00 98.69 347 GLU A N 1
ATOM 2596 C CA . GLU A 1 347 ? -8.370 15.509 -2.712 1.00 98.69 347 GLU A CA 1
ATOM 2597 C C . GLU A 1 347 ? -9.182 14.235 -2.444 1.00 98.69 347 GLU A C 1
ATOM 2599 O O . GLU A 1 347 ? -9.823 13.713 -3.360 1.00 98.69 347 GLU A O 1
ATOM 2604 N N . LEU A 1 348 ? -9.278 13.781 -1.191 1.00 98.81 348 LEU A N 1
ATOM 2605 C CA . LEU A 1 348 ? -10.086 12.612 -0.815 1.00 98.81 348 LEU A CA 1
ATOM 2606 C C . LEU A 1 348 ? -11.586 12.798 -1.108 1.00 98.81 348 LEU A C 1
ATOM 2608 O O . LEU A 1 348 ? -12.275 11.862 -1.538 1.00 98.81 348 LEU A O 1
ATOM 2612 N N . VAL A 1 349 ? -12.111 14.015 -0.940 1.00 98.69 349 VAL A N 1
ATOM 2613 C CA . VAL A 1 349 ? -13.477 14.360 -1.372 1.00 98.69 349 VAL A CA 1
ATOM 2614 C C . VAL A 1 349 ? -13.607 14.255 -2.896 1.00 98.69 349 VAL A C 1
ATOM 2616 O O . VAL A 1 349 ? -14.596 13.710 -3.394 1.00 98.69 349 VAL A O 1
ATOM 2619 N N . SER A 1 350 ? -12.603 14.703 -3.651 1.00 98.69 350 SER A N 1
ATOM 2620 C CA . SER A 1 350 ? -12.583 14.588 -5.116 1.00 98.69 350 SER A CA 1
ATOM 2621 C C . SER A 1 350 ? -12.540 13.128 -5.580 1.00 98.69 350 SER A C 1
ATOM 2623 O O . SER A 1 350 ? -13.232 12.766 -6.535 1.00 98.69 350 SER A O 1
ATOM 2625 N N . TRP A 1 351 ? -11.801 12.267 -4.877 1.00 98.62 351 TRP A N 1
ATOM 2626 C CA . TRP A 1 351 ? -11.817 10.816 -5.087 1.00 98.62 351 TRP A CA 1
ATOM 2627 C C . TRP A 1 351 ? -13.180 10.194 -4.775 1.00 98.62 351 TRP A C 1
ATOM 2629 O O . TRP A 1 351 ? -13.683 9.389 -5.560 1.00 98.62 351 TRP A O 1
ATOM 2639 N N . SER A 1 352 ? -13.833 10.612 -3.688 1.00 97.88 352 SER A N 1
ATOM 2640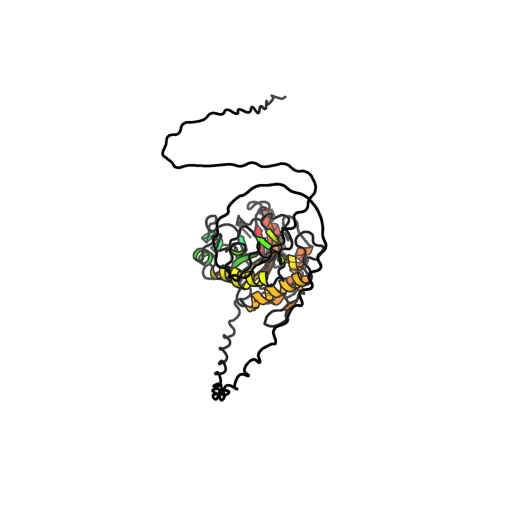 C CA . SER A 1 352 ? -15.200 10.172 -3.362 1.00 97.88 352 SER A CA 1
ATOM 2641 C C . SER A 1 352 ? -16.189 10.498 -4.481 1.00 97.88 352 SER A C 1
ATOM 2643 O O . SER A 1 352 ? -17.037 9.673 -4.825 1.00 97.88 352 SER A O 1
ATOM 2645 N N . GLY A 1 353 ? -16.049 11.680 -5.090 1.00 97.81 353 GLY A N 1
ATOM 2646 C CA . GL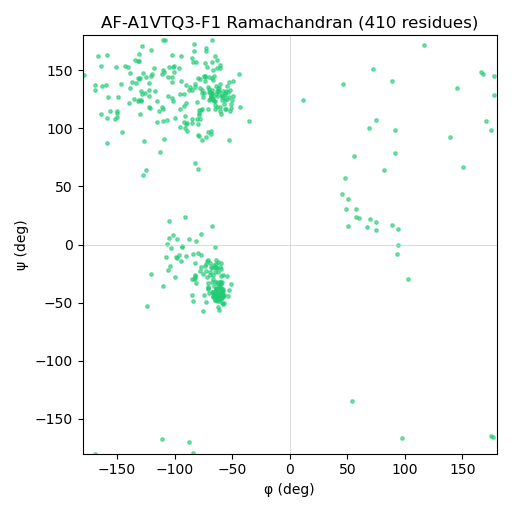Y A 1 353 ? -16.881 12.144 -6.201 1.00 97.81 353 GLY A CA 1
ATOM 2647 C C . GLY A 1 353 ? -16.757 11.315 -7.485 1.00 97.81 353 GLY A C 1
ATOM 2648 O O . GLY A 1 353 ? -17.613 11.429 -8.362 1.00 97.81 353 GLY A O 1
ATOM 2649 N N . MET A 1 354 ? -15.747 10.445 -7.599 1.00 97.75 354 MET A N 1
ATOM 2650 C CA . MET A 1 354 ? -15.597 9.546 -8.748 1.00 97.75 354 MET A CA 1
ATOM 2651 C C . MET A 1 354 ? -16.611 8.396 -8.754 1.00 97.75 354 MET A C 1
ATOM 2653 O O . MET A 1 354 ? -16.797 7.772 -9.797 1.00 97.75 354 MET A O 1
ATOM 2657 N N . ASN A 1 355 ? -17.265 8.111 -7.618 1.00 96.38 355 ASN A N 1
ATOM 2658 C CA . ASN A 1 355 ? -18.291 7.067 -7.481 1.00 96.38 355 ASN A CA 1
ATOM 2659 C C . ASN A 1 355 ? -17.855 5.695 -8.036 1.00 96.38 355 ASN A C 1
ATOM 2661 O O . ASN A 1 355 ? -18.634 4.982 -8.670 1.00 96.38 355 ASN A O 1
ATOM 2665 N N . LEU A 1 356 ? -16.589 5.328 -7.817 1.00 96.94 356 LEU A N 1
ATOM 2666 C CA . LEU A 1 356 ? -16.039 4.052 -8.268 1.00 96.94 356 LEU A CA 1
ATOM 2667 C C . LEU A 1 356 ? -16.698 2.888 -7.513 1.00 96.94 356 LEU A C 1
ATOM 2669 O O . LEU A 1 356 ? -16.951 2.969 -6.308 1.00 96.94 356 LEU A O 1
ATOM 2673 N N . MET A 1 357 ? -16.951 1.794 -8.236 1.00 96.94 357 MET A N 1
ATOM 2674 C CA . MET A 1 357 ? -17.638 0.607 -7.715 1.00 96.94 357 MET A CA 1
ATOM 2675 C C . MET A 1 357 ? -16.840 -0.688 -7.974 1.00 96.94 357 MET A C 1
ATOM 2677 O O . MET A 1 357 ? -17.327 -1.572 -8.690 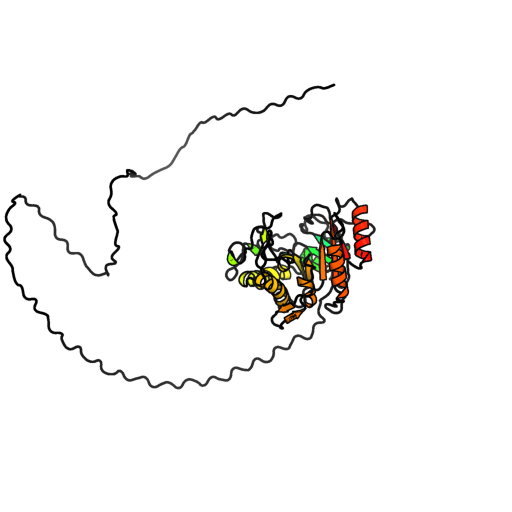1.00 96.94 357 MET A O 1
ATOM 2681 N N . PRO A 1 358 ? -15.595 -0.825 -7.468 1.00 96.19 358 PRO A N 1
ATOM 2682 C CA . PRO A 1 358 ? -14.811 -2.051 -7.629 1.00 96.19 358 PRO A CA 1
ATOM 2683 C C . PRO A 1 358 ? -15.579 -3.268 -7.092 1.00 96.19 358 PRO A C 1
ATOM 2685 O O . PRO A 1 358 ? -16.041 -3.276 -5.954 1.00 96.19 358 PRO A O 1
ATOM 2688 N N . GLY A 1 359 ? -15.777 -4.285 -7.937 1.00 92.88 359 GLY A N 1
ATOM 2689 C CA . GLY A 1 359 ? -16.572 -5.471 -7.579 1.00 92.88 359 GLY A CA 1
ATOM 2690 C C . GLY A 1 359 ? -18.030 -5.167 -7.207 1.00 92.88 359 GLY A C 1
ATOM 2691 O O . GLY A 1 359 ? -18.655 -5.937 -6.482 1.00 92.88 359 GLY A O 1
ATOM 2692 N N . GLY A 1 360 ? -18.574 -4.030 -7.660 1.00 94.31 360 GLY A N 1
ATOM 2693 C CA . GLY A 1 360 ? -19.919 -3.574 -7.300 1.00 94.31 360 GLY A CA 1
ATOM 2694 C C . GLY A 1 360 ? -20.030 -3.002 -5.883 1.00 94.31 360 GLY A C 1
ATOM 2695 O O . GLY A 1 360 ? -21.141 -2.804 -5.395 1.00 94.31 360 GLY A O 1
ATOM 2696 N N . ARG A 1 361 ? -18.908 -2.735 -5.207 1.00 95.31 361 ARG A N 1
ATOM 2697 C CA . ARG A 1 361 ? -18.861 -2.173 -3.849 1.00 95.31 361 ARG A CA 1
ATOM 2698 C C . ARG A 1 361 ? -18.319 -0.754 -3.894 1.00 95.31 361 ARG A C 1
ATOM 2700 O O . ARG A 1 361 ? -17.456 -0.466 -4.712 1.00 95.31 361 ARG A O 1
ATOM 2707 N N . LYS A 1 362 ? -18.800 0.113 -2.998 1.00 96.00 362 LYS A N 1
ATOM 2708 C CA . LYS A 1 362 ? -18.317 1.496 -2.894 1.00 96.00 362 LYS A CA 1
ATOM 2709 C C . LYS A 1 362 ? -16.800 1.502 -2.698 1.00 96.00 362 LYS A C 1
ATOM 2711 O O . LYS A 1 362 ? -16.289 0.769 -1.853 1.00 96.00 362 LYS A O 1
ATOM 2716 N N . PHE A 1 363 ? -16.111 2.333 -3.472 1.00 98.25 363 PHE A N 1
ATOM 2717 C CA . PHE A 1 363 ? -14.678 2.560 -3.327 1.00 98.25 363 PHE A CA 1
ATOM 2718 C C . PHE A 1 363 ? -14.321 2.956 -1.896 1.00 98.25 363 PHE A C 1
ATOM 2720 O O . PHE A 1 363 ? -14.980 3.812 -1.296 1.00 98.25 363 PHE A O 1
ATOM 2727 N N . TRP A 1 364 ? -13.310 2.295 -1.343 1.00 98.69 364 TRP A N 1
ATOM 2728 C CA . TRP A 1 364 ? -12.907 2.500 0.039 1.00 98.69 364 TRP A CA 1
ATOM 2729 C C . TRP A 1 364 ? -11.959 3.692 0.155 1.00 98.69 364 TRP A C 1
ATOM 2731 O O . TRP A 1 364 ? -11.029 3.825 -0.634 1.00 98.69 364 TRP A O 1
ATOM 2741 N N . ILE A 1 365 ? -12.211 4.568 1.125 1.00 98.75 365 ILE A N 1
ATOM 2742 C CA . ILE A 1 365 ? -11.375 5.739 1.395 1.00 98.75 365 ILE A CA 1
ATOM 2743 C C . ILE A 1 365 ? -11.065 5.747 2.886 1.00 98.75 365 ILE A C 1
ATOM 2745 O O . ILE A 1 365 ? -11.982 5.902 3.695 1.00 98.75 365 ILE A O 1
ATOM 2749 N N . GLY A 1 366 ? -9.801 5.528 3.237 1.00 98.56 366 GLY A N 1
ATOM 2750 C CA . GLY A 1 366 ? -9.303 5.523 4.609 1.00 98.56 366 GLY A CA 1
ATOM 2751 C C . GLY A 1 366 ? -8.589 6.821 4.993 1.00 98.56 366 GLY A C 1
ATOM 2752 O O . GLY A 1 366 ? -8.001 7.488 4.146 1.00 98.56 366 GLY A O 1
ATOM 2753 N N . THR A 1 367 ? -8.601 7.164 6.279 1.00 98.69 367 THR A N 1
ATOM 2754 C CA . THR A 1 367 ? -7.680 8.157 6.860 1.00 98.69 367 THR A CA 1
ATOM 2755 C C . THR A 1 367 ? -6.891 7.511 7.989 1.00 98.69 367 THR A C 1
ATOM 2757 O O . THR A 1 367 ? -7.484 6.810 8.813 1.00 98.69 367 THR A O 1
ATOM 2760 N N . LEU A 1 368 ? -5.572 7.705 8.010 1.00 98.06 368 LEU A N 1
ATOM 2761 C CA . LEU A 1 368 ? -4.686 7.248 9.081 1.00 98.06 368 LEU A CA 1
ATOM 2762 C C . LEU A 1 368 ? -4.081 8.460 9.785 1.00 98.06 368 LEU A C 1
ATOM 2764 O O . LEU A 1 368 ? -3.206 9.140 9.268 1.00 98.06 368 LEU A O 1
ATOM 2768 N N . ASP A 1 369 ? -4.576 8.745 10.977 1.00 98.06 369 ASP A N 1
ATOM 2769 C CA . ASP A 1 369 ? -4.235 9.952 11.720 1.00 98.06 369 ASP A CA 1
ATOM 2770 C C . ASP A 1 369 ? -3.359 9.628 12.938 1.00 98.06 369 ASP A C 1
ATOM 2772 O O . ASP A 1 369 ? -3.507 8.575 13.561 1.00 98.06 369 ASP A O 1
ATOM 2776 N N . TYR A 1 370 ? -2.472 10.544 13.331 1.00 96.56 370 TYR A N 1
ATOM 2777 C CA . TYR A 1 370 ? -1.535 10.308 14.437 1.00 96.56 370 TYR A CA 1
ATOM 2778 C C . TYR A 1 370 ? -1.873 11.148 15.670 1.00 96.56 370 TYR A C 1
ATOM 2780 O O . TYR A 1 370 ? -1.647 12.359 15.727 1.00 96.56 370 TYR A O 1
ATOM 2788 N N . ALA A 1 371 ? -2.417 10.496 16.699 1.00 93.25 371 ALA A N 1
ATOM 2789 C CA . ALA A 1 371 ? -2.588 11.087 18.022 1.00 93.25 371 ALA A CA 1
ATOM 2790 C C . ALA A 1 371 ? -1.279 11.003 18.820 1.00 93.25 371 ALA A C 1
ATOM 2792 O O . ALA A 1 371 ? -0.463 10.121 18.599 1.00 93.25 371 ALA A O 1
ATOM 2793 N N . SER A 1 372 ? -1.087 11.866 19.822 1.00 90.12 372 SER A N 1
ATOM 2794 C CA . SER A 1 372 ? 0.147 11.859 20.632 1.00 90.12 372 SER A CA 1
ATOM 2795 C C . SER A 1 372 ? 0.416 10.536 21.370 1.00 90.12 372 SER A C 1
ATOM 2797 O O . SER A 1 372 ? 1.553 10.237 21.710 1.00 90.12 372 SER A O 1
ATOM 2799 N N . SER A 1 373 ? -0.628 9.768 21.691 1.00 92.25 373 SER A N 1
ATOM 2800 C CA . SER A 1 373 ? -0.547 8.464 22.360 1.00 92.25 373 SER A CA 1
ATOM 2801 C C . SER A 1 373 ? -1.892 7.740 22.273 1.00 92.25 373 SER A C 1
ATOM 2803 O O . SER A 1 373 ? -2.930 8.390 22.135 1.00 92.25 373 SER A O 1
ATOM 2805 N N . CYS A 1 374 ? -1.911 6.422 22.503 1.00 92.56 374 CYS A N 1
ATOM 2806 C CA . CYS A 1 374 ? -3.155 5.643 22.617 1.00 92.56 374 CYS A CA 1
ATOM 2807 C C . CYS A 1 374 ? -4.040 6.013 23.828 1.00 92.56 374 CYS A C 1
ATOM 2809 O O . CYS A 1 374 ? -5.114 5.445 24.010 1.00 92.56 374 CYS A O 1
ATOM 2811 N N . THR A 1 375 ? -3.603 6.946 24.678 1.00 93.00 375 THR A N 1
ATOM 2812 C CA . THR A 1 375 ? -4.402 7.492 25.787 1.00 93.00 375 THR A CA 1
ATOM 2813 C C . THR A 1 375 ? -5.048 8.833 25.442 1.00 93.00 375 THR A C 1
ATOM 2815 O O . THR A 1 375 ? -5.925 9.289 26.175 1.00 93.00 375 THR A O 1
ATOM 2818 N N . ASN A 1 376 ? -4.667 9.462 24.325 1.00 93.31 376 ASN A N 1
ATOM 2819 C CA . ASN A 1 376 ? -5.238 10.729 23.876 1.00 93.31 376 ASN A CA 1
ATOM 2820 C C . ASN A 1 376 ? -6.554 10.505 23.115 1.00 93.31 376 ASN A C 1
ATOM 2822 O O . ASN A 1 376 ? -6.653 10.686 21.898 1.00 93.31 376 ASN A O 1
ATOM 2826 N N . THR A 1 377 ? -7.582 10.099 23.857 1.00 93.62 377 THR A N 1
ATOM 2827 C CA . THR A 1 377 ? -8.907 9.783 23.313 1.00 93.62 377 THR A CA 1
ATOM 2828 C C . THR A 1 377 ? -9.582 10.990 22.670 1.00 93.62 377 THR A C 1
ATOM 2830 O O . THR A 1 377 ? -10.283 10.821 21.681 1.00 93.62 377 THR A O 1
ATOM 2833 N N . SER A 1 378 ? -9.341 12.210 23.161 1.00 94.19 378 SER A N 1
ATOM 2834 C CA . SER A 1 378 ? -9.913 13.431 22.579 1.00 94.19 378 SER A CA 1
ATOM 2835 C C . SER A 1 378 ? -9.385 13.707 21.169 1.00 94.19 378 SER A C 1
ATOM 2837 O O . SER A 1 378 ? -10.170 14.017 20.271 1.00 94.19 378 SER A O 1
ATOM 2839 N N . ALA A 1 379 ? -8.072 13.565 20.944 1.00 94.44 379 ALA A N 1
ATOM 2840 C CA . ALA A 1 379 ? -7.500 13.720 19.608 1.00 94.44 379 ALA A CA 1
ATOM 2841 C C . ALA A 1 379 ? -8.038 12.647 18.654 1.00 94.44 379 ALA A C 1
ATOM 2843 O O . ALA A 1 379 ? -8.504 12.993 17.565 1.00 94.44 379 ALA A O 1
ATOM 2844 N N . ALA A 1 380 ? -8.054 11.384 19.094 1.00 95.50 380 ALA A N 1
ATOM 2845 C CA . ALA A 1 380 ? -8.584 10.278 18.306 1.00 95.50 380 ALA A CA 1
ATOM 2846 C C . ALA A 1 380 ? -10.065 10.475 17.954 1.00 95.50 380 ALA A C 1
ATOM 2848 O O . ALA A 1 380 ? -10.437 10.384 16.786 1.00 95.50 380 ALA A O 1
ATOM 2849 N N . GLN A 1 381 ? -10.896 10.848 18.929 1.00 95.75 381 GLN A N 1
ATOM 2850 C CA . GLN A 1 381 ? -12.315 11.129 18.716 1.00 95.75 381 GLN A CA 1
ATOM 2851 C C . GLN A 1 381 ? -12.529 12.228 17.676 1.00 95.75 381 GLN A C 1
ATOM 2853 O O . GLN A 1 381 ? -13.377 12.080 16.798 1.00 95.75 381 GLN A O 1
ATOM 2858 N N . SER A 1 382 ? -11.757 13.318 17.760 1.00 96.44 382 SER A N 1
ATOM 2859 C CA . SER A 1 382 ? -11.882 14.429 16.814 1.00 96.44 382 SER A CA 1
ATOM 2860 C C . SER A 1 382 ? -11.538 14.011 15.381 1.00 96.44 382 SER A C 1
ATOM 2862 O O . SER A 1 382 ? -12.286 14.340 14.465 1.00 96.44 382 SER A O 1
ATOM 2864 N N . ALA A 1 383 ? -10.475 13.220 15.184 1.00 97.06 383 ALA A N 1
ATOM 2865 C CA . ALA A 1 383 ? -10.106 12.697 13.868 1.00 97.06 383 ALA A CA 1
ATOM 2866 C C . ALA A 1 383 ? -11.176 11.736 13.323 1.00 97.06 383 ALA A C 1
ATOM 2868 O O . ALA A 1 383 ? -11.620 11.878 12.183 1.00 97.06 383 ALA A O 1
ATOM 2869 N N . PHE A 1 384 ? -11.674 10.821 14.164 1.00 96.88 384 PHE A N 1
ATOM 2870 C CA . PHE A 1 384 ? -12.762 9.905 13.805 1.00 96.88 384 PHE A CA 1
ATOM 2871 C C . PHE A 1 384 ? -14.024 10.650 13.363 1.00 96.88 384 PHE A C 1
ATOM 2873 O O . PHE A 1 384 ? -14.644 10.273 12.369 1.00 96.88 384 PHE A O 1
ATOM 2880 N N . GLN A 1 385 ? -14.417 11.696 14.093 1.00 96.75 385 GLN A N 1
ATOM 2881 C CA . GLN A 1 385 ? -15.596 12.496 13.768 1.00 96.75 385 GLN A CA 1
ATOM 2882 C C . GLN A 1 385 ? -15.427 13.241 12.442 1.00 96.75 385 GLN A C 1
ATOM 2884 O O . GLN A 1 385 ? -16.320 13.154 11.599 1.00 96.75 385 GLN A O 1
ATOM 2889 N N . SER A 1 386 ? -14.290 13.909 12.229 1.00 98.06 386 SER A N 1
ATOM 2890 C CA . SER A 1 386 ? -14.014 14.636 10.983 1.00 98.06 386 SER A CA 1
ATOM 2891 C C . SER A 1 386 ? -13.994 13.706 9.767 1.00 98.06 386 SER A C 1
ATOM 2893 O O . SER A 1 386 ? -14.687 13.959 8.783 1.00 98.06 386 SER A O 1
ATOM 2895 N N . SER A 1 387 ? -13.295 12.574 9.873 1.00 98.38 387 SER A N 1
ATOM 2896 C CA . SER A 1 387 ? -13.209 11.557 8.819 1.00 98.38 387 SER A CA 1
ATOM 2897 C C . SER A 1 387 ? -14.584 10.960 8.482 1.00 98.38 387 SER A C 1
ATOM 2899 O O . SER A 1 387 ? -15.017 10.958 7.324 1.00 98.38 387 SER A O 1
ATOM 2901 N N . ARG A 1 388 ? -15.362 10.557 9.498 1.00 97.06 388 ARG A N 1
ATOM 2902 C CA . ARG A 1 388 ? -16.721 10.021 9.297 1.00 97.06 388 ARG A CA 1
ATOM 2903 C C . ARG A 1 388 ? -17.692 11.055 8.736 1.00 97.06 388 ARG A C 1
ATOM 2905 O O . ARG A 1 388 ? -18.568 10.677 7.960 1.00 97.06 388 ARG A O 1
ATOM 2912 N N . ALA A 1 389 ? -17.542 12.338 9.072 1.00 97.75 389 ALA A N 1
ATOM 2913 C CA . ALA A 1 389 ? -18.372 13.408 8.516 1.00 97.75 389 ALA A CA 1
ATOM 2914 C C . ALA A 1 389 ? -18.219 13.548 6.989 1.00 97.75 389 ALA A C 1
ATOM 2916 O O . ALA A 1 389 ? -19.143 14.013 6.322 1.00 97.75 389 ALA A O 1
ATOM 2917 N N . ARG A 1 390 ? -17.093 13.097 6.422 1.00 97.81 390 ARG A N 1
ATOM 2918 C CA . ARG A 1 390 ? -16.870 13.002 4.969 1.00 97.81 390 ARG A CA 1
ATOM 2919 C C . ARG A 1 390 ? -17.217 11.638 4.373 1.00 97.81 390 ARG A C 1
ATOM 2921 O O . ARG A 1 390 ? -17.142 11.456 3.161 1.00 97.81 390 ARG A O 1
ATOM 2928 N N . GLY A 1 391 ? -17.641 10.684 5.200 1.00 96.62 391 GLY A N 1
ATOM 2929 C CA . GLY A 1 391 ? -17.913 9.311 4.783 1.00 96.62 391 GLY A CA 1
ATOM 2930 C C . GLY A 1 391 ? -16.651 8.484 4.526 1.00 96.62 391 GLY A C 1
ATOM 2931 O O . GLY A 1 391 ? -16.744 7.473 3.826 1.00 96.62 391 GLY A O 1
ATOM 2932 N N . PHE A 1 392 ? -15.505 8.908 5.068 1.00 98.38 392 PHE A N 1
ATOM 2933 C CA . PHE A 1 392 ? -14.254 8.151 5.057 1.00 98.38 392 PHE A CA 1
ATOM 2934 C C . PHE A 1 392 ? -14.220 7.134 6.207 1.00 98.38 392 PHE A C 1
ATOM 2936 O O . PHE A 1 392 ? -15.041 7.172 7.131 1.00 98.38 392 PHE A O 1
ATOM 2943 N N . SER A 1 393 ? -13.267 6.207 6.143 1.00 98.00 393 SER A N 1
ATOM 2944 C CA . SER A 1 393 ? -12.998 5.229 7.191 1.00 98.00 393 SER A CA 1
ATOM 2945 C C . SER A 1 393 ? -11.810 5.663 8.053 1.00 98.00 393 SER A C 1
ATOM 2947 O O . SER A 1 393 ? -10.675 5.619 7.579 1.00 98.00 393 SER A O 1
ATOM 2949 N N . PRO A 1 394 ? -12.020 6.074 9.313 1.00 97.69 394 PRO A N 1
ATOM 2950 C CA . PRO A 1 394 ? -10.924 6.508 10.171 1.00 97.69 394 PRO A CA 1
ATOM 2951 C C . PRO A 1 394 ? -10.145 5.348 10.795 1.00 97.69 394 PRO A C 1
ATOM 2953 O O . PRO A 1 394 ? -10.729 4.360 11.249 1.00 97.69 394 PRO A O 1
ATOM 2956 N N . SER A 1 395 ? -8.839 5.553 10.911 1.00 97.06 395 SER A N 1
ATOM 2957 C CA . SER A 1 395 ? -7.920 4.882 11.826 1.00 97.06 395 SER A CA 1
ATOM 2958 C C . SER A 1 395 ? -7.074 5.953 12.516 1.00 97.06 395 SER A C 1
ATOM 2960 O O . SER A 1 395 ? -6.723 6.963 11.908 1.00 97.06 395 SER A O 1
ATOM 2962 N N . VAL A 1 396 ? -6.762 5.755 13.798 1.00 96.38 396 VAL A N 1
ATOM 2963 C CA . VAL A 1 396 ? -5.874 6.652 14.549 1.00 96.38 396 VAL A CA 1
ATOM 2964 C C . VAL A 1 396 ? -4.828 5.821 15.276 1.00 96.38 396 VAL A C 1
ATOM 2966 O O . VAL A 1 396 ? -5.186 4.944 16.069 1.00 96.38 396 VAL A O 1
ATOM 2969 N N . SER A 1 397 ? -3.557 6.129 15.036 1.00 95.31 397 SER A N 1
ATOM 2970 C CA . SER A 1 397 ? -2.395 5.515 15.683 1.00 95.31 397 SER A CA 1
ATOM 2971 C C . SER A 1 397 ? -1.727 6.487 16.666 1.00 95.31 397 SER A C 1
ATOM 2973 O O . SER A 1 397 ? -2.145 7.638 16.817 1.00 95.31 397 SER A O 1
ATOM 2975 N N . ASP A 1 398 ? -0.705 6.011 17.376 1.00 92.25 398 ASP A N 1
ATOM 2976 C CA . ASP A 1 398 ? 0.188 6.857 18.167 1.00 92.25 398 ASP A CA 1
ATOM 2977 C C . ASP A 1 398 ? 1.141 7.685 17.285 1.00 92.25 398 ASP A C 1
ATOM 2979 O O . ASP A 1 398 ? 1.316 7.419 16.098 1.00 92.25 398 ASP A O 1
ATOM 2983 N N . SER A 1 399 ? 1.801 8.686 17.866 1.00 90.31 399 SER A N 1
ATOM 2984 C CA . SER A 1 399 ? 2.645 9.632 17.127 1.00 90.31 399 SER A CA 1
ATOM 2985 C C . SER A 1 399 ? 4.003 9.062 16.726 1.00 90.31 399 SER A C 1
ATOM 2987 O O . SER A 1 399 ? 4.881 9.821 16.327 1.00 90.31 399 SER A O 1
ATOM 2989 N N . SER A 1 400 ? 4.216 7.754 16.898 1.00 86.75 400 SER A N 1
ATOM 2990 C CA . SER A 1 400 ? 5.456 7.107 16.475 1.00 86.75 400 SER A CA 1
ATOM 2991 C C . SER A 1 400 ? 5.577 7.059 14.955 1.00 86.75 400 SER A C 1
ATOM 2993 O O . SER A 1 400 ? 6.694 6.966 14.454 1.00 86.75 400 SER A O 1
ATOM 2995 N N . ALA A 1 401 ? 4.436 7.067 14.252 1.00 81.50 401 ALA A N 1
ATOM 2996 C CA . ALA A 1 401 ? 4.324 6.786 12.823 1.00 81.50 401 ALA A CA 1
ATOM 2997 C C . ALA A 1 401 ? 5.018 5.476 12.383 1.00 81.50 401 ALA A C 1
ATOM 2999 O O . ALA A 1 401 ? 5.223 5.267 11.196 1.00 81.50 401 ALA A O 1
ATOM 3000 N N . GLY A 1 402 ? 5.355 4.579 13.321 1.00 85.50 402 GLY A N 1
ATOM 3001 C CA . GLY A 1 402 ? 5.955 3.273 13.029 1.00 85.50 402 GLY A CA 1
ATOM 3002 C C . GLY A 1 402 ? 4.972 2.105 13.134 1.00 85.50 402 GLY A C 1
ATOM 3003 O O . GLY A 1 402 ? 5.373 0.957 12.940 1.00 85.50 402 GLY A O 1
ATOM 3004 N N . GLN A 1 403 ? 3.719 2.383 13.528 1.00 91.94 403 GLN A N 1
ATOM 3005 C CA . GLN A 1 403 ? 2.597 1.433 13.630 1.00 91.94 403 GLN A CA 1
ATOM 3006 C C . GLN A 1 403 ? 2.954 0.136 14.385 1.00 91.94 403 GLN A C 1
ATOM 3008 O O . GLN A 1 403 ? 2.393 -0.930 14.135 1.00 91.94 403 GLN A O 1
ATOM 3013 N N . GLN A 1 404 ? 3.873 0.226 15.351 1.00 93.38 404 GLN A N 1
ATOM 3014 C CA . GLN A 1 404 ? 4.261 -0.879 16.238 1.00 93.38 404 GLN A CA 1
ATOM 3015 C C . GLN A 1 404 ? 3.255 -1.090 17.379 1.00 93.38 404 GLN A C 1
ATOM 3017 O O . GLN A 1 404 ? 3.355 -2.055 18.135 1.00 93.38 404 GLN A O 1
ATOM 3022 N N . THR A 1 405 ? 2.277 -0.192 17.508 1.00 91.75 405 THR A N 1
ATOM 3023 C CA . THR A 1 405 ? 1.236 -0.220 18.533 1.00 91.75 405 THR A CA 1
ATOM 3024 C C . THR A 1 405 ? -0.126 -0.069 17.872 1.00 91.75 405 THR A C 1
ATOM 3026 O O . THR A 1 405 ? -0.340 0.852 17.092 1.00 91.75 405 THR A O 1
ATOM 3029 N N . VAL A 1 406 ? -1.082 -0.925 18.239 1.00 94.31 406 VAL A N 1
ATOM 3030 C CA . VAL A 1 406 ? -2.492 -0.735 17.872 1.00 94.31 406 VAL A CA 1
ATOM 3031 C C . VAL A 1 406 ? -3.214 -0.030 19.011 1.00 94.31 406 VAL A C 1
ATOM 3033 O O . VAL A 1 406 ? -3.359 -0.583 20.106 1.00 94.31 406 VAL A O 1
ATOM 3036 N N . CYS A 1 407 ? -3.710 1.178 18.752 1.00 92.19 407 CYS A N 1
ATOM 3037 C CA . CYS A 1 407 ? -4.561 1.877 19.702 1.00 92.19 407 CYS A CA 1
ATOM 3038 C C . CYS A 1 407 ? -5.989 1.319 19.643 1.00 92.19 407 CYS A C 1
ATOM 3040 O O . CYS A 1 407 ? -6.683 1.424 18.636 1.00 92.19 407 CYS A O 1
ATOM 3042 N N . TYR A 1 408 ? -6.440 0.717 20.742 1.00 92.50 408 TYR A N 1
ATOM 3043 C CA . TYR A 1 408 ? -7.818 0.254 20.887 1.00 92.50 408 TYR A CA 1
ATOM 3044 C C . TYR A 1 408 ? -8.642 1.379 21.486 1.00 92.50 408 TYR A C 1
ATOM 3046 O O . TYR A 1 408 ? -8.546 1.627 22.686 1.00 92.50 408 TYR A O 1
ATOM 3054 N N . TRP A 1 409 ? -9.434 2.056 20.663 1.00 88.00 409 TRP A N 1
ATOM 3055 C CA . TRP A 1 409 ? -10.235 3.186 21.109 1.00 88.00 409 TRP A CA 1
ATOM 3056 C C . TRP A 1 409 ? -11.614 2.721 21.596 1.00 88.00 409 TRP A C 1
ATOM 3058 O O . TRP A 1 409 ? -12.464 2.363 20.777 1.00 88.00 409 TRP A O 1
ATOM 3068 N N . PRO A 1 410 ? -11.869 2.684 22.917 1.00 64.38 410 PRO A N 1
ATOM 3069 C CA . PRO A 1 410 ? -13.195 2.366 23.416 1.00 64.38 410 PRO A CA 1
ATOM 3070 C C . PRO A 1 410 ? -14.134 3.538 23.097 1.00 64.38 410 PRO A C 1
ATOM 3072 O O . PRO A 1 410 ? -13.813 4.680 23.411 1.00 64.38 410 PRO A O 1
ATOM 3075 N N . ALA A 1 411 ? -15.303 3.233 22.525 1.00 58.91 411 ALA A N 1
ATOM 3076 C CA . ALA A 1 411 ? -16.408 4.158 22.224 1.00 58.91 411 ALA A CA 1
ATOM 3077 C C . ALA A 1 411 ? -16.430 4.886 20.858 1.00 58.91 411 ALA A C 1
ATOM 3079 O O . ALA A 1 411 ? -17.227 5.818 20.719 1.00 58.91 411 ALA A O 1
ATOM 3080 N N . PHE A 1 412 ? -15.672 4.449 19.838 1.00 59.50 412 PHE A N 1
ATOM 3081 C CA . PHE A 1 412 ? -15.788 4.994 18.467 1.00 59.50 412 PHE A CA 1
ATOM 3082 C C . PHE A 1 412 ? -16.257 3.985 17.428 1.00 59.50 412 PHE A C 1
ATOM 3084 O O . PHE A 1 412 ? -15.665 2.895 17.304 1.00 59.50 412 PHE A O 1
#